Protein AF-A0A7R8ZS43-F1 (afdb_monomer)

Nearest PDB structures (foldseek):
  6i7s-assembly2_H  TM=5.936E-01  e=9.564E-12  Homo sapiens
  6i7s-assembly1_G  TM=5.974E-01  e=1.602E-11  Homo sapiens
  1pnz-assembly1_A  TM=1.747E-01  e=2.301E-02  Escherichia coli
  3efm-assembly1_A  TM=2.192E-01  e=5.074E-01  Bordetella pertussis
  8the-assembly1_A  TM=2.587E-01  e=1.749E+00  Pseudomonas aeruginosa

Mean predicted aligned error: 17.79 Å

Foldseek 3Di:
DDLPPLVVLLVQLLDLVDFLVSNVVSVVSDLLDDDLVSLVSNLVSLVPRLDLQNLAAVLQVLVCLLVAPDPSSVVSNVSCVDPVNVVSSVVSVVVSVVSVVVVDDDDDPLVVQAHWHKDKDKDADPVQQKIKMKMKTFGDGPPASHGQKIKIWIWIGDPNDIFTFKIKMKGKDLCRVVVCCDPNPPHQPPVVVVVVVVVVVVVVVVVVVVVVVVVDPDDDDDDDDDDDDDDDPPDDPPPPPPPPVVVVVVVCVVVVVDDPPPPDRQDMKMKIWMDGRNHTPDIDIDDPPHPPPPDDDKDFDKDKDKDWPDWDKDWDQDPVRWIKIKIKTKMKMKIWTKIWDDDDQKIKIKIKIKMKIKIKIWIWTDDVFKIKTKMKMKMKIWIFMKIWMWGDDPWWIKIFIAGLDKTKIKIKIAMWIWMDGPPGPIDTHGDDDDPDDWDWDWDWDDPVQQKIKIKIKTFGVCCPPPPADDPPRNHIIMIMIIIDGNDPPDRGDMDIGTDDDPDDD

Secondary structure (DSSP, 8-state):
-----HHHHHHHHH-TTS-HHHHHHHHHHHHHS--HHHHHHHHHHTTT---HHHHHHHHHHHHHHHH---STTHHHHHHHTSHHHHHHHHHHHHHHHHHHHTT----SGGGGGSS-EEEEEEEEEGGGTEEEEEEEEEEE-TT-SSEEEEEEEEEEEETTEEEEEEEEEEEEES-HHHHHHHHSTTSSSHHHHHHHHHHHHHHHHHHHHHHHHHHS---PPP--------------------HHHHHHHHHHHHTT-S----------EEEEEEEETTEEEEEEEESTT-TT-S--S-EEEEEEEEEEEEEEEEEEE-TTS-EEEEEEEEEEEEEEEEEEEEETTEEEEEE--EEEEEEEEEEEEEETTEEEEEEEEEEEEEE--EEEEEEEETTEEEEEEE--S-EEEEEEEEEEEEEEETTS--EEEEPPPPS--EEEEEEEEE-SSSEEEEEEEEEEGGGG-TTSPPTTSSS-EEEEEEEEESSTT---EEEEEE-------

Organism: NCBI:txid163714

Sequence (505 aa):
MPCEGHSELMNTFSNRQEDSEVRVAAYLQLVACPSSVTVRKILMSLRGEKNVQVLSFVESHLMNSRTSAAKWKQPLRDIIAGADFSNKLERLIHMRERIIATSSRKGGFFEAFKYSKNYEISSYQKSNNRGYSMEASLLFHQGSFLPRAGIFNLTLDIFDGSINVLEVGGRVSGLERRFESVFGPRGTLPNEIKKHTHEFDRSVLERERKINDYLRGGEVPPPQTPVRTKRHTHGEDHQISTHRSHEQLEEAVREGKMNPVELQPDEPEGEVYVRVFGNELRYYSFGEDSPSRKRSKARVETSIRSLVFLDTSMVVPTALGLPLKVHINGTSSFTMPGSLKTESGKISGQLSPSGSLVLAATMTVDGRAVRSGVRVQTSLAFSGSMAGDVEMDSNGFSVKMDFPEENAFELKSEILSVNQAAGEPLALYQFEKPDEQKSTVDKCWSTGLGVSVCRKSEHPTPFDQPTAPYFPLNGLTKVRLSWKKDDPASSGILFRAKMHPWEKD

Structure (mmCIF, N/CA/C/O backbone):
data_AF-A0A7R8ZS43-F1
#
_entry.id   AF-A0A7R8ZS43-F1
#
loop_
_atom_site.group_PDB
_atom_site.id
_atom_site.type_symbol
_atom_site.label_atom_id
_atom_site.label_alt_id
_atom_site.label_comp_id
_atom_site.label_asym_id
_atom_site.label_entity_id
_atom_site.label_seq_id
_atom_site.pdbx_PDB_ins_code
_atom_site.Cartn_x
_atom_site.Cartn_y
_atom_site.Cartn_z
_atom_site.occupancy
_atom_site.B_iso_or_equiv
_atom_site.auth_seq_id
_atom_site.auth_comp_id
_atom_site.auth_asym_id
_atom_site.auth_atom_id
_atom_site.pdbx_PDB_model_num
ATOM 1 N N . MET A 1 1 ? -10.155 -2.567 -13.321 1.00 47.00 1 MET A N 1
ATOM 2 C CA . MET A 1 1 ? -11.460 -3.148 -12.938 1.00 47.00 1 MET A CA 1
ATOM 3 C C . MET A 1 1 ? -12.488 -2.764 -13.990 1.00 47.00 1 MET A C 1
ATOM 5 O O . MET A 1 1 ? -12.342 -1.676 -14.540 1.00 47.00 1 MET A O 1
ATOM 9 N N . PRO A 1 2 ? -13.473 -3.618 -14.306 1.00 54.38 2 PRO A N 1
ATOM 10 C CA . PRO A 1 2 ? -14.554 -3.242 -15.213 1.00 54.38 2 PRO A CA 1
ATOM 11 C C . PRO A 1 2 ? -15.411 -2.132 -14.583 1.00 54.38 2 PRO A C 1
ATOM 13 O O . PRO A 1 2 ? -15.749 -2.199 -13.404 1.00 54.38 2 PRO A O 1
ATOM 16 N N . CYS A 1 3 ? -15.748 -1.102 -15.362 1.00 74.31 3 CYS A N 1
ATOM 17 C CA . CYS A 1 3 ? -16.586 0.031 -14.939 1.00 74.31 3 CYS A CA 1
ATOM 18 C C . CYS A 1 3 ? -18.094 -0.254 -15.130 1.00 74.31 3 CYS A C 1
ATOM 20 O O . CYS A 1 3 ? -18.886 0.650 -15.407 1.00 74.31 3 CYS A O 1
ATOM 22 N N . GLU A 1 4 ? -18.483 -1.525 -15.068 1.00 78.12 4 GLU A N 1
ATOM 23 C CA . GLU A 1 4 ? -19.859 -1.987 -15.265 1.00 78.12 4 GLU A CA 1
ATOM 24 C C . GLU A 1 4 ? -20.671 -1.853 -13.962 1.00 78.12 4 GLU A C 1
ATOM 26 O O . GLU A 1 4 ? -20.113 -1.666 -12.882 1.00 78.12 4 GLU A O 1
ATOM 31 N N . GLY A 1 5 ? -22.006 -1.882 -14.046 1.00 81.69 5 GLY A N 1
ATOM 32 C CA . GLY A 1 5 ? -22.875 -1.889 -12.854 1.00 81.69 5 GLY A CA 1
ATOM 33 C C . GLY A 1 5 ? -22.983 -0.561 -12.081 1.00 81.69 5 GLY A C 1
ATOM 34 O O . GLY A 1 5 ? -23.546 -0.519 -10.990 1.00 81.69 5 GLY A O 1
ATOM 35 N N . HIS A 1 6 ? -22.497 0.561 -12.625 1.00 87.19 6 HIS A N 1
ATOM 36 C CA . HIS A 1 6 ? -22.536 1.870 -11.948 1.00 87.19 6 HIS A CA 1
ATOM 37 C C . HIS A 1 6 ? -23.933 2.325 -11.484 1.00 87.19 6 HIS A C 1
ATOM 39 O O . HIS A 1 6 ? -24.043 3.043 -10.490 1.00 87.19 6 HIS A O 1
ATOM 45 N N . SER A 1 7 ? -25.005 1.954 -12.188 1.00 89.25 7 SER A N 1
ATOM 46 C CA . SER A 1 7 ? -26.379 2.265 -11.773 1.00 89.25 7 SER A CA 1
ATOM 47 C C . SER A 1 7 ? -26.776 1.536 -10.491 1.00 89.25 7 SER A C 1
ATOM 49 O O . SER A 1 7 ? -27.339 2.154 -9.592 1.00 89.25 7 SER A O 1
ATOM 51 N N . GLU A 1 8 ? -26.454 0.248 -10.394 1.00 92.00 8 GLU A N 1
ATOM 52 C CA . GLU A 1 8 ? -26.757 -0.592 -9.232 1.00 92.00 8 GLU A CA 1
ATOM 53 C C . GLU A 1 8 ? -25.943 -0.130 -8.026 1.00 92.00 8 GLU A C 1
ATOM 55 O O . GLU A 1 8 ? -26.506 0.134 -6.967 1.00 92.00 8 GLU A O 1
ATOM 60 N N . LEU A 1 9 ? -24.645 0.114 -8.223 1.00 93.56 9 LEU A N 1
ATOM 61 C CA . LEU A 1 9 ? -23.761 0.658 -7.192 1.00 93.56 9 LEU A CA 1
ATOM 62 C C . LEU A 1 9 ? -24.231 2.028 -6.684 1.00 93.56 9 LEU A C 1
ATOM 64 O O . LEU A 1 9 ? -24.172 2.298 -5.484 1.00 93.56 9 LEU A O 1
ATOM 68 N N . MET A 1 10 ? -24.731 2.895 -7.573 1.00 94.56 10 MET A N 1
ATOM 69 C CA . MET A 1 10 ? -25.310 4.179 -7.168 1.00 94.56 10 MET A CA 1
ATOM 70 C C . MET A 1 10 ? -26.570 3.985 -6.322 1.00 94.56 10 MET A C 1
ATOM 72 O O . MET A 1 10 ? -26.729 4.678 -5.320 1.00 94.56 10 MET A O 1
ATOM 76 N N . ASN A 1 11 ? -27.440 3.039 -6.685 1.00 94.81 11 ASN A N 1
ATOM 77 C CA . ASN A 1 11 ? -28.635 2.733 -5.900 1.00 94.81 11 ASN A CA 1
ATOM 78 C C . ASN A 1 11 ? -28.263 2.220 -4.503 1.00 94.81 11 ASN A C 1
ATOM 80 O O . ASN A 1 11 ? -28.809 2.718 -3.518 1.00 94.81 11 ASN A O 1
ATOM 84 N N . THR A 1 12 ? -27.287 1.313 -4.404 1.00 95.56 12 THR A N 1
ATOM 85 C CA . THR A 1 12 ? -26.769 0.811 -3.122 1.00 95.56 12 THR A CA 1
ATOM 86 C C . THR A 1 12 ? -26.180 1.939 -2.279 1.00 95.56 12 THR A C 1
ATOM 88 O O . THR A 1 12 ? -26.524 2.085 -1.110 1.00 95.56 12 THR A O 1
ATOM 91 N N . PHE A 1 13 ? -25.347 2.803 -2.866 1.00 95.81 13 PHE A N 1
ATOM 92 C CA . PHE A 1 13 ? -24.771 3.948 -2.156 1.00 95.81 13 PHE A CA 1
ATOM 93 C C . PHE A 1 13 ? -25.839 4.940 -1.659 1.00 95.81 13 PHE A C 1
ATOM 95 O O . PHE A 1 13 ? -25.731 5.477 -0.549 1.00 95.81 13 PHE A O 1
ATOM 102 N N . SER A 1 14 ? -26.871 5.192 -2.466 1.00 94.50 14 SER A N 1
ATOM 103 C CA . SER A 1 14 ? -27.961 6.114 -2.137 1.00 94.50 14 SER A CA 1
ATOM 104 C C . SER A 1 14 ? -28.997 5.541 -1.167 1.00 94.50 14 SER A C 1
ATOM 106 O O . SER A 1 14 ? -29.708 6.322 -0.528 1.00 94.50 14 SER A O 1
ATOM 108 N N . ASN A 1 15 ? -29.082 4.217 -1.016 1.00 94.50 15 ASN A N 1
ATOM 109 C CA . ASN A 1 15 ? -30.009 3.583 -0.087 1.00 94.50 15 ASN A CA 1
ATOM 110 C C . ASN A 1 15 ? -29.554 3.790 1.367 1.00 94.50 15 ASN A C 1
ATOM 112 O O . ASN A 1 15 ? -28.573 3.216 1.824 1.00 94.50 15 ASN A O 1
ATOM 116 N N . ARG A 1 16 ? -30.290 4.614 2.119 1.00 91.06 16 ARG A N 1
ATOM 117 C CA . ARG A 1 16 ? -29.965 4.953 3.517 1.00 91.06 16 ARG A CA 1
ATOM 118 C C . ARG A 1 16 ? -30.283 3.842 4.518 1.00 91.06 16 ARG A C 1
ATOM 120 O O . ARG A 1 16 ? -29.889 3.982 5.670 1.00 91.06 16 ARG A O 1
ATOM 127 N N . GLN A 1 17 ? -31.009 2.807 4.095 1.00 90.81 17 GLN A N 1
ATOM 128 C CA . GLN A 1 17 ? -31.293 1.629 4.919 1.00 90.81 17 GLN A CA 1
ATOM 129 C C . GLN A 1 17 ? -30.159 0.598 4.867 1.00 90.81 17 GLN A C 1
ATOM 131 O O . GLN A 1 17 ? -30.106 -0.275 5.726 1.00 90.81 17 GLN A O 1
ATOM 136 N N . GLU A 1 18 ? -29.257 0.699 3.885 1.00 91.81 18 GLU A N 1
ATOM 137 C CA . GLU A 1 18 ? -28.100 -0.191 3.792 1.00 91.81 18 GLU A CA 1
ATOM 138 C C . GLU A 1 18 ? -27.046 0.126 4.848 1.00 91.81 18 GLU A C 1
ATOM 140 O O . GLU A 1 18 ? -26.868 1.279 5.266 1.00 91.81 18 GLU A O 1
ATOM 145 N N . ASP A 1 19 ? -26.286 -0.905 5.215 1.00 89.06 19 ASP A N 1
ATOM 146 C CA . ASP A 1 19 ? -25.165 -0.764 6.133 1.00 89.06 19 ASP A CA 1
ATOM 147 C C . ASP A 1 19 ? -24.112 0.212 5.581 1.00 89.06 19 ASP A C 1
ATOM 149 O O . ASP A 1 19 ? -23.791 0.231 4.387 1.00 89.06 19 ASP A O 1
ATOM 153 N N . SER A 1 20 ? -23.541 1.031 6.468 1.00 90.00 20 SER A N 1
ATOM 154 C CA . SER A 1 20 ? -22.503 2.002 6.116 1.00 90.00 20 SER A CA 1
ATOM 155 C C . SER A 1 20 ? -21.324 1.387 5.365 1.00 90.00 20 SER A C 1
ATOM 157 O O . SER A 1 20 ? -20.798 2.033 4.461 1.00 90.00 20 SER A O 1
ATOM 159 N N . GLU A 1 21 ? -20.912 0.167 5.704 1.00 88.25 21 GLU A N 1
ATOM 160 C CA . GLU A 1 21 ? -19.785 -0.510 5.059 1.00 88.25 21 GLU A CA 1
ATOM 161 C C . GLU A 1 21 ? -20.104 -0.873 3.611 1.00 88.25 21 GLU A C 1
ATOM 163 O O . GLU A 1 21 ? -19.306 -0.592 2.718 1.00 88.25 21 GLU A O 1
ATOM 168 N N . VAL A 1 22 ? -21.304 -1.402 3.358 1.00 91.12 22 VAL A N 1
ATOM 169 C CA . VAL A 1 22 ? -21.780 -1.745 2.009 1.00 91.12 22 VAL A CA 1
ATOM 170 C C . VAL A 1 22 ? -21.882 -0.487 1.150 1.00 91.12 22 VAL A C 1
ATOM 172 O O . VAL A 1 22 ? -21.422 -0.458 0.006 1.00 91.12 22 VAL A O 1
ATOM 175 N N . ARG A 1 23 ? -22.417 0.597 1.718 1.00 94.31 23 ARG A N 1
ATOM 176 C CA . ARG A 1 23 ? -22.508 1.893 1.033 1.00 94.31 23 ARG A CA 1
ATOM 177 C C . ARG A 1 23 ?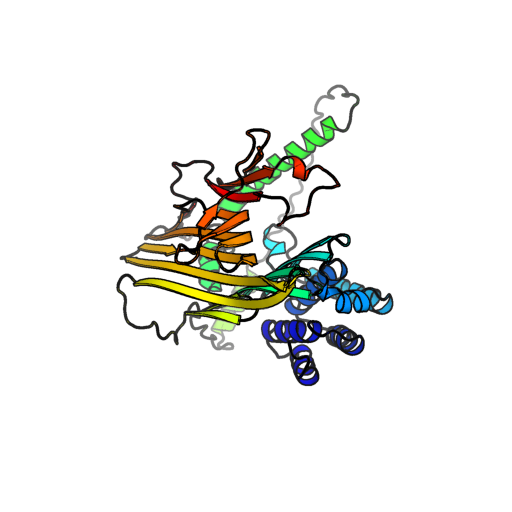 -21.127 2.458 0.712 1.00 94.31 23 ARG A C 1
ATOM 179 O O . ARG A 1 23 ? -20.915 2.956 -0.392 1.00 94.31 23 ARG A O 1
ATOM 186 N N . VAL A 1 24 ? -20.178 2.378 1.645 1.00 94.06 24 VAL A N 1
ATOM 187 C CA . VAL A 1 24 ? -18.800 2.836 1.421 1.00 94.06 24 VAL A CA 1
ATOM 188 C C . VAL A 1 24 ? -18.088 1.981 0.369 1.00 94.06 24 VAL A C 1
ATOM 190 O O . VAL A 1 24 ? -17.420 2.540 -0.500 1.00 94.06 24 VAL A O 1
ATOM 193 N N . ALA A 1 25 ? -18.273 0.661 0.380 1.00 91.94 25 ALA A N 1
ATOM 194 C CA . ALA A 1 25 ? -17.740 -0.226 -0.651 1.00 91.94 25 ALA A CA 1
ATOM 195 C C . ALA A 1 25 ? -18.302 0.124 -2.041 1.00 91.94 25 ALA A C 1
ATOM 197 O O . ALA A 1 25 ? -17.540 0.281 -2.997 1.00 91.94 25 ALA A O 1
ATOM 198 N N . ALA A 1 26 ? -19.615 0.355 -2.142 1.00 94.25 26 ALA A N 1
ATOM 199 C CA . ALA A 1 26 ? -20.247 0.805 -3.382 1.00 94.25 26 ALA A CA 1
ATOM 200 C C . ALA A 1 26 ? -19.684 2.157 -3.856 1.00 94.25 26 ALA A C 1
ATOM 202 O O . ALA A 1 26 ? -19.391 2.333 -5.039 1.00 94.25 26 ALA A O 1
ATOM 203 N N . TYR A 1 27 ? -19.466 3.099 -2.935 1.00 95.38 27 TYR A N 1
ATOM 204 C CA . TYR A 1 27 ? -18.809 4.373 -3.228 1.00 95.38 27 TYR A CA 1
ATOM 205 C C . TYR A 1 27 ? -17.390 4.193 -3.785 1.00 95.38 27 TYR A C 1
ATOM 207 O O . TYR A 1 27 ? -17.080 4.795 -4.814 1.00 95.38 27 TYR A O 1
ATOM 215 N N . LEU A 1 28 ? -16.548 3.371 -3.147 1.00 93.31 28 LEU A N 1
ATOM 216 C CA . LEU A 1 28 ? -15.177 3.108 -3.601 1.00 93.31 28 LEU A CA 1
ATOM 217 C C . LEU A 1 28 ? -15.161 2.540 -5.026 1.00 93.31 28 LEU A C 1
ATOM 219 O O . LEU A 1 28 ? -14.363 2.978 -5.855 1.00 93.31 28 LEU A O 1
ATOM 223 N N . GLN A 1 29 ? -16.102 1.649 -5.343 1.00 91.88 29 GLN A N 1
ATOM 224 C CA . GLN A 1 29 ? -16.238 1.098 -6.689 1.00 91.88 29 GLN A CA 1
ATOM 225 C C . GLN A 1 29 ? -16.683 2.155 -7.716 1.00 91.88 29 GLN A C 1
ATOM 227 O O . GLN A 1 29 ? -16.148 2.201 -8.822 1.00 91.88 29 GLN A O 1
ATOM 232 N N . LEU A 1 30 ? -17.609 3.052 -7.352 1.00 93.25 30 LEU A N 1
ATOM 233 C CA . LEU A 1 30 ? -18.062 4.145 -8.226 1.00 93.25 30 LEU A CA 1
ATOM 234 C C . LEU A 1 30 ? -16.948 5.146 -8.565 1.00 93.25 30 LEU A C 1
ATOM 236 O O . LEU A 1 30 ? -16.948 5.722 -9.655 1.00 93.25 30 LEU A O 1
ATOM 240 N N . VAL A 1 31 ? -16.030 5.400 -7.628 1.00 92.75 31 VAL A N 1
ATOM 241 C CA . VAL A 1 31 ? -14.924 6.353 -7.825 1.00 92.75 31 VAL A CA 1
ATOM 242 C C . VAL A 1 31 ? -13.673 5.721 -8.429 1.00 92.75 31 VAL A C 1
ATOM 244 O O . VAL A 1 31 ? -12.799 6.465 -8.869 1.00 92.75 31 VAL A O 1
ATOM 247 N N . ALA A 1 32 ? -13.603 4.388 -8.525 1.00 88.62 32 ALA A N 1
ATOM 248 C CA . ALA A 1 32 ? -12.548 3.687 -9.260 1.00 88.62 32 ALA A CA 1
ATOM 249 C C . ALA A 1 32 ? -12.577 4.009 -10.768 1.00 88.62 32 ALA A C 1
ATOM 251 O O . ALA A 1 32 ? -11.527 4.091 -11.403 1.00 88.62 32 ALA A O 1
ATOM 252 N N . CYS A 1 33 ? -13.768 4.255 -11.328 1.00 87.75 33 CYS A N 1
ATOM 253 C CA . CYS A 1 33 ? -13.972 4.738 -12.697 1.00 87.75 33 CYS A CA 1
ATOM 254 C C . CYS A 1 33 ? -14.743 6.073 -12.694 1.00 87.75 33 CYS A C 1
ATOM 256 O O . CYS A 1 33 ? -15.934 6.124 -13.011 1.00 87.75 33 CYS A O 1
ATOM 258 N N . PRO A 1 34 ? -14.112 7.187 -12.307 1.00 89.94 34 PRO A N 1
ATOM 259 C CA . PRO A 1 34 ? -14.834 8.417 -12.026 1.00 89.94 34 PRO A CA 1
ATOM 260 C C . PRO A 1 34 ? -15.360 9.079 -13.310 1.00 89.94 34 PRO A C 1
ATOM 262 O O . PRO A 1 34 ? -14.678 9.164 -14.327 1.00 89.94 34 PRO A O 1
ATOM 265 N N . SER A 1 35 ? -16.573 9.631 -13.238 1.00 90.44 35 SER A N 1
ATOM 266 C CA . SER A 1 35 ? -17.119 10.541 -14.251 1.00 90.44 35 SER A CA 1
ATOM 267 C C . SER A 1 35 ? -17.737 11.759 -13.572 1.00 90.44 35 SER A C 1
ATOM 269 O O . SER A 1 35 ? -18.233 11.664 -12.445 1.00 90.44 35 SER A O 1
ATOM 271 N N . SER A 1 36 ? -17.770 12.910 -14.248 1.00 90.00 36 SER A N 1
ATOM 272 C CA . SER A 1 36 ? -18.374 14.122 -13.674 1.00 90.00 36 SER A CA 1
ATOM 273 C C . SER A 1 36 ? -19.845 13.917 -13.291 1.00 90.00 36 SER A C 1
ATOM 275 O O . SER A 1 36 ? -20.317 14.507 -12.319 1.00 90.00 36 SER A O 1
ATOM 277 N N . VAL A 1 37 ? -20.571 13.060 -14.018 1.00 90.12 37 VAL A N 1
ATOM 278 C CA . VAL A 1 37 ? -21.964 12.703 -13.708 1.00 90.12 37 VAL A CA 1
ATOM 279 C C . VAL A 1 37 ? -22.032 11.845 -12.445 1.00 90.12 37 VAL A C 1
ATOM 281 O O . VAL A 1 37 ? -22.814 12.159 -11.547 1.00 90.12 37 VAL A O 1
ATOM 284 N N . THR A 1 38 ? -21.195 10.808 -12.342 1.00 91.12 38 THR A N 1
ATOM 285 C CA . THR A 1 38 ? -21.135 9.917 -11.172 1.00 91.12 38 THR A CA 1
ATOM 286 C C . THR A 1 38 ? -20.794 10.702 -9.908 1.00 91.12 38 THR A C 1
ATOM 288 O O . THR A 1 38 ? -21.536 10.637 -8.930 1.00 91.12 38 THR A O 1
ATOM 291 N N . VAL A 1 39 ? -19.740 11.524 -9.939 1.00 91.38 39 VAL A N 1
ATOM 292 C CA . VAL A 1 39 ? -19.306 12.312 -8.773 1.00 91.38 39 VAL A CA 1
ATOM 293 C C . VAL A 1 39 ? -20.376 13.331 -8.364 1.00 91.38 39 VAL A C 1
ATOM 295 O O . VAL A 1 39 ? -20.644 13.502 -7.175 1.00 91.38 39 VAL A O 1
ATOM 298 N N . ARG A 1 40 ? -21.070 13.971 -9.320 1.00 90.38 40 ARG A N 1
ATOM 299 C CA . ARG A 1 40 ? -22.203 14.863 -8.999 1.00 90.38 40 ARG A CA 1
ATOM 300 C C . ARG A 1 40 ? -23.327 14.120 -8.291 1.00 90.38 40 ARG A C 1
ATOM 302 O O . ARG A 1 40 ? -23.838 14.640 -7.302 1.00 90.38 40 ARG A O 1
ATOM 309 N N . LYS A 1 41 ? -23.701 12.933 -8.777 1.00 91.69 41 LYS A N 1
ATOM 310 C CA . LYS A 1 41 ? -24.741 12.101 -8.155 1.00 91.69 41 LYS A CA 1
ATOM 311 C C . LYS A 1 41 ? -24.347 11.673 -6.741 1.00 91.69 41 LYS A C 1
ATOM 313 O O . LYS A 1 41 ? -25.174 11.809 -5.846 1.00 91.69 41 LYS A O 1
ATOM 318 N N . ILE A 1 42 ? -23.087 11.286 -6.516 1.00 93.88 42 ILE A N 1
ATOM 319 C CA . ILE A 1 42 ? -22.558 10.970 -5.176 1.00 93.88 42 ILE A CA 1
ATOM 320 C C . ILE A 1 42 ? -22.767 12.159 -4.229 1.00 93.88 42 ILE A C 1
ATOM 322 O O . ILE A 1 42 ? -23.424 12.031 -3.197 1.00 93.88 42 ILE A O 1
ATOM 326 N N . LEU A 1 43 ? -22.282 13.346 -4.606 1.00 91.88 43 LEU A N 1
ATOM 327 C CA . LEU A 1 43 ? -22.404 14.547 -3.771 1.00 91.88 43 LEU A CA 1
ATOM 328 C C . LEU A 1 43 ? -23.863 14.981 -3.559 1.00 91.88 43 LEU A C 1
ATOM 330 O O . LEU A 1 43 ? -24.196 15.532 -2.512 1.00 91.88 43 LEU A O 1
ATOM 334 N N . MET A 1 44 ? -24.742 14.757 -4.541 1.00 90.50 44 MET A N 1
ATOM 335 C CA . MET A 1 44 ? -26.180 15.007 -4.398 1.00 90.50 44 MET A CA 1
ATOM 336 C C . MET A 1 44 ? -26.839 14.016 -3.437 1.00 90.50 44 MET A C 1
ATOM 338 O O . MET A 1 44 ? -27.630 14.445 -2.603 1.00 90.50 44 MET A O 1
ATOM 342 N N . SER A 1 45 ? -26.489 12.731 -3.510 1.00 91.94 45 SER A N 1
ATOM 343 C CA . SER A 1 45 ? -26.999 11.678 -2.623 1.00 91.94 45 SER A CA 1
ATOM 344 C C . SER A 1 45 ? -26.637 11.929 -1.158 1.00 91.94 45 SER A C 1
ATOM 346 O O . SER A 1 45 ? -27.422 11.631 -0.257 1.00 91.94 45 SER A O 1
ATOM 348 N N . LEU A 1 46 ? -25.471 12.532 -0.917 1.00 92.69 46 LEU A N 1
ATOM 349 C CA . LEU A 1 46 ? -25.016 12.910 0.421 1.00 92.69 46 LEU A CA 1
ATOM 350 C C . LEU A 1 46 ? -25.757 14.126 1.004 1.00 92.69 46 LEU A C 1
ATOM 352 O O . LEU A 1 46 ? -25.601 14.431 2.187 1.00 92.69 46 LEU A O 1
ATOM 356 N N . ARG A 1 47 ? -26.590 14.830 0.222 1.00 87.88 47 A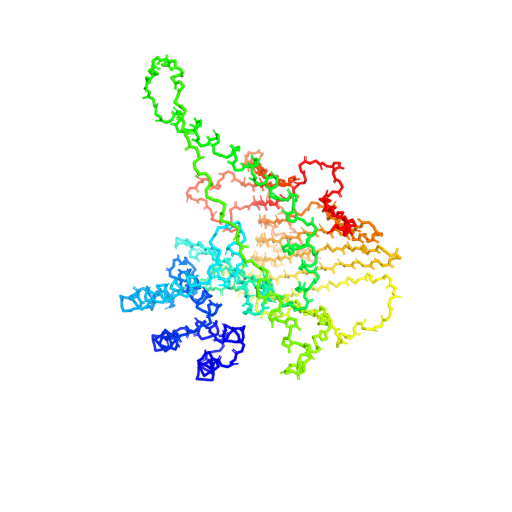RG A N 1
ATOM 357 C CA . ARG A 1 47 ? -27.397 15.941 0.746 1.00 87.88 47 ARG A CA 1
ATOM 358 C C . ARG A 1 47 ? -28.429 15.407 1.741 1.00 87.88 47 ARG A C 1
ATOM 360 O O . ARG A 1 47 ? -29.355 14.682 1.383 1.00 87.88 47 ARG A O 1
ATOM 367 N N . GLY A 1 48 ? -28.279 15.795 3.004 1.00 86.12 48 GLY A N 1
ATOM 368 C CA . GLY A 1 48 ? -29.151 15.334 4.085 1.00 86.12 48 GLY A CA 1
ATOM 369 C C . GLY A 1 48 ? -28.862 13.901 4.532 1.00 86.12 48 GLY A C 1
ATOM 370 O O . GLY A 1 48 ? -29.756 13.259 5.085 1.00 86.12 48 GLY A O 1
ATOM 371 N N . GLU A 1 49 ? -27.658 13.392 4.260 1.00 90.56 49 GLU A N 1
ATOM 372 C CA . GLU A 1 49 ? -27.141 12.185 4.901 1.00 90.56 49 GLU A CA 1
ATOM 373 C C . GLU A 1 49 ? -27.057 12.398 6.418 1.00 90.56 49 GLU A C 1
ATOM 375 O O . GLU A 1 49 ? -26.613 13.448 6.885 1.00 90.56 49 GLU A O 1
ATOM 380 N N . LYS A 1 50 ? -27.507 11.405 7.186 1.00 88.38 50 LYS A N 1
ATOM 381 C CA . LYS A 1 50 ? -27.473 11.428 8.657 1.00 88.38 50 LYS A CA 1
ATOM 382 C C . LYS A 1 50 ? -26.351 10.550 9.205 1.00 88.38 50 LYS A C 1
ATOM 384 O O . LYS A 1 50 ? -25.917 10.742 10.338 1.00 88.38 50 LYS A O 1
ATOM 389 N N . ASN A 1 51 ? -25.873 9.593 8.412 1.00 89.50 51 ASN A N 1
ATOM 390 C CA . ASN A 1 51 ? -24.810 8.692 8.801 1.00 89.50 51 ASN A CA 1
ATOM 391 C C . ASN A 1 51 ? -23.437 9.374 8.697 1.00 89.50 51 ASN A C 1
ATOM 393 O O . ASN A 1 51 ? -22.862 9.529 7.618 1.00 89.50 51 ASN A O 1
ATOM 397 N N . VAL A 1 52 ? -22.899 9.759 9.859 1.00 88.44 52 VAL A N 1
ATOM 398 C CA . VAL A 1 52 ? -21.586 10.411 9.990 1.00 88.44 52 VAL A CA 1
ATOM 399 C C . VAL A 1 52 ? -20.445 9.525 9.490 1.00 88.44 52 VAL A C 1
ATOM 401 O O . VAL A 1 52 ? -19.446 10.061 9.014 1.00 88.44 52 VAL A O 1
ATOM 404 N N . GLN A 1 53 ? -20.581 8.196 9.550 1.00 90.25 53 GLN A N 1
ATOM 405 C CA . GLN A 1 53 ? -19.543 7.273 9.088 1.00 90.25 53 GLN A CA 1
ATOM 406 C C . GLN A 1 53 ? -19.359 7.373 7.573 1.00 90.25 53 GLN A C 1
ATOM 408 O O . GLN A 1 53 ? -18.246 7.591 7.097 1.00 90.25 53 GLN A O 1
ATOM 413 N N . VAL A 1 54 ? -20.465 7.348 6.825 1.00 93.75 54 VAL A N 1
ATOM 414 C CA . VAL A 1 54 ? -20.445 7.520 5.365 1.00 93.75 54 VAL A CA 1
ATOM 415 C C . VAL A 1 54 ? -19.927 8.910 4.988 1.00 93.75 54 VAL A C 1
ATOM 417 O O . VAL A 1 54 ? -19.047 9.024 4.136 1.00 93.75 54 VAL A O 1
ATOM 420 N N . LEU A 1 55 ? -20.412 9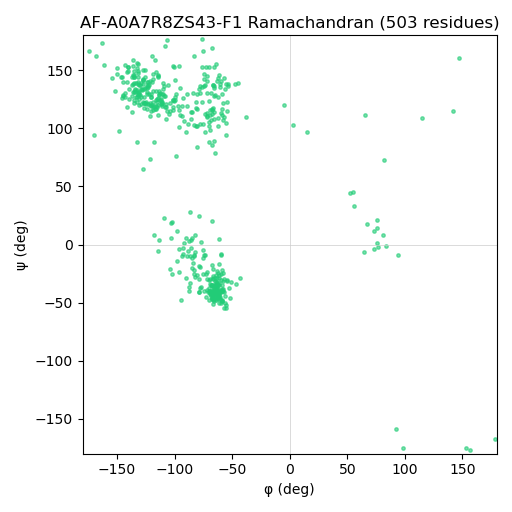.968 5.653 1.00 92.62 55 LEU A N 1
ATOM 421 C CA . LEU A 1 55 ? -19.953 11.341 5.398 1.00 92.62 55 LEU A CA 1
ATOM 422 C C . LEU A 1 55 ? -18.446 11.498 5.626 1.00 92.62 55 LEU A C 1
ATOM 424 O O . LEU A 1 55 ? -17.749 12.023 4.761 1.00 92.62 55 LEU A O 1
ATOM 428 N N . SER A 1 56 ? -17.941 11.020 6.765 1.00 91.38 56 SER A N 1
ATOM 429 C CA . SER A 1 56 ? -16.527 11.149 7.139 1.00 91.38 56 SER A CA 1
ATOM 430 C C . SER A 1 56 ? -15.609 10.391 6.185 1.00 91.38 56 SER A C 1
ATOM 432 O O . SER A 1 56 ? -14.556 10.910 5.798 1.00 91.38 56 SER A O 1
ATOM 434 N N . PHE A 1 57 ? -16.020 9.192 5.767 1.00 94.56 57 PHE A N 1
ATOM 435 C CA . PHE A 1 57 ? -15.236 8.396 4.835 1.00 94.56 57 PHE A CA 1
ATOM 436 C C . PHE A 1 57 ? -15.172 9.051 3.456 1.00 94.56 57 PHE A C 1
ATOM 438 O O . PHE A 1 57 ? -14.083 9.251 2.919 1.00 94.56 57 PHE A O 1
ATOM 445 N N . VAL A 1 58 ? -16.325 9.429 2.893 1.00 95.44 58 VAL A N 1
ATOM 446 C CA . VAL A 1 58 ? -16.372 10.036 1.557 1.00 95.44 58 VAL A CA 1
ATOM 447 C C . VAL A 1 58 ? -15.612 11.362 1.538 1.00 95.44 58 VAL A C 1
ATOM 449 O O . VAL A 1 58 ? -14.817 11.590 0.629 1.00 95.44 58 VAL A O 1
ATOM 452 N N . GLU A 1 59 ? -15.792 12.209 2.555 1.00 93.00 59 GLU A N 1
ATOM 453 C CA . GLU A 1 59 ? -15.059 13.472 2.694 1.00 93.00 59 GLU A CA 1
ATOM 454 C C . GLU A 1 59 ? -13.542 13.248 2.706 1.00 93.00 59 GLU A C 1
ATOM 456 O O . GLU A 1 59 ? -12.833 13.829 1.884 1.00 93.00 59 GLU A O 1
ATOM 461 N N . SER A 1 60 ? -13.044 12.391 3.605 1.00 92.88 60 SER A N 1
ATOM 462 C CA . SER A 1 60 ? -11.603 12.134 3.730 1.00 92.88 60 SER A CA 1
ATOM 463 C C . SER A 1 60 ? -11.012 11.527 2.457 1.00 92.88 60 SER A C 1
ATOM 465 O O . SER A 1 60 ? -9.977 11.995 1.988 1.00 92.88 60 SER A O 1
ATOM 467 N N . HIS A 1 61 ? -11.699 10.567 1.833 1.00 95.25 61 HIS A N 1
ATOM 468 C CA . HIS A 1 61 ? -11.249 9.965 0.579 1.00 95.25 61 HIS A CA 1
ATOM 469 C C . HIS A 1 61 ? -11.190 10.978 -0.573 1.00 95.25 61 HIS A C 1
ATOM 471 O O . HIS A 1 61 ? -10.208 11.004 -1.318 1.00 95.25 61 HIS A O 1
ATOM 477 N N . LEU A 1 62 ? -12.215 11.824 -0.741 1.00 93.81 62 LEU A N 1
ATOM 478 C CA . LEU A 1 62 ? -12.210 12.859 -1.783 1.00 93.81 62 LEU A CA 1
ATOM 479 C C . LEU A 1 62 ? -11.120 13.903 -1.530 1.00 93.81 62 LEU A C 1
ATOM 481 O O . LEU A 1 62 ? -10.460 14.327 -2.477 1.00 93.81 62 LEU A O 1
ATOM 485 N N . MET A 1 63 ? -10.898 14.294 -0.272 1.00 90.69 63 MET A N 1
ATOM 486 C CA . MET A 1 63 ? -9.854 15.257 0.077 1.00 90.69 63 MET A CA 1
ATOM 487 C C . MET A 1 63 ? -8.452 14.699 -0.200 1.00 90.69 63 MET A C 1
ATOM 489 O O . MET A 1 63 ? -7.656 15.371 -0.854 1.00 90.69 63 MET A O 1
ATOM 493 N N . ASN A 1 64 ? -8.183 13.455 0.201 1.00 92.62 64 ASN A N 1
ATOM 494 C CA . ASN A 1 64 ? -6.925 12.769 -0.103 1.00 92.62 64 ASN A CA 1
ATOM 495 C C . ASN A 1 64 ? -6.727 12.600 -1.611 1.00 92.62 64 ASN A C 1
ATOM 497 O O . ASN A 1 64 ? -5.668 12.912 -2.141 1.00 92.62 64 ASN A O 1
ATOM 501 N N . SER A 1 65 ? -7.777 12.204 -2.335 1.00 92.62 65 SER A N 1
ATOM 502 C CA . SER A 1 65 ? -7.714 12.052 -3.793 1.00 92.62 65 SER A CA 1
ATOM 503 C C . SER A 1 65 ? -7.440 13.377 -4.512 1.00 92.62 65 SER A C 1
ATOM 505 O O . SER A 1 65 ? -6.834 13.386 -5.583 1.00 92.62 65 SER A O 1
ATOM 507 N N . ARG A 1 66 ? -7.861 14.510 -3.932 1.00 90.19 66 ARG A N 1
ATOM 508 C CA . ARG A 1 66 ? -7.599 15.852 -4.474 1.00 90.19 66 ARG A CA 1
ATOM 509 C C . ARG A 1 66 ? -6.127 16.238 -4.351 1.00 90.19 66 ARG A C 1
ATOM 511 O O . ARG A 1 66 ? -5.597 16.870 -5.262 1.00 90.19 66 ARG A O 1
ATOM 518 N N . THR A 1 67 ? -5.490 15.893 -3.236 1.00 89.69 67 THR A N 1
ATOM 519 C CA . THR A 1 67 ? -4.086 16.227 -2.944 1.00 89.69 67 THR A CA 1
ATOM 520 C C . THR A 1 67 ? -3.103 15.131 -3.351 1.00 89.69 67 THR A C 1
ATOM 522 O O . THR A 1 67 ? -1.898 15.373 -3.367 1.00 89.69 67 THR A O 1
ATOM 525 N N . SER A 1 68 ? -3.608 13.952 -3.712 1.00 92.00 68 SER A N 1
ATOM 526 C CA . SER A 1 68 ? -2.838 12.797 -4.154 1.00 92.00 68 SER A CA 1
ATOM 527 C C . SER A 1 68 ? -1.891 13.134 -5.302 1.00 92.00 68 SER A C 1
ATOM 529 O O . SER A 1 68 ? -2.290 13.765 -6.286 1.00 92.00 68 SER A O 1
ATOM 531 N N . ALA A 1 69 ? -0.660 12.634 -5.217 1.00 92.00 69 ALA A N 1
ATOM 532 C CA . ALA A 1 69 ? 0.300 12.643 -6.314 1.00 92.00 69 ALA A CA 1
ATOM 533 C C . ALA A 1 69 ? 0.159 11.418 -7.239 1.00 92.00 69 ALA A C 1
ATOM 535 O O . ALA A 1 69 ? 0.766 11.405 -8.307 1.00 92.00 69 ALA A O 1
ATOM 536 N N . ALA A 1 70 ? -0.635 10.409 -6.866 1.00 90.06 70 ALA A N 1
ATOM 537 C CA . ALA A 1 70 ? -0.757 9.161 -7.615 1.00 90.06 70 ALA A CA 1
ATOM 538 C C . ALA A 1 70 ? -1.277 9.398 -9.042 1.00 90.06 70 ALA A C 1
ATOM 540 O O . ALA A 1 70 ? -2.209 10.192 -9.261 1.00 90.06 70 ALA A O 1
ATOM 541 N N . LYS A 1 71 ? -0.691 8.695 -10.020 1.00 89.62 71 LYS A N 1
ATOM 542 C CA . LYS A 1 71 ? -1.062 8.852 -11.436 1.00 89.62 71 LYS A CA 1
ATOM 543 C C . LYS A 1 71 ? -2.479 8.350 -11.700 1.00 89.62 71 LYS A C 1
ATOM 545 O O . LYS A 1 71 ? -3.279 9.057 -12.306 1.00 89.62 71 LYS A O 1
ATOM 550 N N . TRP A 1 72 ? -2.820 7.170 -11.188 1.00 88.00 72 TRP A N 1
ATOM 551 C CA . TRP A 1 72 ? -4.129 6.545 -11.407 1.00 88.00 72 TRP A CA 1
ATOM 552 C C . TRP A 1 72 ? -5.311 7.342 -10.832 1.00 88.00 72 TRP A C 1
ATOM 554 O O . TRP A 1 72 ? -6.426 7.216 -11.331 1.00 88.00 72 TRP A O 1
ATOM 564 N N . LYS A 1 73 ? -5.081 8.212 -9.837 1.00 92.38 73 LYS A N 1
ATOM 565 C CA . LYS A 1 73 ? -6.110 9.113 -9.284 1.00 92.38 73 LYS A CA 1
ATOM 566 C C . LYS A 1 73 ? -6.325 10.388 -10.094 1.00 92.38 73 LYS A C 1
ATOM 568 O O . LYS A 1 73 ? -7.260 11.133 -9.804 1.00 92.38 73 LYS A O 1
ATOM 573 N N . GLN A 1 74 ? -5.504 10.646 -11.112 1.00 91.56 74 GLN A N 1
ATOM 574 C CA . GLN A 1 74 ? -5.592 11.859 -11.924 1.00 91.56 74 GLN A CA 1
ATOM 575 C C . GLN A 1 74 ? -7.001 12.127 -12.488 1.00 91.56 74 GLN A C 1
ATOM 577 O O . GLN A 1 74 ? -7.477 13.244 -12.298 1.00 91.56 74 GLN A O 1
ATOM 582 N N . PRO A 1 75 ? -7.730 11.148 -13.068 1.00 91.44 75 PRO A N 1
ATOM 583 C CA . PRO A 1 75 ? -9.074 11.402 -13.589 1.00 91.44 75 PRO A CA 1
ATOM 584 C C . PRO A 1 75 ? -10.056 11.887 -12.513 1.00 91.44 75 PRO A C 1
ATOM 586 O O . PRO A 1 75 ? -10.839 12.806 -12.748 1.00 91.44 75 PRO A O 1
ATOM 589 N N . LEU A 1 76 ? -10.001 11.301 -11.310 1.00 92.81 76 LEU A N 1
ATOM 590 C CA . LEU A 1 76 ? -10.834 11.729 -10.185 1.00 92.81 76 LEU A CA 1
ATOM 591 C C . LEU A 1 76 ? -10.425 13.127 -9.718 1.00 92.81 76 LEU A C 1
ATOM 593 O O . LEU A 1 76 ? -11.291 13.983 -9.536 1.00 92.81 76 LEU A O 1
ATOM 597 N N . ARG A 1 77 ? -9.115 13.353 -9.557 1.00 92.31 77 ARG A N 1
ATOM 598 C CA . ARG A 1 77 ? -8.523 14.624 -9.122 1.00 92.31 77 ARG A CA 1
ATOM 599 C C . ARG A 1 77 ? -8.935 15.780 -10.031 1.00 92.31 77 ARG A C 1
ATOM 601 O O . ARG A 1 77 ? -9.348 16.822 -9.528 1.00 92.31 77 ARG A O 1
ATOM 608 N N . ASP A 1 78 ? -8.902 15.576 -11.342 1.00 91.00 78 ASP A N 1
ATOM 609 C CA . ASP A 1 78 ? -9.265 16.595 -12.329 1.00 91.00 78 ASP A CA 1
ATOM 610 C C . ASP A 1 78 ? -10.761 16.954 -12.246 1.00 91.00 78 ASP A C 1
ATOM 612 O O . ASP A 1 78 ? -11.129 18.128 -12.320 1.00 91.00 78 ASP A O 1
ATOM 616 N N . ILE A 1 79 ? -11.636 15.970 -11.997 1.00 90.25 79 ILE A N 1
ATOM 617 C CA . ILE A 1 79 ? -13.077 16.203 -11.797 1.00 90.25 79 ILE A CA 1
ATOM 618 C C . ILE A 1 79 ? -13.334 17.003 -10.512 1.00 90.25 79 ILE A C 1
ATOM 620 O O . ILE A 1 79 ? -14.108 17.964 -10.526 1.00 90.25 79 ILE A O 1
ATOM 624 N N . ILE A 1 80 ? -12.706 16.623 -9.397 1.00 89.38 80 ILE A N 1
ATOM 625 C CA . ILE A 1 80 ? -12.952 17.248 -8.084 1.00 89.38 80 ILE A CA 1
ATOM 626 C C . ILE A 1 80 ? -12.229 18.588 -7.901 1.00 89.38 80 ILE A C 1
ATOM 628 O O . ILE A 1 80 ? -12.636 19.380 -7.051 1.00 89.38 80 ILE A O 1
ATOM 632 N N . ALA A 1 81 ? -11.204 18.879 -8.707 1.00 86.00 81 ALA A N 1
ATOM 633 C CA . ALA A 1 81 ? -10.523 20.173 -8.718 1.00 86.00 81 ALA A CA 1
ATOM 634 C C . ALA A 1 81 ? -11.406 21.319 -9.251 1.00 86.00 81 ALA A C 1
ATOM 636 O O . ALA A 1 81 ? -11.119 22.486 -8.982 1.00 86.00 81 ALA A O 1
ATOM 637 N N . GLY A 1 82 ? -12.497 21.019 -9.968 1.00 84.31 82 GLY A N 1
ATOM 638 C CA . GLY A 1 82 ? -13.424 22.032 -10.475 1.00 84.31 82 GLY A CA 1
ATOM 639 C C . GLY A 1 82 ? -14.114 22.845 -9.366 1.00 84.31 82 GLY A C 1
ATOM 640 O O . GLY A 1 82 ? -14.515 22.308 -8.331 1.00 84.31 82 GLY A O 1
ATOM 641 N N . ALA A 1 83 ? -14.324 24.146 -9.603 1.00 72.06 83 ALA A N 1
ATOM 642 C CA . ALA A 1 83 ? -14.895 25.077 -8.619 1.00 72.06 83 ALA A CA 1
ATOM 643 C C . ALA A 1 83 ? -16.296 24.668 -8.105 1.00 72.06 83 ALA A C 1
ATOM 645 O O . ALA A 1 83 ? -16.578 24.767 -6.913 1.00 72.06 83 ALA A O 1
ATOM 646 N N . ASP A 1 84 ? -17.162 24.137 -8.979 1.00 79.12 84 ASP A N 1
ATOM 647 C CA . ASP A 1 84 ? -18.494 23.629 -8.597 1.00 79.12 84 ASP A CA 1
ATOM 648 C C . ASP A 1 84 ? -18.404 22.449 -7.609 1.00 79.12 84 ASP A C 1
ATOM 650 O O . ASP A 1 84 ? -19.189 22.348 -6.664 1.00 79.12 84 ASP A O 1
ATOM 654 N N . PHE A 1 85 ? -17.420 21.565 -7.791 1.00 81.69 85 PHE A N 1
ATOM 655 C CA . PHE A 1 85 ? -17.201 20.428 -6.899 1.00 81.69 85 PHE A CA 1
ATOM 656 C C . PHE A 1 85 ? -16.576 20.854 -5.573 1.00 81.69 85 PHE A C 1
ATOM 658 O O . PHE A 1 85 ? -17.026 20.381 -4.531 1.00 81.69 85 PHE A O 1
ATOM 665 N N . SER A 1 86 ? -15.628 21.795 -5.597 1.00 80.25 86 SER A N 1
ATOM 666 C CA . SER A 1 86 ? -15.022 22.360 -4.383 1.00 80.25 86 SER A CA 1
ATOM 667 C C . SER A 1 86 ? -16.085 22.952 -3.451 1.00 80.25 86 SER A C 1
ATOM 669 O O . SER A 1 86 ? -16.186 22.541 -2.297 1.00 80.25 86 SER A O 1
ATOM 671 N N . ASN A 1 87 ? -16.977 23.795 -3.983 1.00 84.62 87 ASN A N 1
ATOM 672 C CA . ASN A 1 87 ? -18.063 24.399 -3.202 1.00 84.62 87 ASN A CA 1
ATOM 673 C C . ASN A 1 87 ? -19.033 23.353 -2.622 1.00 84.62 87 ASN A C 1
ATOM 675 O O . ASN A 1 87 ? -19.590 23.531 -1.538 1.00 84.62 87 ASN A O 1
ATOM 679 N N . LYS A 1 88 ? -19.292 22.258 -3.349 1.00 86.25 88 LYS A N 1
ATOM 680 C CA . LYS A 1 88 ? -20.147 21.162 -2.862 1.00 86.25 88 LYS A CA 1
ATOM 681 C C . LYS A 1 88 ? -19.459 20.345 -1.771 1.00 86.25 88 LYS A C 1
ATOM 683 O O . LYS A 1 88 ? -20.133 19.968 -0.815 1.00 86.25 88 LYS A O 1
ATOM 688 N N . LEU A 1 89 ? -18.157 20.095 -1.900 1.00 84.62 89 LEU A N 1
ATOM 689 C CA . LEU A 1 89 ? -17.365 19.378 -0.902 1.00 84.62 89 LEU A CA 1
ATOM 690 C C . LEU A 1 89 ? -17.271 20.175 0.406 1.00 84.62 89 LEU A C 1
ATOM 692 O O . LEU A 1 89 ? -17.513 19.615 1.469 1.00 84.62 89 LEU A O 1
ATOM 696 N N . GLU A 1 90 ? -17.053 21.489 0.341 1.00 85.88 90 GLU A N 1
ATOM 697 C CA . GLU A 1 90 ? -17.065 22.369 1.522 1.00 85.88 90 GLU A CA 1
ATOM 698 C C . GLU A 1 90 ? -18.403 22.331 2.272 1.00 85.88 90 GLU A C 1
ATOM 700 O O . GLU A 1 90 ? -18.449 22.253 3.500 1.00 85.88 90 GLU A O 1
ATOM 705 N N . ARG A 1 91 ? -19.526 22.295 1.543 1.00 87.69 91 ARG A N 1
ATOM 706 C CA . ARG A 1 91 ? -20.849 22.129 2.165 1.00 87.69 91 ARG A CA 1
ATOM 707 C C . ARG A 1 91 ? -21.000 20.785 2.877 1.00 87.69 91 ARG A C 1
ATOM 709 O O . ARG A 1 91 ? -21.694 20.734 3.892 1.00 87.69 91 ARG A O 1
ATOM 716 N N . LEU A 1 92 ? -20.390 19.714 2.363 1.00 86.19 92 LEU A N 1
ATOM 717 C CA . LEU A 1 92 ? -20.386 18.413 3.040 1.00 86.19 92 LEU A CA 1
ATOM 718 C C . LEU A 1 92 ? -19.573 18.459 4.334 1.00 86.19 92 LEU A C 1
ATOM 720 O O . LEU A 1 92 ? -20.067 17.978 5.352 1.00 86.19 92 LEU A O 1
ATOM 724 N N . ILE A 1 93 ? -18.399 19.100 4.315 1.00 86.00 93 ILE A N 1
ATOM 725 C CA . ILE A 1 93 ? -17.560 19.300 5.508 1.00 86.00 93 ILE A CA 1
ATOM 726 C C . ILE A 1 93 ? -18.375 20.007 6.598 1.00 86.00 93 ILE A C 1
ATOM 728 O O . ILE A 1 93 ? -18.528 19.484 7.702 1.00 86.00 93 ILE A O 1
ATOM 732 N N . HIS A 1 94 ? -19.006 21.136 6.264 1.00 87.94 94 HIS A N 1
ATOM 733 C CA . HIS A 1 94 ? -19.844 21.873 7.212 1.00 87.94 94 HIS A CA 1
ATOM 734 C C . HIS A 1 94 ? -21.060 21.080 7.703 1.00 87.94 94 HIS A C 1
ATOM 736 O O . HIS A 1 94 ? -21.469 21.219 8.857 1.00 87.94 94 HIS A O 1
ATOM 742 N N . MET A 1 95 ? -21.665 20.248 6.850 1.00 86.50 95 MET A N 1
ATOM 743 C CA . MET A 1 95 ? -22.761 19.370 7.261 1.00 86.50 95 MET A CA 1
ATOM 744 C C . MET A 1 95 ? -22.280 18.348 8.293 1.00 86.50 95 MET A C 1
ATOM 746 O O . MET A 1 95 ? -22.911 18.213 9.343 1.00 86.50 95 MET A O 1
ATOM 750 N N . ARG A 1 96 ? -21.147 17.683 8.038 1.00 87.44 96 ARG A N 1
ATOM 751 C CA . ARG A 1 96 ? -20.544 16.737 8.982 1.00 87.44 96 ARG A CA 1
ATOM 752 C C . ARG A 1 96 ? -20.227 17.419 10.309 1.00 87.44 96 ARG A C 1
ATOM 754 O O . ARG A 1 96 ? -20.597 16.900 11.357 1.00 87.44 96 ARG A O 1
ATOM 761 N N . GLU A 1 97 ? -19.585 18.583 10.273 1.00 84.06 97 GLU A N 1
ATOM 762 C CA . GLU A 1 97 ? -19.224 19.343 11.476 1.00 84.06 97 GLU A CA 1
ATOM 763 C C . GLU A 1 97 ? -20.440 19.676 12.342 1.00 84.06 97 GLU A C 1
ATOM 765 O O . GLU A 1 97 ? -20.371 19.531 13.560 1.00 84.06 97 GLU A O 1
ATOM 770 N N . ARG A 1 98 ? -21.576 20.052 11.739 1.00 84.44 98 ARG A N 1
ATOM 771 C CA . ARG A 1 98 ? -22.829 20.295 12.478 1.00 84.44 98 ARG A CA 1
ATOM 772 C C . ARG A 1 98 ? -23.368 19.030 13.149 1.00 84.44 98 ARG A C 1
ATOM 774 O O . ARG A 1 98 ? -23.826 19.095 14.290 1.00 84.44 98 ARG A O 1
ATOM 781 N N . ILE A 1 99 ? -23.305 17.886 12.467 1.00 78.75 99 ILE A N 1
ATOM 782 C CA . ILE A 1 99 ? -23.759 16.606 13.033 1.00 78.75 99 ILE A CA 1
ATOM 783 C C . ILE A 1 99 ? -22.820 16.159 14.168 1.00 78.75 99 ILE A C 1
ATOM 785 O O . ILE A 1 99 ? -23.281 15.727 15.218 1.00 78.75 99 ILE A O 1
ATOM 789 N N . ILE A 1 100 ? -21.505 16.335 14.018 1.00 77.44 100 ILE A N 1
ATOM 790 C CA . ILE A 1 100 ? -20.534 16.009 15.075 1.00 77.44 100 ILE A CA 1
ATOM 791 C C . ILE A 1 100 ? -20.686 16.956 16.276 1.00 77.44 100 ILE A C 1
ATOM 793 O O . ILE A 1 100 ? -20.654 16.512 17.424 1.00 77.44 100 ILE A O 1
ATOM 797 N N . ALA A 1 101 ? -20.889 18.255 16.036 1.00 73.12 101 ALA A N 1
ATOM 798 C CA . ALA A 1 101 ? -21.030 19.261 17.089 1.00 73.12 101 ALA A CA 1
ATOM 799 C C . ALA A 1 101 ? -22.270 19.048 17.973 1.00 73.12 101 ALA A C 1
ATOM 801 O O . ALA A 1 101 ? -22.258 19.444 19.135 1.00 73.12 101 ALA A O 1
ATOM 802 N N . THR A 1 102 ? -23.314 18.402 17.450 1.00 62.56 102 THR A N 1
ATOM 803 C CA . THR A 1 102 ? -24.540 18.083 18.200 1.00 62.56 102 THR A CA 1
ATOM 804 C C . THR A 1 102 ? -24.427 16.808 19.049 1.00 62.56 102 THR A C 1
ATOM 806 O O . THR A 1 102 ? -25.281 16.575 19.898 1.00 62.56 102 THR A O 1
ATOM 809 N N . SER A 1 103 ? -23.354 16.018 18.900 1.00 59.00 103 SER A N 1
ATOM 810 C CA . SER A 1 103 ? -23.190 14.689 19.520 1.00 59.00 103 SER A CA 1
ATOM 811 C C . SER A 1 103 ? -22.255 14.642 20.756 1.00 59.00 103 SER A C 1
ATOM 813 O O . SER A 1 103 ? -21.766 13.574 21.111 1.00 59.00 103 SER A O 1
ATOM 815 N N . SER A 1 104 ? -21.974 15.781 21.404 1.00 49.31 104 SER A N 1
ATOM 816 C CA . SER A 1 104 ? -21.209 15.971 22.663 1.00 49.31 104 SER A CA 1
ATOM 817 C C . SER A 1 104 ? -20.330 14.819 23.208 1.00 49.31 104 SER A C 1
ATOM 819 O O . SER A 1 104 ? -20.759 14.006 24.023 1.00 49.31 104 SER A O 1
ATOM 821 N N . ARG A 1 105 ? -19.027 14.880 22.893 1.00 48.06 105 ARG A N 1
ATOM 822 C CA . ARG A 1 105 ? -17.893 14.935 23.852 1.00 48.06 105 ARG A CA 1
ATOM 823 C C . ARG A 1 105 ? -16.617 15.241 23.055 1.00 48.06 105 ARG A C 1
ATOM 825 O O . ARG A 1 105 ? -16.009 14.339 22.472 1.00 48.06 105 ARG A O 1
ATOM 832 N N . LYS A 1 106 ? -16.265 16.530 22.987 1.00 43.16 106 LYS A N 1
ATOM 833 C CA . LYS A 1 106 ? -14.993 17.019 22.429 1.00 43.16 106 LYS A CA 1
ATOM 834 C C . LYS A 1 106 ? -13.852 16.719 23.401 1.00 43.16 106 LYS A C 1
ATOM 836 O O . LYS A 1 106 ? -14.010 16.975 24.594 1.00 43.16 106 LYS A O 1
ATOM 841 N N . GLY A 1 107 ? -12.720 16.254 22.873 1.00 43.88 107 GLY A N 1
ATOM 842 C CA . GLY A 1 107 ? -11.438 16.240 23.583 1.00 43.88 107 GLY A CA 1
ATOM 843 C C . GLY A 1 107 ? -10.884 14.845 23.873 1.00 43.88 107 GLY A C 1
ATOM 844 O O . GLY A 1 107 ? -11.390 14.134 24.741 1.00 43.88 107 GLY A O 1
ATOM 845 N N . GLY A 1 108 ? -9.806 14.480 23.170 1.00 48.66 108 GLY A N 1
ATOM 846 C CA . GLY A 1 108 ? -8.901 13.380 23.523 1.00 48.66 108 GLY A CA 1
ATOM 847 C C . GLY A 1 108 ? -8.284 12.653 22.320 1.00 48.66 108 GLY A C 1
ATOM 848 O O . GLY A 1 108 ? -8.830 12.682 21.219 1.00 48.66 108 GLY A O 1
ATOM 849 N N . PHE A 1 109 ? -7.176 11.934 22.554 1.00 41.69 109 PHE A N 1
ATOM 850 C CA . PHE A 1 109 ? -6.468 11.064 21.590 1.00 41.69 109 PHE A CA 1
ATOM 851 C C . PHE A 1 109 ? -7.404 10.128 20.793 1.00 41.69 109 PHE A C 1
ATOM 853 O O . PHE A 1 109 ? -7.204 9.893 19.604 1.00 41.69 109 PHE A O 1
ATOM 860 N N . PHE A 1 110 ? -8.486 9.656 21.421 1.00 51.19 110 PHE A N 1
ATOM 861 C CA . PHE A 1 110 ? -9.456 8.736 20.823 1.00 51.19 110 PHE A CA 1
ATOM 862 C C . PHE A 1 110 ? -10.407 9.371 19.794 1.00 51.19 110 PHE A C 1
ATOM 864 O O . PHE A 1 110 ? -11.118 8.644 19.110 1.00 51.19 110 PHE A O 1
ATOM 871 N N . GLU A 1 111 ? -10.441 10.700 19.635 1.00 52.72 111 GLU A N 1
ATOM 872 C CA . GLU A 1 111 ? -11.321 11.366 18.656 1.00 52.72 111 GLU A CA 1
ATOM 873 C C . GLU A 1 111 ? -10.937 11.051 17.199 1.00 52.72 111 GLU A C 1
ATOM 875 O O . GLU A 1 111 ? -11.806 10.994 16.327 1.00 52.72 111 GLU A O 1
ATOM 880 N N . ALA A 1 112 ? -9.660 10.739 16.945 1.00 52.41 112 ALA A N 1
ATOM 881 C CA . ALA A 1 112 ? -9.185 10.270 15.644 1.00 52.41 112 ALA A CA 1
ATOM 882 C C . ALA A 1 112 ? -9.742 8.886 15.249 1.00 52.41 112 ALA A C 1
ATOM 884 O O . ALA A 1 112 ? -9.802 8.594 14.057 1.00 52.41 112 ALA A O 1
ATOM 885 N N . PHE A 1 113 ? -10.199 8.087 16.222 1.00 63.00 113 PHE A N 1
ATOM 886 C CA . PHE A 1 113 ? -10.676 6.707 16.058 1.00 63.00 113 PHE A CA 1
ATOM 887 C C . PHE A 1 113 ? -12.197 6.564 16.229 1.00 63.00 113 PHE A C 1
ATOM 889 O O . PHE A 1 113 ? -12.678 5.494 16.570 1.00 63.00 113 PHE A O 1
ATOM 896 N N . LYS A 1 114 ? -12.972 7.639 16.042 1.00 73.00 114 LYS A N 1
ATOM 897 C CA . LYS A 1 114 ? -14.445 7.590 16.164 1.00 73.00 114 LYS A CA 1
ATOM 898 C C . LYS A 1 114 ? -15.167 7.413 14.831 1.00 73.00 114 LYS A C 1
ATOM 900 O O . LYS A 1 114 ? -16.325 6.997 14.801 1.00 73.00 114 LYS A O 1
ATOM 905 N N . TYR A 1 115 ? -14.514 7.797 13.737 1.00 84.94 115 TYR A N 1
ATOM 906 C CA . TYR A 1 115 ? -15.155 7.912 12.435 1.00 84.94 115 TYR A CA 1
ATOM 907 C C . TYR A 1 115 ? -14.349 7.231 11.343 1.00 84.94 115 TYR A C 1
ATOM 909 O O . TYR A 1 115 ? -13.119 7.254 11.354 1.00 84.94 115 TYR A O 1
ATOM 917 N N . SER A 1 116 ? -15.074 6.699 10.367 1.00 90.69 116 SER A N 1
ATOM 918 C CA . SER A 1 116 ? -14.525 6.110 9.155 1.00 90.69 116 SER A CA 1
ATOM 919 C C . SER A 1 116 ? -13.689 7.132 8.400 1.00 90.69 116 SER A C 1
ATOM 921 O O . SER A 1 116 ? -14.141 8.257 8.156 1.00 90.69 116 SER A O 1
ATOM 923 N N . LYS A 1 117 ? -12.468 6.744 8.036 1.00 90.81 117 LYS A N 1
ATOM 924 C CA . LYS A 1 117 ? -11.500 7.616 7.373 1.00 90.81 117 LYS A CA 1
ATOM 925 C C . LYS A 1 117 ? -10.654 6.846 6.377 1.00 90.81 117 LYS A C 1
ATOM 927 O O . LYS A 1 117 ? -10.262 5.706 6.618 1.00 90.81 117 LYS A O 1
ATOM 932 N N . ASN A 1 118 ? -10.332 7.521 5.286 1.00 93.38 118 ASN A N 1
ATOM 933 C CA . ASN A 1 118 ? -9.253 7.138 4.395 1.00 93.38 118 ASN A CA 1
ATOM 934 C C . ASN A 1 118 ? -8.021 8.003 4.708 1.00 93.38 118 ASN A C 1
ATOM 936 O O . ASN A 1 118 ? -8.145 9.198 4.989 1.00 93.38 118 ASN A O 1
ATOM 940 N N . TYR A 1 119 ? -6.844 7.394 4.653 1.00 89.94 119 TYR A N 1
ATOM 941 C CA . TYR A 1 119 ? -5.539 8.034 4.762 1.00 89.94 119 TYR A CA 1
ATOM 942 C C . TYR A 1 119 ? -4.728 7.675 3.529 1.00 89.94 119 TYR A C 1
ATOM 944 O O . TYR A 1 119 ? -4.707 6.512 3.129 1.00 89.94 119 TYR A O 1
ATOM 952 N N . GLU A 1 120 ? -4.036 8.653 2.956 1.00 90.56 120 GLU A N 1
ATOM 953 C CA . GLU A 1 120 ? -3.196 8.441 1.786 1.00 90.56 120 GLU A CA 1
ATOM 954 C C . GLU A 1 120 ? -1.846 9.135 1.952 1.00 90.56 120 GLU A C 1
ATOM 956 O O . GLU A 1 120 ? -1.765 10.280 2.399 1.00 90.56 120 GLU A O 1
ATOM 961 N N . ILE A 1 121 ? -0.791 8.443 1.529 1.00 86.25 121 ILE A N 1
ATOM 962 C CA . ILE A 1 121 ? 0.530 9.015 1.290 1.00 86.25 121 ILE A CA 1
ATOM 963 C C . ILE A 1 121 ? 0.925 8.652 -0.136 1.00 86.25 121 ILE A C 1
ATOM 965 O O . ILE A 1 121 ? 1.006 7.473 -0.482 1.00 86.25 121 ILE A O 1
ATOM 969 N N . SER A 1 122 ? 1.195 9.653 -0.968 1.00 89.69 122 SER A N 1
ATOM 970 C CA . SER A 1 122 ? 1.624 9.434 -2.346 1.00 89.69 122 SER A CA 1
ATOM 971 C C . SER A 1 122 ? 2.708 10.413 -2.775 1.00 89.69 122 SER A C 1
ATOM 973 O O . SER A 1 122 ? 2.786 11.547 -2.302 1.00 89.69 122 SER A O 1
ATOM 975 N N . SER A 1 123 ? 3.576 9.954 -3.672 1.00 85.94 123 SER A N 1
ATOM 976 C CA . SER A 1 123 ? 4.627 10.764 -4.282 1.00 85.94 123 SER A CA 1
ATOM 977 C C . SER A 1 123 ? 4.829 10.337 -5.727 1.00 85.94 123 SER A C 1
ATOM 979 O O . SER A 1 123 ? 4.800 9.145 -6.037 1.00 85.94 123 SER A O 1
ATOM 981 N N . TYR A 1 124 ? 5.031 11.313 -6.609 1.00 86.81 124 TYR A N 1
ATOM 982 C CA . TYR A 1 124 ? 5.194 11.079 -8.037 1.00 86.81 124 TYR A CA 1
ATOM 983 C C . TYR A 1 124 ? 6.272 11.975 -8.630 1.00 86.81 124 TYR A C 1
ATOM 985 O O . TYR A 1 124 ? 6.214 13.204 -8.546 1.00 86.81 124 TYR A O 1
ATOM 993 N N . GLN A 1 125 ? 7.239 11.344 -9.281 1.00 81.19 125 GLN A N 1
ATOM 994 C CA . GLN A 1 125 ? 8.372 11.985 -9.913 1.00 81.19 125 GLN A CA 1
ATOM 995 C C . GLN A 1 125 ? 8.168 11.988 -11.433 1.00 81.19 125 GLN A C 1
ATOM 997 O O . GLN A 1 125 ? 8.201 10.958 -12.106 1.00 81.19 125 GLN A O 1
ATOM 1002 N N . LYS A 1 126 ? 7.965 13.185 -11.997 1.00 81.44 126 LYS A N 1
ATOM 1003 C CA . LYS A 1 126 ? 7.662 13.345 -13.429 1.00 81.44 126 LYS A CA 1
ATOM 1004 C C . LYS A 1 126 ? 8.837 12.984 -14.342 1.00 81.44 126 LYS A C 1
ATOM 1006 O O . LYS A 1 126 ? 8.609 12.441 -15.414 1.00 81.44 126 LYS A O 1
ATOM 1011 N N . SER A 1 127 ? 10.079 13.253 -13.928 1.00 76.44 127 SER A N 1
ATOM 1012 C CA . SER A 1 127 ? 11.273 13.079 -14.776 1.00 76.44 127 SER A CA 1
ATOM 1013 C C . SER A 1 127 ? 11.558 11.626 -15.162 1.00 76.44 127 SER A C 1
ATOM 1015 O O . SER A 1 127 ? 12.123 11.373 -16.219 1.00 76.44 127 SER A O 1
ATOM 1017 N N . ASN A 1 128 ? 11.166 10.672 -14.319 1.00 69.31 128 ASN A N 1
ATOM 1018 C CA . ASN A 1 128 ? 11.365 9.239 -14.537 1.00 69.31 128 ASN A CA 1
ATOM 1019 C C . ASN A 1 128 ? 10.039 8.468 -14.635 1.00 69.31 128 ASN A C 1
ATOM 1021 O O . ASN A 1 128 ? 10.070 7.239 -14.695 1.00 69.31 128 ASN A O 1
ATOM 1025 N N . ASN A 1 129 ? 8.908 9.186 -14.677 1.00 78.00 129 ASN A N 1
ATOM 1026 C CA . ASN A 1 129 ? 7.558 8.645 -14.819 1.00 78.00 129 ASN A CA 1
ATOM 1027 C C . ASN A 1 129 ? 7.242 7.549 -13.787 1.00 78.00 129 ASN A C 1
ATOM 1029 O O . ASN A 1 129 ? 6.743 6.474 -14.130 1.00 78.00 129 ASN A O 1
ATOM 1033 N N . ARG A 1 130 ? 7.619 7.803 -12.529 1.00 80.31 130 ARG A N 1
ATOM 1034 C CA . ARG A 1 130 ? 7.495 6.844 -11.429 1.00 80.31 130 ARG A CA 1
ATOM 1035 C C . ARG A 1 130 ? 6.870 7.466 -10.202 1.00 80.31 130 ARG A C 1
ATOM 1037 O O . ARG A 1 130 ? 7.109 8.630 -9.891 1.00 80.31 130 ARG A O 1
ATOM 1044 N N . GLY A 1 131 ? 6.157 6.651 -9.448 1.00 83.50 131 GLY A N 1
ATOM 1045 C CA . GLY A 1 131 ? 5.530 7.071 -8.209 1.00 83.50 131 GLY A CA 1
ATOM 1046 C C . GLY A 1 131 ? 5.128 5.897 -7.339 1.00 83.50 131 GLY A C 1
ATOM 1047 O O . GLY A 1 131 ? 5.233 4.733 -7.731 1.00 83.50 131 GLY A O 1
ATOM 1048 N N . TYR A 1 132 ? 4.685 6.218 -6.136 1.00 84.50 132 TYR A N 1
ATOM 1049 C CA . TYR A 1 132 ? 4.083 5.262 -5.224 1.00 84.50 132 TYR A CA 1
ATOM 1050 C C . TYR A 1 132 ? 2.900 5.908 -4.508 1.00 84.50 132 TYR A C 1
ATOM 1052 O O . TYR A 1 132 ? 2.864 7.124 -4.296 1.00 84.50 132 TYR A O 1
ATOM 1060 N N . SER A 1 133 ? 1.943 5.077 -4.114 1.00 90.50 133 SER A N 1
ATOM 1061 C CA . SER A 1 133 ? 0.824 5.456 -3.256 1.00 90.50 133 SER A CA 1
ATOM 1062 C C . SER A 1 133 ? 0.544 4.357 -2.240 1.00 90.50 133 SER A C 1
ATOM 1064 O O . SER A 1 133 ? 0.541 3.169 -2.569 1.00 90.50 133 SER A O 1
ATOM 1066 N N . MET A 1 134 ? 0.365 4.772 -0.992 1.00 88.62 134 MET A N 1
ATOM 1067 C CA . MET A 1 134 ? -0.018 3.945 0.143 1.00 88.62 134 MET A CA 1
ATOM 1068 C C . MET A 1 134 ? -1.329 4.482 0.696 1.00 88.62 134 MET A C 1
ATOM 1070 O O . MET A 1 134 ? -1.420 5.668 1.017 1.00 88.62 134 MET A O 1
ATOM 1074 N N . GLU A 1 135 ? -2.324 3.617 0.830 1.00 91.69 135 GLU A N 1
ATOM 1075 C CA . GLU A 1 135 ? -3.652 3.986 1.307 1.00 91.69 135 GLU A CA 1
ATOM 1076 C C . GLU A 1 135 ? -4.109 3.076 2.431 1.00 91.69 135 GLU A C 1
ATOM 1078 O O . GLU A 1 135 ? -4.008 1.859 2.326 1.00 91.69 135 GLU A O 1
ATOM 1083 N N . ALA A 1 136 ? -4.649 3.670 3.489 1.00 89.38 136 ALA A N 1
ATOM 1084 C CA . ALA A 1 136 ? -5.264 2.960 4.598 1.00 89.38 136 ALA A CA 1
ATOM 1085 C C . ALA A 1 136 ? -6.706 3.447 4.773 1.00 89.38 136 ALA A C 1
ATOM 1087 O O . ALA A 1 136 ? -6.954 4.629 5.004 1.00 89.38 136 ALA A O 1
ATOM 1088 N N . SER A 1 137 ? -7.661 2.534 4.665 1.00 93.12 137 SER A N 1
ATOM 1089 C CA . SER A 1 137 ? -9.087 2.786 4.849 1.00 93.12 137 SER A CA 1
ATOM 1090 C C . SER A 1 137 ? -9.556 2.098 6.120 1.00 93.12 137 SER A C 1
ATOM 1092 O O . SER A 1 137 ? -9.444 0.882 6.242 1.00 93.12 137 SER A O 1
ATOM 1094 N N . LEU A 1 138 ? -10.081 2.878 7.058 1.00 91.00 138 LEU A N 1
ATOM 1095 C CA . LEU A 1 138 ? -10.669 2.394 8.303 1.00 91.00 138 LEU A CA 1
ATOM 1096 C C . LEU A 1 138 ? -12.171 2.657 8.266 1.00 91.00 138 LEU A C 1
ATOM 1098 O O . LEU A 1 138 ? -12.595 3.803 8.089 1.00 91.00 138 LEU A O 1
ATOM 1102 N N . LEU A 1 139 ? -12.966 1.603 8.432 1.00 89.69 139 LEU A N 1
ATOM 1103 C CA . LEU A 1 139 ? -14.423 1.646 8.397 1.00 89.69 139 LEU A CA 1
ATOM 1104 C C . LEU A 1 139 ? -14.982 1.363 9.785 1.00 89.69 139 LEU A C 1
ATOM 1106 O O . LEU A 1 139 ? -14.684 0.344 10.401 1.00 89.69 139 LEU A O 1
ATOM 1110 N N . PHE A 1 140 ? -15.814 2.277 10.257 1.00 86.38 140 PHE A N 1
ATOM 1111 C CA . PHE A 1 140 ? -16.529 2.213 11.521 1.00 86.38 140 PHE A CA 1
ATOM 1112 C C . PHE A 1 140 ? -18.024 2.120 11.250 1.00 86.38 140 PHE A C 1
ATOM 1114 O O . PHE A 1 140 ? -18.550 2.744 10.327 1.00 86.38 140 PHE A O 1
ATOM 1121 N N . HIS A 1 141 ? -18.715 1.392 12.114 1.00 83.00 141 HIS A N 1
ATOM 1122 C CA . HIS A 1 141 ? -20.165 1.278 12.086 1.00 83.00 141 HIS A CA 1
ATOM 1123 C C . HIS A 1 141 ? -20.797 2.174 13.157 1.00 83.00 141 HIS A C 1
ATOM 1125 O O . HIS A 1 141 ? -20.168 2.487 14.162 1.00 83.00 141 HIS A O 1
ATOM 1131 N N . GLN A 1 142 ? -22.043 2.615 12.964 1.00 73.25 142 GLN A N 1
ATOM 1132 C CA . GLN A 1 142 ? -22.694 3.553 13.895 1.00 73.25 142 GLN A CA 1
ATOM 1133 C C . GLN A 1 142 ? -22.921 2.962 15.292 1.00 73.25 142 GLN A C 1
ATOM 1135 O O . GLN A 1 142 ? -22.886 3.695 16.275 1.00 73.25 142 GLN A O 1
ATOM 1140 N N . GLY A 1 143 ? -23.143 1.648 15.365 1.00 70.12 143 GLY A N 1
ATOM 1141 C CA . GLY A 1 143 ? -23.300 0.910 16.617 1.00 70.12 143 GLY A CA 1
ATOM 1142 C C . GLY A 1 143 ? -21.997 0.358 17.205 1.00 70.12 143 GLY A C 1
ATOM 1143 O O . GLY A 1 143 ? -22.068 -0.383 18.178 1.00 70.12 143 GLY A O 1
ATOM 1144 N N . SER A 1 144 ? -20.824 0.663 16.632 1.00 66.81 144 SER A N 1
ATOM 1145 C CA . SER A 1 144 ? -19.536 0.146 17.112 1.00 66.81 144 SER A CA 1
ATOM 1146 C C . SER A 1 144 ? -18.536 1.270 17.357 1.00 66.81 144 SER A C 1
ATOM 1148 O O . SER A 1 144 ? -18.419 2.211 16.575 1.00 66.81 144 SER A O 1
ATOM 1150 N N . PHE A 1 145 ? -17.797 1.165 18.458 1.00 70.44 145 PHE A N 1
ATOM 1151 C CA . PHE A 1 145 ? -16.712 2.090 18.784 1.00 70.44 145 PHE A CA 1
ATOM 1152 C C . PHE A 1 145 ? -15.348 1.598 18.266 1.00 70.44 145 PHE A C 1
ATOM 1154 O O . PHE A 1 145 ? -14.369 2.340 18.342 1.00 70.44 145 PHE A O 1
ATOM 1161 N N . LEU A 1 146 ? -15.273 0.364 17.754 1.00 75.38 146 LEU A N 1
ATOM 1162 C CA . LEU A 1 146 ? -14.101 -0.182 17.071 1.00 75.38 146 LEU A CA 1
ATOM 1163 C C . LEU A 1 146 ? -14.299 -0.118 15.551 1.00 75.38 146 LEU A C 1
ATOM 1165 O O . LEU A 1 146 ? -15.437 -0.146 15.071 1.00 75.38 146 LEU A O 1
ATOM 1169 N N . PRO A 1 147 ? -13.209 -0.040 14.768 1.00 79.00 147 PRO A N 1
ATOM 1170 C CA . PRO A 1 147 ? -13.317 -0.197 13.329 1.00 79.00 147 PRO A CA 1
ATOM 1171 C C . PRO A 1 147 ? -13.772 -1.626 13.024 1.00 79.00 147 PRO A C 1
ATOM 1173 O O . PRO A 1 147 ? -13.169 -2.589 13.497 1.00 79.00 147 PRO A O 1
ATOM 1176 N N . ARG A 1 148 ? -14.823 -1.752 12.215 1.00 83.88 148 ARG A N 1
ATOM 1177 C CA . ARG A 1 148 ? -15.310 -3.040 11.722 1.00 83.88 148 ARG A CA 1
ATOM 1178 C C . ARG A 1 148 ? -14.488 -3.566 10.571 1.00 83.88 148 ARG A C 1
ATOM 1180 O O . ARG A 1 148 ? -14.372 -4.772 10.441 1.00 83.88 148 ARG A O 1
ATOM 1187 N N . ALA A 1 149 ? -13.899 -2.697 9.757 1.00 87.88 149 ALA A N 1
ATOM 1188 C CA . ALA A 1 149 ? -13.010 -3.135 8.694 1.00 87.88 149 ALA A CA 1
ATOM 1189 C C . ALA A 1 149 ? -11.811 -2.205 8.524 1.00 87.88 149 ALA A C 1
ATOM 1191 O O . ALA A 1 149 ? -11.886 -0.995 8.759 1.00 87.88 149 ALA A O 1
ATOM 1192 N N . GLY A 1 150 ? -10.697 -2.791 8.105 1.00 90.56 150 GLY A N 1
ATOM 1193 C CA . GLY A 1 150 ? -9.459 -2.099 7.780 1.00 90.56 150 GLY A CA 1
ATOM 1194 C C . GLY A 1 150 ? -8.903 -2.630 6.469 1.00 90.56 150 GLY A C 1
ATOM 1195 O O . GLY A 1 150 ? -8.816 -3.841 6.288 1.00 90.56 150 GLY A O 1
ATOM 1196 N N . ILE A 1 151 ? -8.536 -1.734 5.556 1.00 91.75 151 ILE A N 1
ATOM 1197 C CA . ILE A 1 151 ? -7.959 -2.083 4.254 1.00 91.75 151 ILE A CA 1
ATOM 1198 C C . ILE A 1 151 ? -6.707 -1.244 4.036 1.00 91.75 151 ILE A C 1
ATOM 1200 O O . ILE A 1 151 ? -6.747 -0.022 4.166 1.00 91.75 151 ILE A O 1
ATOM 1204 N N . PHE A 1 152 ? -5.607 -1.888 3.674 1.00 90.50 152 PHE A N 1
ATOM 1205 C CA . PHE A 1 152 ? -4.355 -1.263 3.279 1.00 90.50 152 PHE A CA 1
ATOM 1206 C C . PHE A 1 152 ? -4.041 -1.597 1.819 1.00 90.50 152 PHE A C 1
ATOM 1208 O O . PHE A 1 152 ? -4.086 -2.762 1.440 1.00 90.50 152 PHE A O 1
ATOM 1215 N N . ASN A 1 153 ? -3.685 -0.589 1.024 1.00 87.88 153 ASN A N 1
ATOM 1216 C CA . ASN A 1 153 ? -3.342 -0.692 -0.392 1.00 87.88 153 ASN A CA 1
ATOM 1217 C C . ASN A 1 153 ? -1.968 -0.073 -0.666 1.00 87.88 153 ASN A C 1
ATOM 1219 O O . ASN A 1 153 ? -1.697 1.054 -0.253 1.00 87.88 153 ASN A O 1
ATOM 1223 N N . LEU A 1 154 ? -1.133 -0.771 -1.435 1.00 84.69 154 LEU A N 1
ATOM 1224 C CA . LEU A 1 154 ? 0.135 -0.275 -1.967 1.00 84.69 154 LEU A CA 1
ATOM 1225 C C . LEU A 1 154 ? 0.111 -0.352 -3.495 1.00 84.69 154 LEU A C 1
ATOM 1227 O O . LEU A 1 154 ? -0.029 -1.431 -4.072 1.00 84.69 154 LEU A O 1
ATOM 1231 N N . THR A 1 155 ? 0.296 0.789 -4.153 1.00 87.62 155 THR A N 1
ATOM 1232 C CA . THR A 1 155 ? 0.312 0.901 -5.617 1.00 87.62 155 THR A CA 1
ATOM 1233 C C . THR A 1 155 ? 1.584 1.594 -6.089 1.00 87.62 155 THR A C 1
ATOM 1235 O O . THR A 1 155 ? 1.978 2.625 -5.541 1.00 87.62 155 THR A O 1
ATOM 1238 N N . LEU A 1 156 ? 2.224 1.029 -7.112 1.00 83.50 156 LEU A N 1
ATOM 1239 C CA . LEU A 1 156 ? 3.410 1.588 -7.759 1.00 83.50 156 LEU A CA 1
ATOM 1240 C C . LEU A 1 156 ? 3.054 2.082 -9.164 1.00 83.50 156 LEU A C 1
ATOM 1242 O O . LEU A 1 156 ? 2.417 1.361 -9.930 1.00 83.50 156 LEU A O 1
ATOM 1246 N N . ASP A 1 157 ? 3.505 3.284 -9.512 1.00 82.94 157 ASP A N 1
ATOM 1247 C CA . ASP A 1 157 ? 3.419 3.829 -10.867 1.00 82.94 157 ASP A CA 1
ATOM 1248 C C . ASP A 1 157 ? 4.751 3.550 -11.582 1.00 82.94 157 ASP A C 1
ATOM 1250 O O . ASP A 1 157 ? 5.791 4.087 -11.190 1.00 82.94 157 ASP A O 1
ATOM 1254 N N . ILE A 1 158 ? 4.748 2.665 -12.584 1.00 75.44 158 ILE A N 1
ATOM 1255 C CA . ILE A 1 158 ? 5.941 2.236 -13.338 1.00 75.44 158 ILE A CA 1
ATOM 1256 C C . ILE A 1 158 ? 5.528 1.950 -14.794 1.00 75.44 158 ILE A C 1
ATOM 1258 O O . ILE A 1 158 ? 4.448 1.420 -15.037 1.00 75.44 158 ILE A O 1
ATOM 1262 N N . PHE A 1 159 ? 6.394 2.260 -15.768 1.00 68.06 159 PHE A N 1
ATOM 1263 C CA . PHE A 1 159 ? 6.183 1.972 -17.202 1.00 68.06 159 PHE A CA 1
ATOM 1264 C C . PHE A 1 159 ? 4.873 2.545 -17.764 1.00 68.06 159 PHE A C 1
ATOM 1266 O O . PHE A 1 159 ? 4.125 1.858 -18.451 1.00 68.06 159 PHE A O 1
ATOM 1273 N N . ASP A 1 160 ? 4.579 3.803 -17.436 1.00 73.94 160 ASP A N 1
ATOM 1274 C CA . ASP A 1 160 ? 3.346 4.507 -17.808 1.00 73.94 160 ASP A CA 1
ATOM 1275 C C . ASP A 1 160 ? 2.031 3.965 -17.226 1.00 73.94 160 ASP A C 1
ATOM 1277 O O . ASP A 1 160 ? 1.013 4.653 -17.334 1.00 73.94 160 ASP A O 1
ATOM 1281 N N . GLY A 1 161 ? 2.057 2.827 -16.536 1.00 80.75 161 GLY A N 1
ATOM 1282 C CA . GLY A 1 161 ? 0.918 2.244 -15.835 1.00 80.75 161 GLY A CA 1
ATOM 1283 C C . GLY A 1 161 ? 1.007 2.365 -14.313 1.00 80.75 161 GLY A C 1
ATOM 1284 O O . GLY A 1 161 ? 2.010 2.808 -13.751 1.00 80.75 161 GLY A O 1
ATOM 1285 N N . SER A 1 162 ? -0.061 1.921 -13.654 1.00 86.06 162 SER A N 1
ATOM 1286 C CA . SER A 1 162 ? -0.170 1.822 -12.198 1.00 86.06 162 SER A CA 1
ATOM 1287 C C . SER A 1 162 ? -0.515 0.386 -11.829 1.00 86.06 162 SER A C 1
ATOM 1289 O O . SER A 1 162 ? -1.424 -0.205 -12.414 1.00 86.06 162 SER A O 1
ATOM 1291 N N . ILE A 1 163 ? 0.209 -0.183 -10.871 1.00 81.94 163 ILE A N 1
ATOM 1292 C CA . ILE A 1 163 ? 0.062 -1.579 -10.459 1.00 81.94 163 ILE A CA 1
ATOM 1293 C C . ILE A 1 163 ? -0.164 -1.615 -8.949 1.00 81.94 163 ILE A C 1
ATOM 1295 O O . ILE A 1 163 ? 0.712 -1.204 -8.185 1.00 81.94 163 ILE A O 1
ATOM 1299 N N . ASN A 1 164 ? -1.323 -2.118 -8.512 1.00 84.38 164 ASN A N 1
ATOM 1300 C CA . ASN A 1 164 ? -1.550 -2.441 -7.102 1.00 84.38 164 ASN A CA 1
ATOM 1301 C C . ASN A 1 164 ? -0.731 -3.692 -6.773 1.00 84.38 164 ASN A C 1
ATOM 1303 O O . ASN A 1 164 ? -1.008 -4.768 -7.294 1.00 84.38 164 ASN A O 1
ATOM 1307 N N . VAL A 1 165 ? 0.319 -3.539 -5.974 1.00 77.81 165 VAL A N 1
ATOM 1308 C CA . VAL A 1 165 ? 1.258 -4.628 -5.675 1.00 77.81 165 VAL A CA 1
ATOM 1309 C C . VAL A 1 165 ? 0.838 -5.427 -4.448 1.00 77.81 165 VAL A C 1
ATOM 1311 O O . VAL A 1 165 ? 1.148 -6.613 -4.368 1.00 77.81 165 VAL A O 1
ATOM 1314 N N . LEU A 1 166 ? 0.133 -4.798 -3.508 1.00 78.94 166 LEU A N 1
ATOM 1315 C CA . LEU A 1 166 ? -0.299 -5.419 -2.265 1.00 78.94 166 LEU A CA 1
ATOM 1316 C C . LEU A 1 166 ? -1.581 -4.755 -1.768 1.00 78.94 166 LEU A C 1
ATOM 1318 O O . LEU A 1 166 ? -1.637 -3.536 -1.613 1.00 78.94 166 LEU A O 1
ATOM 1322 N N . GLU A 1 167 ? -2.551 -5.586 -1.418 1.00 86.25 167 GLU A N 1
ATOM 1323 C CA . GLU A 1 167 ? -3.744 -5.202 -0.681 1.00 86.25 167 GLU A CA 1
ATOM 1324 C C . GLU A 1 167 ? -3.918 -6.170 0.495 1.00 86.25 167 GLU A C 1
ATOM 1326 O O . GLU A 1 167 ? -3.870 -7.390 0.333 1.00 86.25 167 GLU A O 1
ATOM 1331 N N . VAL A 1 168 ? -4.080 -5.628 1.698 1.00 81.62 168 VAL A N 1
ATOM 1332 C CA . VAL A 1 168 ? -4.352 -6.397 2.917 1.00 81.62 168 VAL A CA 1
ATOM 1333 C C . VAL A 1 168 ? -5.619 -5.834 3.521 1.00 81.62 168 VAL A C 1
ATOM 1335 O O . VAL A 1 168 ? -5.666 -4.649 3.845 1.00 81.62 168 VAL A O 1
ATOM 1338 N N . GLY A 1 169 ? -6.639 -6.665 3.670 1.00 86.00 169 GLY A N 1
ATOM 1339 C CA . GLY A 1 169 ? -7.913 -6.240 4.225 1.00 86.00 169 GLY A CA 1
ATOM 1340 C C . GLY A 1 169 ? -8.409 -7.196 5.287 1.00 86.00 169 GLY A C 1
ATOM 1341 O O . GLY A 1 169 ? -8.042 -8.368 5.318 1.00 86.00 169 GLY A O 1
ATOM 1342 N N . GLY A 1 170 ? -9.255 -6.694 6.171 1.00 84.12 170 GLY A N 1
ATOM 1343 C CA . GLY A 1 170 ? -9.973 -7.539 7.101 1.00 84.12 170 GLY A CA 1
ATOM 1344 C C . GLY A 1 170 ? -11.185 -6.849 7.693 1.00 84.12 170 GLY A C 1
ATOM 1345 O O . GLY A 1 170 ? -11.232 -5.620 7.777 1.00 84.12 170 GLY A O 1
ATOM 1346 N N . ARG A 1 171 ? -12.153 -7.663 8.098 1.00 85.50 171 ARG A N 1
ATOM 1347 C CA . ARG A 1 171 ? -13.376 -7.266 8.786 1.00 85.50 171 ARG A CA 1
ATOM 1348 C C . ARG A 1 171 ? -13.481 -8.037 10.095 1.00 85.50 171 ARG A C 1
ATOM 1350 O O . ARG A 1 171 ? -13.153 -9.216 10.133 1.00 85.50 171 ARG A O 1
ATOM 1357 N N . VAL A 1 172 ? -13.920 -7.388 11.165 1.00 80.81 172 VAL A N 1
ATOM 1358 C CA . VAL A 1 172 ? -14.141 -8.007 12.472 1.00 80.81 172 VAL A CA 1
ATOM 1359 C C . VAL A 1 172 ? -15.404 -7.431 13.114 1.00 80.81 172 VAL A C 1
ATOM 1361 O O . VAL A 1 172 ? -15.656 -6.227 13.052 1.00 80.81 172 VAL A O 1
ATOM 1364 N N . SER A 1 173 ? -16.185 -8.291 13.756 1.00 79.44 173 SER A N 1
ATOM 1365 C CA . SER A 1 173 ? -17.389 -7.971 14.528 1.00 79.44 173 SER A CA 1
ATOM 1366 C C . SER A 1 173 ? -17.407 -8.749 15.847 1.00 79.44 173 SER A C 1
ATOM 1368 O O . SER A 1 173 ? -16.716 -9.754 15.988 1.00 79.44 173 SER A O 1
ATOM 1370 N N . GLY A 1 174 ? -18.166 -8.279 16.841 1.00 71.06 174 GLY A N 1
ATOM 1371 C CA . GLY A 1 174 ? -18.348 -8.985 18.120 1.00 71.06 174 GLY A CA 1
ATOM 1372 C C . GLY A 1 174 ? -17.201 -8.798 19.127 1.00 71.06 174 GLY A C 1
ATOM 1373 O O . GLY A 1 174 ? -17.172 -9.430 20.184 1.00 71.06 174 GLY A O 1
ATOM 1374 N N . LEU A 1 175 ? -16.237 -7.912 18.850 1.00 68.62 175 LEU A N 1
ATOM 1375 C CA . LEU A 1 175 ? -15.148 -7.572 19.781 1.00 68.62 175 LEU A CA 1
ATOM 1376 C C . LEU A 1 175 ? -15.528 -6.486 20.798 1.00 68.62 175 LEU A C 1
ATOM 1378 O O . LEU A 1 175 ? -14.799 -6.266 21.769 1.00 68.62 175 LEU A O 1
ATOM 1382 N N . GLU A 1 176 ? -16.660 -5.817 20.604 1.00 65.06 176 GLU A N 1
ATOM 1383 C CA . GLU A 1 176 ? -17.073 -4.617 21.326 1.00 65.06 176 GLU A CA 1
ATOM 1384 C C . GLU A 1 176 ? -17.237 -4.867 22.830 1.00 65.06 176 GLU A C 1
ATOM 1386 O O . GLU A 1 176 ? -16.615 -4.168 23.625 1.00 65.06 176 GLU A O 1
ATOM 1391 N N . ARG A 1 177 ? -17.973 -5.905 23.258 1.00 61.81 177 ARG A N 1
ATOM 1392 C CA . ARG A 1 177 ? -18.125 -6.195 24.701 1.00 61.81 177 ARG A CA 1
ATOM 1393 C C . ARG A 1 177 ? -16.812 -6.606 25.363 1.00 61.81 177 ARG A C 1
ATOM 1395 O O . ARG A 1 177 ? -16.554 -6.226 26.506 1.00 61.81 177 ARG A O 1
ATOM 1402 N N . ARG A 1 178 ? -15.967 -7.374 24.660 1.00 60.53 178 ARG A N 1
ATOM 1403 C CA . ARG A 1 178 ? -14.654 -7.780 25.191 1.00 60.53 178 ARG A CA 1
ATOM 1404 C C . ARG A 1 178 ? -13.759 -6.565 25.384 1.00 60.53 178 ARG A C 1
ATOM 1406 O O . ARG A 1 178 ? -13.165 -6.418 26.448 1.00 60.53 178 ARG A O 1
ATOM 1413 N N . PHE A 1 179 ? -13.717 -5.668 24.406 1.00 62.09 179 PHE A N 1
ATOM 1414 C CA . PHE A 1 179 ? -12.942 -4.440 24.513 1.00 62.09 179 PHE A CA 1
ATOM 1415 C C . PHE A 1 179 ? -13.528 -3.466 25.550 1.00 62.09 179 PHE A C 1
ATOM 1417 O O . PHE A 1 179 ? -12.774 -2.872 26.317 1.00 62.09 179 PHE A O 1
ATOM 1424 N N . GLU A 1 180 ? -14.851 -3.323 25.640 1.00 57.25 180 GLU A N 1
ATOM 1425 C CA . GLU A 1 180 ? -15.512 -2.439 26.610 1.00 57.25 180 GLU A CA 1
ATOM 1426 C C . GLU A 1 180 ? -15.268 -2.883 28.060 1.00 57.25 180 GLU A C 1
ATOM 1428 O O . GLU A 1 180 ? -15.015 -2.041 28.922 1.00 57.25 180 GLU A O 1
ATOM 1433 N N . SER A 1 181 ? -15.249 -4.194 28.325 1.00 56.97 181 SER A N 1
ATOM 1434 C CA . SER A 1 181 ? -14.919 -4.736 29.654 1.00 56.97 181 SER A CA 1
ATOM 1435 C C . SER A 1 181 ? -13.537 -4.289 30.154 1.00 56.97 181 SER A C 1
ATOM 1437 O O . SER A 1 181 ? -13.327 -4.087 31.350 1.00 56.97 181 SER A O 1
ATOM 1439 N N . VAL A 1 182 ? -12.615 -4.050 29.222 1.00 48.50 182 VAL A N 1
ATOM 1440 C CA . VAL A 1 182 ? -11.229 -3.675 29.494 1.00 48.50 182 VAL A CA 1
ATOM 1441 C C . VAL A 1 182 ? -11.016 -2.154 29.483 1.00 48.50 182 VAL A C 1
ATOM 1443 O O . VAL A 1 182 ? -10.402 -1.597 30.399 1.00 48.50 182 VAL A O 1
ATOM 1446 N N . PHE A 1 183 ? -11.525 -1.473 28.454 1.00 50.91 183 PHE A N 1
ATOM 1447 C CA . PHE A 1 183 ? -11.218 -0.073 28.128 1.00 50.91 183 PHE A CA 1
ATOM 1448 C C . PHE A 1 183 ? -12.414 0.885 28.272 1.00 50.91 183 PHE A C 1
ATOM 1450 O O . PHE A 1 183 ? -12.247 2.095 28.108 1.00 50.91 183 PHE A O 1
ATOM 1457 N N . GLY A 1 184 ? -13.617 0.377 28.553 1.00 49.75 184 GLY A N 1
ATOM 1458 C CA . GLY A 1 184 ? -14.827 1.185 28.712 1.00 49.75 184 GLY A CA 1
ATOM 1459 C C . GLY A 1 184 ? -14.782 2.084 29.955 1.00 49.75 184 GLY A C 1
ATOM 1460 O O . GLY A 1 184 ? -13.930 1.898 30.815 1.00 49.75 184 GLY A O 1
ATOM 1461 N N . PRO A 1 185 ? -15.708 3.048 30.119 1.00 48.16 185 PRO A N 1
ATOM 1462 C CA . PRO A 1 185 ? -15.702 4.001 31.240 1.00 48.16 185 PRO A CA 1
ATOM 1463 C C . PRO A 1 185 ? -15.782 3.365 32.639 1.00 48.16 185 PRO A C 1
ATOM 1465 O O . PRO A 1 185 ? -15.344 3.984 33.606 1.00 48.16 185 PRO A O 1
ATOM 1468 N N . ARG A 1 186 ? -16.350 2.154 32.735 1.00 50.81 186 ARG A N 1
ATOM 1469 C CA . ARG A 1 186 ? -16.386 1.295 33.937 1.00 50.81 186 ARG A CA 1
ATOM 1470 C C . ARG A 1 186 ? -15.370 0.136 33.877 1.00 50.81 186 ARG A C 1
ATOM 1472 O O . ARG A 1 186 ? -15.396 -0.734 34.738 1.00 50.81 186 ARG A O 1
ATOM 1479 N N . GLY A 1 187 ? -14.524 0.103 32.848 1.00 49.38 187 GLY A N 1
ATOM 1480 C CA . GLY A 1 187 ? -13.464 -0.883 32.655 1.00 49.38 187 GLY A CA 1
ATOM 1481 C C . GLY A 1 187 ? -12.260 -0.618 33.557 1.00 49.38 187 GLY A C 1
ATOM 1482 O O . GLY A 1 187 ? -12.201 0.366 34.295 1.00 49.38 187 GLY A O 1
ATOM 1483 N N . THR A 1 188 ? -11.272 -1.501 33.506 1.00 50.22 188 THR A N 1
ATOM 1484 C CA . THR A 1 188 ? -10.157 -1.524 34.466 1.00 50.22 188 THR A CA 1
ATOM 1485 C C . THR A 1 188 ? -9.020 -0.541 34.149 1.00 50.22 188 THR A C 1
ATOM 1487 O O . THR A 1 188 ? -8.256 -0.190 35.043 1.00 50.22 188 THR A O 1
ATOM 1490 N N . LEU A 1 189 ? -8.876 -0.085 32.897 1.00 44.97 189 LEU A N 1
ATOM 1491 C CA . LEU A 1 189 ? -7.783 0.807 32.454 1.00 44.97 189 LEU A CA 1
ATOM 1492 C C . LEU A 1 189 ? -7.981 2.336 32.616 1.00 44.97 189 LEU A C 1
ATOM 1494 O O . LEU A 1 189 ? -6.986 3.027 32.855 1.00 44.97 189 LEU A O 1
ATOM 1498 N N . PRO A 1 190 ? -9.188 2.926 32.497 1.00 46.56 190 PRO A N 1
ATOM 1499 C CA . PRO A 1 190 ? -9.349 4.386 32.466 1.00 46.56 190 PRO A CA 1
ATOM 1500 C C . PRO A 1 190 ? -8.892 5.126 33.730 1.00 46.56 190 PRO A C 1
ATOM 1502 O O . PRO A 1 190 ? -8.564 6.310 33.645 1.00 46.56 190 PRO A O 1
ATOM 1505 N N . ASN A 1 191 ? -8.865 4.466 34.892 1.00 47.34 191 ASN A N 1
ATOM 1506 C CA . ASN A 1 191 ? -8.426 5.088 36.146 1.00 47.34 191 ASN A CA 1
ATOM 1507 C C . ASN A 1 191 ? -6.896 5.250 36.233 1.00 47.34 191 ASN A C 1
ATOM 1509 O O . ASN A 1 191 ? -6.428 6.180 36.888 1.00 47.34 191 ASN A O 1
ATOM 1513 N N . GLU A 1 192 ? -6.129 4.417 35.524 1.00 44.50 192 GLU A N 1
ATOM 1514 C CA . GLU A 1 192 ? -4.662 4.502 35.456 1.00 44.50 192 GLU A CA 1
ATOM 1515 C C . GLU A 1 192 ? -4.199 5.447 34.339 1.00 44.50 192 GLU A C 1
ATOM 1517 O O . GLU A 1 192 ? -3.316 6.282 34.542 1.00 44.50 192 GLU A O 1
ATOM 1522 N N . ILE A 1 193 ? -4.864 5.409 33.176 1.00 42.81 193 ILE A N 1
ATOM 1523 C CA . ILE A 1 193 ? -4.533 6.296 32.049 1.00 42.81 193 ILE A CA 1
ATOM 1524 C C . ILE A 1 193 ? -4.759 7.762 32.432 1.00 42.81 193 ILE A C 1
ATOM 1526 O O . ILE A 1 193 ? -3.891 8.583 32.160 1.00 42.81 193 ILE A O 1
ATOM 1530 N N . LYS A 1 194 ? -5.853 8.096 33.139 1.00 45.28 194 LYS A N 1
ATOM 1531 C CA . LYS A 1 194 ? -6.141 9.477 33.578 1.00 45.28 194 LYS A CA 1
ATOM 1532 C C . LYS A 1 194 ? -5.045 10.078 34.464 1.00 45.28 194 LYS A C 1
ATOM 1534 O O . LYS A 1 194 ? -4.789 11.276 34.349 1.00 45.28 194 LYS A O 1
ATOM 1539 N N . LYS A 1 195 ? -4.388 9.271 35.307 1.00 46.31 195 LYS A N 1
ATOM 1540 C CA . LYS A 1 195 ? -3.270 9.725 36.150 1.00 46.31 195 LYS A CA 1
ATOM 1541 C C . LYS A 1 195 ? -2.029 10.046 35.312 1.00 46.31 195 LYS A C 1
ATOM 1543 O O . LYS A 1 195 ? -1.436 11.102 35.509 1.00 46.31 195 LYS A O 1
ATOM 1548 N N . HIS A 1 196 ? -1.699 9.209 34.327 1.00 44.00 196 HIS A N 1
ATOM 1549 C CA . HIS A 1 196 ? -0.514 9.410 33.485 1.00 44.00 196 HIS A CA 1
ATOM 1550 C C . HIS A 1 196 ? -0.705 10.406 32.328 1.00 44.00 196 HIS A C 1
ATOM 1552 O O . HIS A 1 196 ? 0.253 11.088 31.965 1.00 44.00 196 HIS A O 1
ATOM 1558 N N . THR A 1 197 ? -1.916 10.596 31.785 1.00 42.16 197 THR A N 1
ATOM 1559 C CA . THR A 1 197 ? -2.169 11.677 30.806 1.00 42.16 197 THR A CA 1
ATOM 1560 C C . THR A 1 197 ? -1.986 13.065 31.418 1.00 42.16 197 THR A C 1
ATOM 1562 O O . THR A 1 197 ? -1.456 13.947 30.753 1.00 42.16 197 THR A O 1
ATOM 1565 N N . HIS A 1 198 ? -2.337 13.255 32.697 1.00 43.94 198 HIS A N 1
ATOM 1566 C CA . HIS A 1 198 ? -2.105 14.526 33.395 1.00 43.94 198 HIS A CA 1
ATOM 1567 C C . HIS A 1 198 ? -0.613 14.834 33.603 1.00 43.94 198 HIS A C 1
ATOM 1569 O O . HIS A 1 198 ? -0.219 16.000 33.639 1.00 43.94 198 HIS A O 1
ATOM 1575 N N . GLU A 1 199 ? 0.217 13.800 33.731 1.00 38.25 199 GLU A N 1
ATOM 1576 C CA . GLU A 1 199 ? 1.667 13.911 33.894 1.00 38.25 199 GLU A CA 1
ATOM 1577 C C . GLU A 1 199 ? 2.367 14.180 32.550 1.00 38.25 199 GLU A C 1
ATOM 1579 O O . GLU A 1 199 ? 3.225 15.063 32.454 1.00 38.25 199 GLU A O 1
ATOM 1584 N N . PHE A 1 200 ? 1.924 13.504 31.485 1.00 38.12 200 PHE A N 1
ATOM 1585 C CA . PHE A 1 200 ? 2.413 13.718 30.124 1.00 38.12 200 PHE A CA 1
ATOM 1586 C C . PHE A 1 200 ? 2.051 15.111 29.584 1.00 38.12 200 PHE A C 1
ATOM 1588 O O . PHE A 1 200 ? 2.955 15.824 29.146 1.00 38.12 200 PHE A O 1
ATOM 1595 N N . ASP A 1 201 ? 0.792 15.557 29.700 1.00 44.09 201 ASP A N 1
ATOM 1596 C CA . ASP A 1 201 ? 0.372 16.905 29.267 1.00 44.09 201 ASP A CA 1
ATOM 1597 C C . ASP A 1 201 ? 1.157 18.002 29.995 1.00 44.09 201 ASP A C 1
ATOM 1599 O O . ASP A 1 201 ? 1.571 18.993 29.392 1.00 44.09 201 ASP A O 1
ATOM 1603 N N . ARG A 1 202 ? 1.445 17.806 31.287 1.00 47.12 202 ARG A N 1
ATOM 1604 C CA . ARG A 1 202 ? 2.255 18.743 32.072 1.00 47.12 202 ARG A CA 1
ATOM 1605 C C . ARG A 1 202 ? 3.704 18.801 31.577 1.00 47.12 202 ARG A C 1
ATOM 1607 O O . ARG A 1 202 ? 4.256 19.894 31.465 1.00 47.12 202 ARG A O 1
ATOM 1614 N N . SER A 1 203 ? 4.292 17.657 31.222 1.00 45.62 203 SER A N 1
ATOM 1615 C CA . SER A 1 203 ? 5.652 17.580 30.670 1.00 45.62 203 SER A CA 1
ATOM 1616 C C . SER A 1 203 ? 5.773 18.181 29.259 1.00 45.62 203 SER A C 1
ATOM 1618 O O . SER A 1 203 ? 6.791 18.798 28.934 1.00 45.62 203 SER A O 1
ATOM 1620 N N . VAL A 1 204 ? 4.726 18.057 28.435 1.00 47.59 204 VAL A N 1
ATOM 1621 C CA . VAL A 1 204 ? 4.659 18.632 27.082 1.00 47.59 204 VAL A CA 1
ATOM 1622 C C . VAL A 1 204 ? 4.473 20.149 27.158 1.00 47.59 204 VAL A C 1
ATOM 1624 O O . VAL A 1 204 ? 5.231 20.880 26.520 1.00 47.59 204 VAL A O 1
ATOM 1627 N N . LEU A 1 205 ? 3.575 20.635 28.023 1.00 53.25 205 LEU A N 1
ATOM 1628 C CA . LEU A 1 205 ? 3.372 22.069 28.272 1.00 53.25 205 LEU A CA 1
ATOM 1629 C C . LEU A 1 205 ? 4.617 22.746 28.874 1.00 53.25 205 LEU A C 1
ATOM 1631 O O . LEU A 1 205 ? 4.926 23.893 28.543 1.00 53.25 205 LEU A O 1
ATOM 1635 N N . GLU A 1 206 ? 5.371 22.057 29.737 1.00 54.00 206 GLU A N 1
ATOM 1636 C CA . GLU A 1 206 ? 6.661 22.554 30.245 1.00 54.00 206 GLU A CA 1
ATOM 1637 C C . GLU A 1 206 ? 7.736 22.630 29.151 1.00 54.00 206 GLU A C 1
ATOM 1639 O O . GLU A 1 206 ? 8.546 23.562 29.146 1.00 54.00 206 GLU A O 1
ATOM 1644 N N . ARG A 1 207 ? 7.737 21.689 28.200 1.00 50.81 207 ARG A N 1
ATOM 1645 C CA . ARG A 1 207 ? 8.642 21.708 27.040 1.00 50.81 207 ARG A CA 1
ATOM 1646 C C . ARG A 1 207 ? 8.308 22.842 26.078 1.00 50.81 207 ARG A C 1
ATOM 1648 O O . ARG A 1 207 ? 9.221 23.540 25.647 1.00 50.81 207 ARG A O 1
ATOM 1655 N N . GLU A 1 208 ? 7.028 23.072 25.795 1.00 52.44 208 GLU A N 1
ATOM 1656 C CA . GLU A 1 208 ? 6.580 24.189 24.956 1.00 52.44 208 GLU A CA 1
ATOM 1657 C C . GLU A 1 208 ? 6.921 25.551 25.573 1.00 52.44 208 GLU A C 1
ATOM 1659 O O . GLU A 1 208 ? 7.360 26.450 24.857 1.00 52.44 208 GLU A O 1
ATOM 1664 N N . ARG A 1 209 ? 6.810 25.700 26.903 1.00 53.66 209 ARG A N 1
ATOM 1665 C CA . ARG A 1 209 ? 7.249 26.919 27.610 1.00 53.66 209 ARG A CA 1
ATOM 1666 C C . ARG A 1 209 ? 8.749 27.166 2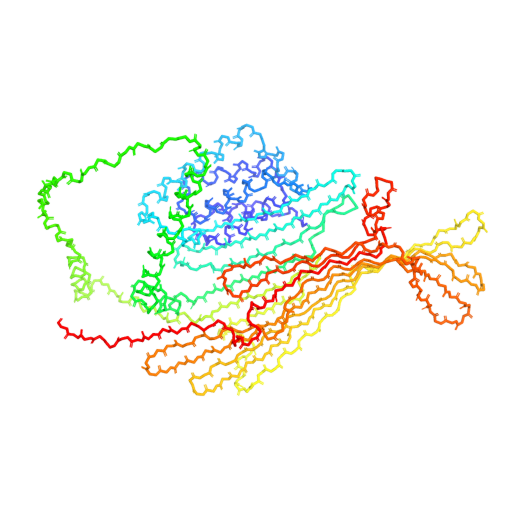7.468 1.00 53.66 209 ARG A C 1
ATOM 1668 O O . ARG A 1 209 ? 9.136 28.273 27.116 1.00 53.66 209 ARG A O 1
ATOM 1675 N N . LYS A 1 210 ? 9.584 26.140 27.667 1.00 55.44 210 LYS A N 1
ATOM 1676 C CA . LYS A 1 210 ? 11.048 26.257 27.514 1.00 55.44 210 LYS A CA 1
ATOM 1677 C C . LYS A 1 210 ? 11.471 26.572 26.076 1.00 55.44 210 LYS A C 1
ATOM 1679 O O . LYS A 1 210 ? 12.437 27.299 25.874 1.00 55.44 210 LYS A O 1
ATOM 1684 N N . ILE A 1 211 ? 10.753 26.041 25.086 1.00 52.62 211 ILE A N 1
ATOM 1685 C CA . ILE A 1 211 ? 10.996 26.327 23.665 1.00 52.62 211 ILE A CA 1
ATOM 1686 C C . ILE A 1 211 ? 10.567 27.762 23.322 1.00 52.62 211 ILE A C 1
ATOM 1688 O O . ILE A 1 211 ? 11.304 28.464 22.633 1.00 52.62 211 ILE A O 1
ATOM 1692 N N . ASN A 1 212 ? 9.431 28.235 23.845 1.00 47.75 212 ASN A N 1
ATOM 1693 C CA . ASN A 1 212 ? 8.982 29.617 23.649 1.00 47.75 212 ASN A CA 1
ATOM 1694 C C . ASN A 1 212 ? 9.883 30.653 24.342 1.00 47.75 212 ASN A C 1
ATOM 1696 O O . ASN A 1 212 ? 10.094 31.724 23.774 1.00 47.75 212 ASN A O 1
ATOM 1700 N N . ASP A 1 213 ? 10.453 30.332 25.507 1.00 55.88 213 ASP A N 1
ATOM 1701 C CA . ASP A 1 213 ? 11.452 31.175 26.184 1.00 55.88 213 ASP A CA 1
ATOM 1702 C C . ASP A 1 213 ? 12.761 31.275 25.386 1.00 55.88 213 ASP A C 1
ATOM 1704 O O . ASP A 1 213 ? 13.376 32.336 25.337 1.00 55.88 213 ASP A O 1
ATOM 1708 N N . TYR A 1 214 ? 13.171 30.205 24.697 1.00 49.94 214 TYR A N 1
ATOM 1709 C CA . TYR A 1 214 ? 14.355 30.226 23.829 1.00 49.94 214 TYR A CA 1
ATOM 1710 C C . TYR A 1 214 ? 14.147 31.032 22.536 1.00 49.94 214 TYR A C 1
ATOM 1712 O O . TYR A 1 214 ? 15.105 31.577 21.989 1.00 49.94 214 TYR A O 1
ATOM 1720 N N . LEU A 1 215 ? 12.910 31.101 22.032 1.00 50.91 215 LEU A N 1
ATOM 1721 C CA . LEU A 1 215 ? 12.564 31.814 20.796 1.00 50.91 215 LEU A CA 1
ATOM 1722 C C . LEU A 1 215 ? 12.296 33.313 21.016 1.00 50.91 215 LEU A C 1
ATOM 1724 O O . LEU A 1 215 ? 12.399 34.094 20.071 1.00 50.91 215 LEU A O 1
ATOM 1728 N N . ARG A 1 216 ? 11.986 33.737 22.247 1.00 50.19 216 ARG A N 1
ATOM 1729 C CA . ARG A 1 216 ? 11.847 35.149 22.634 1.00 50.19 216 ARG A CA 1
ATOM 1730 C C . ARG A 1 216 ? 13.125 35.640 23.312 1.00 50.19 216 ARG A C 1
ATOM 1732 O O . ARG A 1 216 ? 13.177 35.799 24.525 1.00 50.19 216 ARG A O 1
ATOM 1739 N N . GLY A 1 217 ? 14.168 35.898 22.529 1.00 49.03 217 GLY A N 1
ATOM 1740 C CA . GLY A 1 217 ? 15.331 36.618 23.045 1.00 49.03 217 GL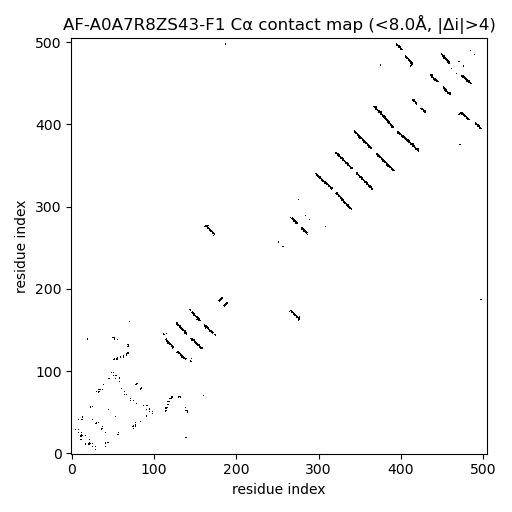Y A CA 1
ATOM 1741 C C . GLY A 1 217 ? 14.932 38.008 23.560 1.00 49.03 217 GLY A C 1
ATOM 1742 O O . GLY A 1 217 ? 14.544 38.852 22.758 1.00 49.03 217 GLY A O 1
ATOM 1743 N N . GLY A 1 218 ? 15.038 38.246 24.874 1.00 37.41 218 GLY A N 1
ATOM 1744 C CA . GLY A 1 218 ? 14.986 39.592 25.463 1.00 37.41 218 GLY A CA 1
ATOM 1745 C C . GLY A 1 218 ? 14.250 39.730 26.806 1.00 37.41 218 GLY A C 1
ATOM 1746 O O . GLY A 1 218 ? 13.035 39.600 26.861 1.00 37.41 218 GLY A O 1
ATOM 1747 N N . GLU A 1 219 ? 15.036 40.090 27.829 1.00 34.75 219 GLU A N 1
ATOM 1748 C CA . GLU A 1 219 ? 14.724 40.785 29.098 1.00 34.75 219 GLU A CA 1
ATOM 1749 C C . GLU A 1 219 ? 13.813 40.125 30.156 1.00 34.75 219 GLU A C 1
ATOM 1751 O O . GLU A 1 219 ? 12.596 40.019 30.040 1.00 34.75 219 GLU A O 1
ATOM 1756 N N . VAL A 1 220 ? 14.449 39.778 31.283 1.00 42.09 220 VAL A N 1
ATOM 1757 C CA . VAL A 1 220 ? 13.821 39.387 32.552 1.00 42.09 220 VAL A CA 1
ATOM 1758 C C . VAL A 1 220 ? 13.403 40.655 33.315 1.00 42.09 220 VAL A C 1
ATOM 1760 O O . VAL A 1 220 ? 14.285 41.421 33.709 1.00 42.09 220 VAL A O 1
ATOM 1763 N N . PRO A 1 221 ? 12.109 40.897 33.595 1.00 39.62 221 PRO A N 1
ATOM 1764 C CA . PRO A 1 221 ? 11.721 41.894 34.583 1.00 39.62 221 PRO A CA 1
ATOM 1765 C C . PRO A 1 221 ? 11.984 41.352 36.001 1.00 39.62 221 PRO A C 1
ATOM 1767 O O . PRO A 1 221 ? 11.851 40.146 36.233 1.00 39.62 221 PRO A O 1
ATOM 1770 N N . PRO A 1 222 ? 12.357 42.205 36.972 1.00 39.56 222 PRO A N 1
ATOM 1771 C CA . PRO A 1 222 ? 12.697 41.746 38.313 1.00 39.56 222 PRO A CA 1
ATOM 1772 C C . PRO A 1 222 ? 11.475 41.153 39.040 1.00 39.56 222 PRO A C 1
ATOM 1774 O O . PRO A 1 222 ? 10.337 41.550 38.764 1.00 39.56 222 PRO A O 1
ATOM 1777 N N . PRO A 1 223 ? 11.684 40.225 39.995 1.00 36.94 223 PRO A N 1
ATOM 1778 C CA . PRO A 1 223 ? 10.593 39.534 40.669 1.00 36.94 223 PRO A CA 1
ATOM 1779 C C . PRO A 1 223 ? 9.807 40.517 41.539 1.00 36.94 223 PRO A C 1
ATOM 1781 O O . PRO A 1 223 ? 10.328 41.043 42.523 1.00 36.94 223 PRO A O 1
ATOM 1784 N N . GLN A 1 224 ? 8.536 40.744 41.207 1.00 37.44 224 GLN A N 1
ATOM 1785 C CA . GLN A 1 224 ? 7.598 41.342 42.151 1.00 37.44 224 GLN A CA 1
ATOM 1786 C C . GLN A 1 224 ? 7.152 40.266 43.144 1.00 37.44 224 GLN A C 1
ATOM 1788 O O . GLN A 1 224 ? 6.785 39.150 42.773 1.00 37.44 224 GLN A O 1
ATOM 1793 N N . THR A 1 225 ? 7.232 40.607 44.425 1.00 35.19 225 THR A N 1
ATOM 1794 C CA . THR A 1 225 ? 6.814 39.781 45.556 1.00 35.19 225 THR A CA 1
ATOM 1795 C C . THR A 1 225 ? 5.335 39.386 45.446 1.00 35.19 225 THR A C 1
ATOM 1797 O O . THR A 1 225 ? 4.509 40.188 45.003 1.00 35.19 225 THR A O 1
ATOM 1800 N N . PRO A 1 226 ? 4.950 38.162 45.859 1.00 32.03 226 PRO A N 1
ATOM 1801 C CA . PRO A 1 226 ? 3.569 37.714 45.758 1.00 32.03 226 PRO A CA 1
ATOM 1802 C C . PRO A 1 226 ? 2.686 38.478 46.752 1.00 32.03 226 PRO A C 1
ATOM 1804 O O . PRO A 1 226 ? 2.643 38.182 47.947 1.00 32.03 226 PRO A O 1
ATOM 1807 N N . VAL A 1 227 ? 1.943 39.461 46.240 1.00 29.92 227 VAL A N 1
ATOM 1808 C CA . VAL A 1 227 ? 0.808 40.064 46.941 1.00 29.92 227 VAL A CA 1
ATOM 1809 C C . VAL A 1 227 ? -0.280 39.003 47.074 1.00 29.92 227 VAL A C 1
ATOM 1811 O O . VAL A 1 227 ? -0.830 38.498 46.097 1.00 29.92 227 VAL A O 1
ATOM 1814 N N . ARG A 1 228 ? -0.592 38.666 48.324 1.00 34.28 228 ARG A N 1
ATOM 1815 C CA . ARG A 1 228 ? -1.611 37.701 48.734 1.00 34.28 228 ARG A CA 1
ATOM 1816 C C . ARG A 1 228 ? -3.008 38.229 48.393 1.00 34.28 228 ARG A C 1
ATOM 1818 O O . ARG A 1 228 ? -3.674 38.822 49.237 1.00 34.28 228 ARG A O 1
ATOM 1825 N N . THR A 1 229 ? -3.480 38.006 47.170 1.00 27.12 229 THR A N 1
ATOM 1826 C CA . THR A 1 229 ? -4.890 38.236 46.826 1.00 27.12 229 THR A CA 1
ATOM 1827 C C . THR A 1 229 ? -5.704 37.012 47.235 1.00 27.12 229 THR A C 1
ATOM 1829 O O . THR A 1 229 ? -5.683 35.974 46.578 1.00 27.12 229 THR A O 1
ATOM 1832 N N . LYS A 1 230 ? -6.430 37.125 48.352 1.00 31.97 230 LYS A N 1
ATOM 1833 C CA . LYS A 1 230 ? -7.526 36.210 48.687 1.00 31.97 230 LYS A CA 1
ATOM 1834 C C . LYS A 1 230 ? -8.598 36.357 47.604 1.00 31.97 230 LYS A C 1
ATOM 1836 O O . LYS A 1 230 ? -9.276 37.379 47.564 1.00 31.97 230 LYS A O 1
ATOM 1841 N N . ARG A 1 231 ? -8.765 35.360 46.734 1.00 27.81 231 ARG A N 1
ATOM 1842 C CA . ARG A 1 231 ? -10.016 35.206 45.983 1.00 27.81 231 ARG A CA 1
ATOM 1843 C C . ARG A 1 231 ? -10.894 34.213 46.720 1.00 27.81 231 ARG A C 1
ATOM 1845 O O . ARG A 1 231 ? -10.537 33.051 46.873 1.00 27.81 231 ARG A O 1
ATOM 1852 N N . HIS A 1 232 ? -12.020 34.734 47.190 1.00 28.64 232 HIS A N 1
ATOM 1853 C CA . HIS A 1 232 ? -13.184 33.973 47.600 1.00 28.64 232 HIS A CA 1
ATOM 1854 C C . HIS A 1 232 ? -13.617 33.058 46.451 1.00 28.64 232 HIS A C 1
ATOM 1856 O O . HIS A 1 232 ? -14.042 33.536 45.402 1.00 28.64 232 HIS A O 1
ATOM 1862 N N . THR A 1 233 ? -13.520 31.750 46.650 1.00 26.58 233 THR A N 1
ATOM 1863 C CA . THR A 1 233 ? -14.328 30.781 45.915 1.00 26.58 233 THR A CA 1
ATOM 1864 C C . THR A 1 233 ? -15.696 30.735 46.584 1.00 26.58 233 THR A C 1
ATOM 1866 O O . THR A 1 233 ? -15.851 30.154 47.656 1.00 26.58 233 THR A O 1
ATOM 1869 N N . HIS A 1 234 ? -16.681 31.391 45.971 1.00 27.98 234 HIS A N 1
ATOM 1870 C CA . HIS A 1 234 ? -18.077 31.016 46.151 1.00 27.98 234 HIS A CA 1
ATOM 1871 C C . HIS A 1 234 ? -18.250 29.718 45.355 1.00 27.98 234 HIS A C 1
ATOM 1873 O O . HIS A 1 234 ? -18.293 29.740 44.128 1.00 27.98 234 HIS A O 1
ATOM 1879 N N . GLY A 1 235 ? -18.161 28.584 46.049 1.00 25.66 235 GLY A N 1
ATOM 1880 C CA . GLY A 1 235 ? -18.500 27.286 45.487 1.00 25.66 235 GLY A CA 1
ATOM 1881 C C . GLY A 1 235 ? -20.009 27.133 45.555 1.00 25.66 235 GLY A C 1
ATOM 1882 O O . GLY A 1 235 ? -20.548 26.885 46.627 1.00 25.66 235 GLY A O 1
ATOM 1883 N N . GLU A 1 236 ? -20.682 27.338 44.429 1.00 27.00 236 GLU A N 1
ATOM 1884 C CA . GLU A 1 236 ? -22.005 26.769 44.213 1.00 27.00 236 GLU A CA 1
ATOM 1885 C C . GLU A 1 236 ? -21.815 25.269 43.965 1.00 27.00 236 GLU A C 1
ATOM 1887 O O . GLU A 1 236 ? -21.231 24.854 42.960 1.00 27.00 236 GLU A O 1
ATOM 1892 N N . ASP A 1 237 ? -22.280 24.454 44.910 1.00 26.27 237 ASP A N 1
ATOM 1893 C CA . ASP A 1 237 ? -22.411 23.010 44.754 1.00 26.27 237 ASP A CA 1
ATOM 1894 C C . ASP A 1 237 ? -23.472 22.709 43.686 1.00 26.27 237 ASP A C 1
ATOM 1896 O O . ASP A 1 237 ? -24.656 22.522 43.970 1.00 26.27 237 ASP A O 1
ATOM 1900 N N . HIS A 1 238 ? -23.061 22.629 42.422 1.00 31.39 238 HIS A N 1
ATOM 1901 C CA . HIS A 1 238 ? -23.858 21.959 41.401 1.00 31.39 238 HIS A CA 1
ATOM 1902 C C . HIS A 1 238 ? -23.644 20.446 41.499 1.00 31.39 238 HIS A C 1
ATOM 1904 O O . HIS A 1 238 ? -22.849 19.850 40.771 1.00 31.39 238 HIS A O 1
ATOM 1910 N N . GLN A 1 239 ? -24.398 19.815 42.403 1.00 27.28 239 GLN A N 1
ATOM 1911 C CA . GLN A 1 239 ? -24.672 18.381 42.346 1.00 27.28 239 GLN A CA 1
ATOM 1912 C C . GLN A 1 239 ? -25.336 18.063 40.996 1.00 27.28 239 GLN A C 1
ATOM 1914 O O . GLN A 1 239 ? -26.490 18.408 40.743 1.00 27.28 239 GLN A O 1
ATOM 1919 N N . ILE A 1 240 ? -24.584 17.422 40.100 1.00 34.16 240 ILE A N 1
ATOM 1920 C CA . ILE A 1 240 ? -25.083 16.938 38.812 1.00 34.16 240 ILE A CA 1
ATOM 1921 C C . ILE A 1 240 ? -26.025 15.762 39.088 1.00 34.16 240 ILE A C 1
ATOM 1923 O O . ILE A 1 240 ? -25.599 14.650 39.404 1.00 34.16 240 ILE A O 1
ATOM 1927 N N . SER A 1 241 ? -27.321 16.021 38.944 1.00 28.83 241 SER A N 1
ATOM 1928 C CA . SER A 1 241 ? -28.427 15.070 39.026 1.00 28.83 241 SER A CA 1
ATOM 1929 C C . SER A 1 241 ? -28.369 14.029 37.897 1.00 28.83 241 SER A C 1
ATOM 1931 O O . SER A 1 241 ? -29.097 14.087 36.913 1.00 28.83 241 SER A O 1
ATOM 1933 N N . THR A 1 242 ? -27.499 13.031 38.047 1.00 33.12 242 THR A N 1
ATOM 1934 C CA . THR A 1 242 ? -27.466 11.819 37.201 1.00 33.12 242 THR A CA 1
ATOM 1935 C C . THR A 1 242 ? -28.287 10.663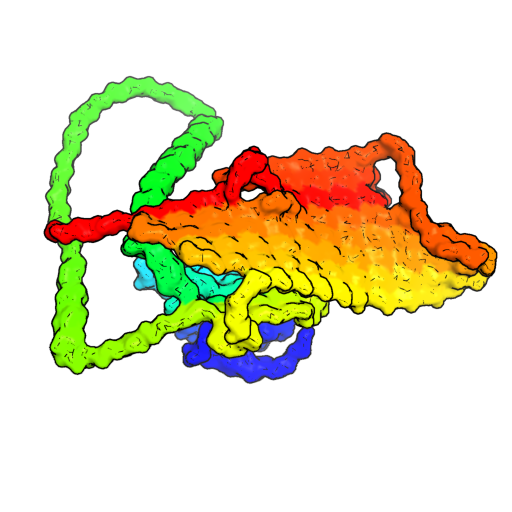 37.776 1.00 33.12 242 THR A C 1
ATOM 1937 O O . THR A 1 242 ? -28.452 9.644 37.116 1.00 33.12 242 THR A O 1
ATOM 1940 N N . HIS A 1 243 ? -28.880 10.835 38.962 1.00 31.86 243 HIS A N 1
ATOM 1941 C CA . HIS A 1 243 ? -29.718 9.811 39.594 1.00 31.86 243 HIS A CA 1
ATOM 1942 C C . HIS A 1 243 ? -31.091 9.625 38.928 1.00 31.86 243 HIS A C 1
ATOM 1944 O O . HIS A 1 243 ? -31.659 8.540 38.983 1.00 31.86 243 HIS A O 1
ATOM 1950 N N . ARG A 1 244 ? -31.624 10.652 38.250 1.00 28.44 244 ARG A N 1
ATOM 1951 C CA . ARG A 1 244 ? -33.032 10.653 37.818 1.00 28.44 244 ARG A CA 1
ATOM 1952 C C . ARG A 1 244 ? -33.308 9.845 36.546 1.00 28.44 244 ARG A C 1
ATOM 1954 O O . ARG A 1 244 ? -34.421 9.373 36.366 1.00 28.44 244 ARG A O 1
ATOM 1961 N N . SER A 1 245 ? -32.319 9.679 35.666 1.00 36.41 245 SER A N 1
ATOM 1962 C CA . SER A 1 245 ? -32.499 8.948 34.403 1.00 36.41 245 SER A CA 1
ATOM 1963 C C . SER A 1 245 ? -32.364 7.432 34.557 1.00 36.41 245 SER A C 1
ATOM 1965 O O . SER A 1 245 ? -32.941 6.698 33.761 1.00 36.41 245 SER A O 1
ATOM 1967 N N . HIS A 1 246 ? -31.638 6.959 35.576 1.00 39.72 246 HIS A N 1
ATOM 1968 C CA . HIS A 1 246 ? -31.482 5.529 35.855 1.00 39.72 246 HIS A CA 1
ATOM 1969 C C . HIS A 1 246 ? -32.707 4.942 36.575 1.00 39.72 246 HIS A C 1
ATOM 1971 O O . HIS A 1 246 ? -33.183 3.891 36.158 1.00 39.72 246 HIS A O 1
ATOM 1977 N N . GLU A 1 247 ? -33.294 5.653 37.549 1.00 38.66 247 GLU A N 1
ATOM 1978 C CA . GLU A 1 247 ? -34.564 5.238 38.181 1.00 38.66 247 GLU A CA 1
ATOM 1979 C C . GLU A 1 24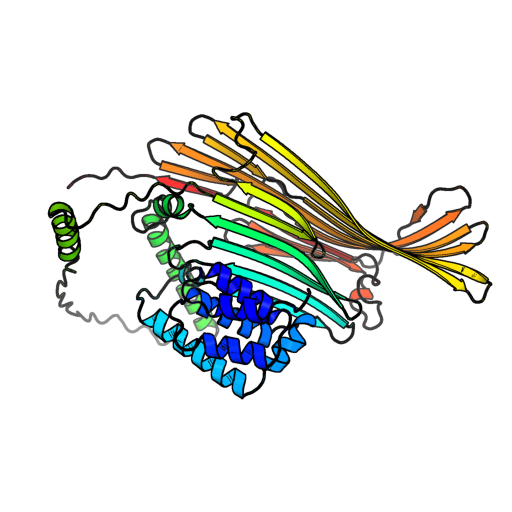7 ? -35.708 5.142 37.162 1.00 38.66 247 GLU A C 1
ATOM 1981 O O . GLU A 1 247 ? -36.475 4.187 37.175 1.00 38.66 247 GLU A O 1
ATOM 1986 N N . GLN A 1 248 ? -35.790 6.082 36.213 1.00 39.84 248 GLN A N 1
ATOM 1987 C CA . GLN A 1 248 ? -36.823 6.075 35.168 1.00 39.84 248 GLN A CA 1
ATOM 1988 C C . GLN A 1 248 ? -36.687 4.904 34.181 1.00 39.84 248 GLN A C 1
ATOM 1990 O O . GLN A 1 248 ? -37.688 4.444 33.633 1.00 39.84 248 GLN A O 1
ATOM 1995 N N . LEU A 1 249 ? -35.463 4.414 33.955 1.00 43.16 249 LEU A N 1
ATOM 1996 C CA . LEU A 1 249 ? -35.195 3.236 33.126 1.00 43.16 249 LEU A CA 1
ATOM 1997 C C . LEU A 1 249 ? -35.503 1.936 33.881 1.00 43.16 249 LEU A C 1
ATOM 1999 O O . LEU A 1 249 ? -36.055 1.010 33.290 1.00 43.16 249 LEU A O 1
ATOM 2003 N N . GLU A 1 250 ? -35.208 1.876 35.181 1.00 44.62 250 GLU A N 1
ATOM 2004 C CA . GLU A 1 250 ? -35.526 0.720 36.030 1.00 44.62 250 GLU A CA 1
ATOM 2005 C C . GLU A 1 250 ? -37.037 0.588 36.286 1.00 44.62 250 GLU A C 1
ATOM 2007 O O . GLU A 1 250 ? -37.577 -0.519 36.225 1.00 44.62 250 GLU A O 1
ATOM 2012 N N . GLU A 1 251 ? -37.751 1.704 36.462 1.00 43.59 251 GLU A N 1
ATOM 2013 C CA . GLU A 1 251 ? -39.214 1.733 36.594 1.00 43.59 251 GLU A CA 1
ATOM 2014 C C . GLU A 1 251 ? -39.906 1.291 35.286 1.00 43.59 251 GLU A C 1
ATOM 2016 O O . GLU A 1 251 ? -40.848 0.501 35.321 1.00 43.59 251 GLU A O 1
ATOM 2021 N N . ALA A 1 252 ? -39.393 1.695 34.115 1.00 41.91 252 ALA A N 1
ATOM 2022 C CA . ALA A 1 252 ? -39.943 1.306 32.808 1.00 41.91 252 ALA A CA 1
ATOM 2023 C C . ALA A 1 252 ? -39.749 -0.187 32.467 1.00 41.91 252 ALA A C 1
ATOM 2025 O O . ALA A 1 252 ? -40.581 -0.777 31.771 1.00 41.91 252 ALA A O 1
ATOM 2026 N N . VAL A 1 253 ? -38.677 -0.807 32.975 1.00 49.72 253 VAL A N 1
ATOM 2027 C CA . VAL A 1 253 ? -38.431 -2.258 32.872 1.00 49.72 253 VAL A CA 1
ATOM 2028 C C . VAL A 1 253 ? -39.304 -3.029 33.870 1.00 49.72 253 VAL A C 1
ATOM 2030 O O . VAL A 1 253 ? -39.837 -4.085 33.527 1.00 49.72 253 VAL A O 1
ATOM 2033 N N . ARG A 1 254 ? -39.528 -2.484 35.074 1.00 48.81 254 ARG A N 1
ATOM 2034 C CA . ARG A 1 254 ? -40.408 -3.080 36.095 1.00 48.81 254 ARG A CA 1
ATOM 2035 C C . ARG A 1 254 ? -41.894 -3.016 35.718 1.00 48.81 254 ARG A C 1
ATOM 2037 O O . ARG A 1 254 ? -42.647 -3.918 36.073 1.00 48.81 254 ARG A O 1
ATOM 2044 N N . GLU A 1 255 ? -42.307 -1.999 34.962 1.00 49.75 255 GLU A N 1
ATOM 2045 C CA . GLU A 1 255 ? -43.674 -1.842 34.438 1.00 49.75 255 GLU A CA 1
ATOM 2046 C C . GLU A 1 255 ? -43.999 -2.731 33.218 1.00 49.75 255 GLU A C 1
ATOM 2048 O O . GLU A 1 255 ? -45.101 -2.644 32.674 1.00 49.75 255 GLU A O 1
ATOM 2053 N N . GLY A 1 256 ? -43.077 -3.588 32.760 1.00 37.38 256 GLY A N 1
ATOM 2054 C CA . GLY A 1 256 ? -43.354 -4.570 31.701 1.00 37.38 256 GLY A CA 1
ATOM 2055 C C . GLY A 1 256 ? -43.630 -3.969 30.314 1.00 37.38 256 GLY A C 1
ATOM 2056 O O . GLY A 1 256 ? -44.172 -4.651 29.447 1.00 37.38 256 GLY A O 1
ATOM 2057 N N . LYS A 1 257 ? -43.264 -2.701 30.078 1.00 40.84 257 LYS A N 1
ATOM 2058 C CA . LYS A 1 257 ? -43.469 -1.996 28.794 1.00 40.84 257 LYS A CA 1
ATOM 2059 C C . LYS A 1 257 ? -42.353 -2.232 27.772 1.00 40.84 257 LYS A C 1
ATOM 2061 O O . LYS A 1 257 ? -42.449 -1.751 26.644 1.00 40.84 257 LYS A O 1
ATOM 2066 N N . MET A 1 258 ? -41.306 -2.966 28.144 1.00 31.88 258 MET A N 1
ATOM 2067 C CA . MET A 1 258 ? -40.175 -3.276 27.276 1.00 31.88 258 MET A CA 1
ATOM 2068 C C . MET A 1 258 ? -39.805 -4.747 27.457 1.00 31.88 258 MET A C 1
ATOM 2070 O O . MET A 1 258 ? -39.369 -5.152 28.531 1.00 31.88 258 MET A O 1
ATOM 2074 N N . ASN A 1 259 ? -39.989 -5.555 26.410 1.00 31.33 259 ASN A N 1
ATOM 2075 C CA . ASN A 1 259 ? -39.382 -6.880 26.380 1.00 31.33 259 ASN A CA 1
ATOM 2076 C C . ASN A 1 259 ? -37.863 -6.672 26.421 1.00 31.33 259 ASN A C 1
ATOM 2078 O O . ASN A 1 259 ? -37.360 -5.902 25.594 1.00 31.33 259 ASN A O 1
ATOM 2082 N N . PRO A 1 260 ? -37.124 -7.302 27.352 1.00 33.84 260 PRO A N 1
ATOM 2083 C CA . PRO A 1 260 ? -35.677 -7.286 27.285 1.00 33.84 260 PRO A CA 1
ATOM 2084 C C . PRO A 1 260 ? -35.301 -7.917 25.949 1.00 33.84 260 PRO A C 1
ATOM 2086 O O . PRO A 1 260 ? -35.541 -9.099 25.715 1.00 33.84 260 PRO A O 1
ATOM 2089 N N . VAL A 1 261 ? -34.773 -7.101 25.037 1.00 34.97 261 VAL A N 1
ATOM 2090 C CA . VAL A 1 261 ? -34.072 -7.617 23.869 1.00 34.97 261 VAL A CA 1
ATOM 2091 C C . VAL A 1 261 ? -32.886 -8.368 24.452 1.00 34.97 261 VAL A C 1
ATOM 2093 O O . VAL A 1 261 ? -31.936 -7.754 24.936 1.00 34.97 261 VAL A O 1
ATOM 2096 N N . GLU A 1 262 ? -32.993 -9.693 24.504 1.00 28.14 262 GLU A N 1
ATOM 2097 C CA . GLU A 1 262 ? -31.871 -10.584 24.762 1.00 28.14 262 GLU A CA 1
ATOM 2098 C C . GLU A 1 262 ? -30.803 -10.261 23.717 1.00 28.14 262 GLU A C 1
ATOM 2100 O O . GLU A 1 262 ? -30.842 -10.748 22.589 1.00 28.14 262 GLU A O 1
ATOM 2105 N N . LEU A 1 263 ? -29.848 -9.395 24.067 1.00 38.38 263 LEU A N 1
ATOM 2106 C CA . LEU A 1 263 ? -28.606 -9.310 23.320 1.00 38.38 263 LEU A CA 1
ATOM 2107 C C . LEU A 1 263 ? -27.839 -10.597 23.618 1.00 38.38 263 LEU A C 1
ATOM 2109 O O . LEU A 1 263 ? -27.047 -10.651 24.572 1.00 38.38 263 LEU A O 1
ATOM 2113 N N . GLN A 1 264 ? -28.103 -11.622 22.808 1.00 37.19 264 GLN A N 1
ATOM 2114 C CA . GLN A 1 264 ? -27.241 -12.789 22.694 1.00 37.19 264 GLN A CA 1
ATOM 2115 C C . GLN A 1 264 ? -25.790 -12.299 22.522 1.00 37.19 264 GLN A C 1
ATOM 2117 O O . GLN A 1 264 ? -25.555 -11.262 21.894 1.00 37.19 264 GLN A O 1
ATOM 2122 N N . PRO A 1 265 ? -24.812 -12.933 23.184 1.00 45.31 265 PRO A N 1
ATOM 2123 C CA . PRO A 1 265 ? -23.424 -12.521 23.069 1.00 45.31 265 PRO A CA 1
ATOM 2124 C C . PRO A 1 265 ? -22.951 -12.777 21.636 1.00 45.31 265 PRO A C 1
ATOM 2126 O O . PRO A 1 265 ? -22.752 -13.930 21.274 1.00 45.31 265 PRO A O 1
ATOM 2129 N N . ASP A 1 266 ? -22.768 -11.716 20.845 1.00 55.72 266 ASP A N 1
ATOM 2130 C CA . ASP A 1 266 ? -22.127 -11.820 19.531 1.00 55.72 266 ASP A CA 1
ATOM 2131 C C . ASP A 1 266 ? -20.733 -12.435 19.736 1.00 55.72 266 ASP A C 1
ATOM 2133 O O . ASP A 1 266 ? -19.848 -11.824 20.351 1.00 55.72 266 ASP A O 1
ATOM 2137 N N . GLU A 1 267 ? -20.541 -13.681 19.300 1.00 61.91 267 GLU A N 1
ATOM 2138 C CA . GLU A 1 267 ? -19.212 -14.280 19.261 1.00 61.91 267 GLU A CA 1
ATOM 2139 C C . GLU A 1 267 ? -18.320 -13.461 18.311 1.00 61.91 267 GLU A C 1
ATOM 2141 O O . GLU A 1 267 ? -18.809 -12.886 17.337 1.00 61.91 267 GLU A O 1
ATOM 2146 N N . PRO A 1 268 ? -17.010 -13.336 18.593 1.00 66.31 268 PRO A N 1
ATOM 2147 C CA . PRO A 1 268 ? -16.126 -12.579 17.726 1.00 66.31 268 PRO A CA 1
ATOM 2148 C C . PRO A 1 268 ? -15.977 -13.301 16.387 1.00 66.31 268 PRO A C 1
ATOM 2150 O O . PRO A 1 268 ? -15.409 -14.394 16.320 1.00 66.31 268 PRO A O 1
ATOM 2153 N N . GLU A 1 269 ? -16.434 -12.646 15.330 1.00 75.88 269 GLU A N 1
ATOM 2154 C CA . GLU A 1 269 ? -16.332 -13.126 13.958 1.00 75.88 269 GLU A CA 1
ATOM 2155 C C . GLU A 1 269 ? -15.463 -12.187 13.141 1.00 75.88 269 GLU A C 1
ATOM 2157 O O . GLU A 1 269 ? -15.424 -10.976 13.375 1.00 75.88 269 GLU A O 1
ATOM 2162 N N . GLY A 1 270 ? -14.752 -12.731 12.166 1.00 80.44 270 GLY A N 1
ATOM 2163 C CA . GLY A 1 270 ? -13.964 -11.897 11.287 1.00 80.44 270 GLY A CA 1
ATOM 2164 C C . GLY A 1 270 ? -13.308 -12.632 10.143 1.00 80.44 270 GLY A C 1
ATOM 2165 O O . GLY A 1 270 ? -13.212 -13.858 10.096 1.00 80.44 270 GLY A O 1
ATOM 2166 N N . GLU A 1 271 ? -12.843 -11.822 9.211 1.00 80.25 271 GLU A N 1
ATOM 2167 C CA . GLU A 1 271 ? -12.303 -12.218 7.928 1.00 80.25 271 GLU A CA 1
ATOM 2168 C C . GLU A 1 271 ? -11.039 -11.407 7.666 1.00 80.25 271 GLU A C 1
ATOM 2170 O O . GLU A 1 271 ? -10.994 -10.208 7.932 1.00 80.25 271 GLU A O 1
ATOM 2175 N N . VAL A 1 272 ? -9.994 -12.043 7.149 1.00 76.62 272 VAL A N 1
ATOM 2176 C CA . VAL A 1 272 ? -8.744 -11.386 6.759 1.00 76.62 272 VAL A CA 1
ATOM 2177 C C . VAL A 1 272 ? -8.319 -11.926 5.409 1.00 76.62 272 VAL A C 1
ATOM 2179 O O . VAL A 1 272 ? -8.258 -13.140 5.217 1.00 76.62 272 VAL A O 1
ATOM 2182 N N . TYR A 1 273 ? -7.977 -11.038 4.484 1.00 78.31 273 TYR A N 1
ATOM 2183 C CA . TYR A 1 273 ? -7.528 -11.407 3.155 1.00 78.31 273 TYR A CA 1
ATOM 2184 C C . TYR A 1 273 ? -6.258 -10.665 2.735 1.00 78.31 273 TYR A C 1
ATOM 2186 O O . TYR A 1 273 ? -5.943 -9.570 3.209 1.00 78.31 273 TYR A O 1
ATOM 2194 N N . VAL A 1 274 ? -5.522 -11.287 1.816 1.00 73.62 274 VAL A N 1
ATOM 2195 C CA . VAL A 1 274 ? -4.320 -10.722 1.197 1.00 73.62 274 VAL A CA 1
ATOM 2196 C C . VAL A 1 274 ? -4.412 -10.886 -0.313 1.00 73.62 274 VAL A C 1
ATOM 2198 O O . VAL A 1 274 ? -4.618 -11.993 -0.817 1.00 73.62 274 VAL A O 1
ATOM 2201 N N . ARG A 1 275 ? -4.211 -9.785 -1.032 1.00 77.62 275 ARG A N 1
ATOM 2202 C CA . ARG A 1 275 ? -4.173 -9.696 -2.490 1.00 77.62 275 ARG A CA 1
ATOM 2203 C C . ARG A 1 275 ? -2.821 -9.175 -2.956 1.00 77.62 275 ARG A C 1
ATOM 2205 O O . ARG A 1 275 ? -2.259 -8.259 -2.363 1.00 77.62 275 ARG A O 1
ATOM 2212 N N . VAL A 1 276 ? -2.300 -9.750 -4.032 1.00 72.19 276 VAL A N 1
ATOM 2213 C CA . VAL A 1 276 ? -1.031 -9.349 -4.652 1.00 72.19 276 VAL A CA 1
ATOM 2214 C C . VAL A 1 276 ? -1.256 -9.248 -6.155 1.00 72.19 276 VAL A C 1
ATOM 2216 O O . VAL A 1 276 ? -1.798 -10.170 -6.768 1.00 72.19 276 VAL A O 1
ATOM 2219 N N . PHE A 1 277 ? -0.903 -8.107 -6.751 1.00 75.31 277 PHE A N 1
ATOM 2220 C CA . PHE A 1 277 ? -1.222 -7.797 -8.155 1.00 75.31 277 PHE A CA 1
ATOM 2221 C C . PHE A 1 277 ? -2.722 -7.886 -8.482 1.00 75.31 277 PHE A C 1
ATOM 2223 O O . PHE A 1 277 ? -3.105 -8.292 -9.575 1.00 75.31 277 PHE A O 1
ATOM 2230 N N . GLY A 1 278 ? -3.576 -7.545 -7.511 1.00 72.81 278 GLY A N 1
ATOM 2231 C CA . GLY A 1 278 ? -5.034 -7.655 -7.626 1.00 72.81 278 GLY A CA 1
ATOM 2232 C C . GLY A 1 278 ? -5.594 -9.079 -7.513 1.00 72.81 278 GLY A C 1
ATOM 2233 O O . GLY A 1 278 ? -6.807 -9.245 -7.589 1.00 72.81 278 GLY A O 1
ATOM 2234 N N . ASN A 1 279 ? -4.752 -10.097 -7.301 1.00 73.38 279 ASN A N 1
ATOM 2235 C CA . ASN A 1 279 ? -5.189 -11.485 -7.144 1.00 73.38 279 ASN A CA 1
ATOM 2236 C C . ASN A 1 279 ? -5.266 -11.861 -5.671 1.00 73.38 279 ASN A C 1
ATOM 2238 O O . ASN A 1 279 ? -4.296 -11.669 -4.936 1.00 73.38 279 ASN A O 1
ATOM 2242 N N . GLU A 1 280 ? -6.393 -12.425 -5.244 1.00 74.00 280 GLU A N 1
ATOM 2243 C CA . GLU A 1 280 ? -6.571 -12.895 -3.872 1.00 74.00 280 GLU A CA 1
ATOM 2244 C C . GLU A 1 280 ? -5.740 -14.152 -3.630 1.00 74.00 280 GLU A C 1
ATOM 2246 O O . GLU A 1 280 ? -5.967 -15.200 -4.228 1.00 74.00 280 GLU A O 1
ATOM 2251 N N . LEU A 1 281 ? -4.726 -14.021 -2.776 1.00 66.44 281 LEU A N 1
ATOM 2252 C CA . LEU A 1 281 ? -3.822 -15.112 -2.430 1.00 66.44 281 LEU A CA 1
ATOM 2253 C C . LEU A 1 281 ? -4.352 -15.932 -1.263 1.00 66.44 281 LEU A C 1
ATOM 2255 O O . LEU A 1 281 ? -4.113 -17.141 -1.193 1.00 66.44 281 LEU A O 1
ATOM 2259 N N . ARG A 1 282 ? -4.993 -15.268 -0.298 1.00 62.22 282 ARG A N 1
ATOM 2260 C CA . ARG A 1 282 ? -5.474 -15.920 0.913 1.00 62.22 282 ARG A CA 1
ATOM 2261 C C . ARG A 1 282 ? -6.644 -15.170 1.512 1.00 62.22 282 ARG A C 1
ATOM 2263 O O . ARG A 1 282 ? -6.635 -13.946 1.546 1.00 62.22 282 ARG A O 1
ATOM 2270 N N . TYR A 1 283 ? -7.562 -15.954 2.049 1.00 71.69 283 TYR A N 1
ATOM 2271 C CA . TYR A 1 283 ? -8.710 -15.537 2.827 1.00 71.69 283 TYR A CA 1
ATOM 2272 C C . TYR A 1 283 ? -8.761 -16.422 4.076 1.00 71.69 283 TYR A C 1
ATOM 2274 O O . TYR A 1 283 ? -8.557 -17.637 3.992 1.00 71.69 283 TYR A O 1
ATOM 2282 N N . TYR A 1 284 ? -8.954 -15.821 5.240 1.00 65.06 284 TYR A N 1
ATOM 2283 C CA . TYR A 1 284 ? -9.075 -16.499 6.522 1.00 65.06 284 TYR A CA 1
ATOM 2284 C C . TYR A 1 284 ? -10.335 -16.000 7.211 1.00 65.06 284 TYR A C 1
ATOM 2286 O O . TYR A 1 284 ? -10.465 -14.796 7.393 1.00 65.06 284 TYR A O 1
ATOM 2294 N N . SER A 1 285 ? -11.215 -16.908 7.626 1.00 72.75 285 SER A N 1
ATOM 2295 C CA . SER A 1 285 ? -12.406 -16.586 8.411 1.00 72.75 285 SER A CA 1
ATOM 2296 C C . SER A 1 285 ? -12.414 -17.321 9.754 1.00 72.75 285 SER A C 1
ATOM 2298 O O . SER A 1 285 ? -12.032 -18.496 9.859 1.00 72.75 285 SER A O 1
ATOM 2300 N N . PHE A 1 286 ? -12.862 -16.630 10.798 1.00 67.38 286 PHE A N 1
ATOM 2301 C CA . PHE A 1 286 ? -13.089 -17.170 12.137 1.00 67.38 286 PHE A CA 1
ATOM 2302 C C . PHE A 1 286 ? -14.492 -16.767 12.620 1.00 67.38 286 PHE A C 1
ATOM 2304 O O . PHE A 1 286 ? -14.910 -15.642 12.374 1.00 67.38 286 PHE A O 1
ATOM 2311 N N . GLY A 1 287 ? -15.224 -17.696 13.246 1.00 66.19 287 GLY A N 1
ATOM 2312 C CA . GLY A 1 287 ? -16.646 -17.546 13.605 1.00 66.19 287 GLY A CA 1
ATOM 2313 C C . GLY A 1 287 ? -17.373 -18.897 13.676 1.00 66.19 287 GLY A C 1
ATOM 2314 O O . GLY A 1 287 ? -16.722 -19.943 13.515 1.00 66.19 287 GLY A O 1
ATOM 2315 N N . GLU A 1 288 ? -18.693 -18.890 13.900 1.00 51.84 288 GLU A N 1
ATOM 2316 C CA . GLU A 1 288 ? -19.489 -20.115 14.129 1.00 51.84 288 GLU A CA 1
ATOM 2317 C C . GLU A 1 288 ? -19.446 -21.108 12.954 1.00 51.84 288 GLU A C 1
ATOM 2319 O O . GLU A 1 288 ? -19.451 -22.323 13.194 1.00 51.84 288 GLU A O 1
ATOM 2324 N N . ASP A 1 289 ? -19.295 -20.594 11.727 1.00 49.94 289 ASP A N 1
ATOM 2325 C CA . ASP A 1 289 ? -19.259 -21.339 10.458 1.00 49.94 289 ASP A CA 1
ATOM 2326 C C . ASP A 1 289 ? -17.837 -21.622 9.929 1.00 49.94 289 ASP A C 1
ATOM 2328 O O . ASP A 1 289 ? -17.648 -22.064 8.790 1.00 49.94 289 ASP A O 1
ATOM 2332 N N . SER A 1 290 ? -16.788 -21.406 10.734 1.00 48.62 290 SER A N 1
ATOM 2333 C CA . SER A 1 290 ? -15.426 -21.718 10.284 1.00 48.62 290 SER A CA 1
ATOM 2334 C C . SER A 1 290 ? -15.255 -23.239 10.088 1.00 48.62 290 SER A C 1
ATOM 2336 O O . SER A 1 290 ? -15.450 -24.006 11.041 1.00 48.62 290 SER A O 1
ATOM 2338 N N . PRO A 1 291 ? -14.768 -23.724 8.921 1.00 48.09 291 PRO A N 1
ATOM 2339 C CA . PRO A 1 291 ? -14.472 -25.151 8.695 1.00 48.09 291 PRO A CA 1
ATOM 2340 C C . PRO A 1 291 ? -13.422 -25.718 9.676 1.00 48.09 291 PRO A C 1
ATOM 2342 O O . PRO A 1 291 ? -13.185 -26.925 9.751 1.00 48.09 291 PRO A O 1
ATOM 2345 N N . SER A 1 292 ? -12.809 -24.835 10.466 1.00 46.59 292 SER A N 1
ATOM 2346 C CA . SER A 1 292 ? -11.855 -25.075 11.543 1.00 46.59 292 SER A CA 1
ATOM 2347 C C . SER A 1 292 ? -12.440 -25.618 12.848 1.00 46.59 292 SER A C 1
ATOM 2349 O O . SER A 1 292 ? -11.652 -25.913 13.747 1.00 46.59 292 SER A O 1
ATOM 2351 N N . ARG A 1 293 ? -13.766 -25.764 12.993 1.00 43.09 293 ARG A N 1
ATOM 2352 C CA . ARG A 1 293 ? -14.452 -26.146 14.252 1.00 43.09 293 ARG A CA 1
ATOM 2353 C C . ARG A 1 293 ? -14.177 -27.586 14.743 1.00 43.09 293 ARG A C 1
ATOM 2355 O O . ARG A 1 293 ? -14.917 -28.130 15.562 1.00 43.09 293 ARG A O 1
ATOM 2362 N N . LYS A 1 294 ? -13.094 -28.228 14.290 1.00 42.16 294 LYS A N 1
ATOM 2363 C CA . LYS A 1 294 ? -12.585 -29.482 14.861 1.00 42.16 294 LYS A CA 1
ATOM 2364 C C . LYS A 1 294 ? -11.652 -29.178 16.040 1.00 42.16 294 LYS A C 1
ATOM 2366 O O . LYS A 1 294 ? -10.540 -28.693 15.866 1.00 42.16 294 LYS A O 1
ATOM 2371 N N . ARG A 1 295 ? -12.176 -29.483 17.232 1.00 40.09 295 ARG A N 1
ATOM 2372 C CA . ARG A 1 295 ? -11.557 -29.586 18.570 1.00 40.09 295 ARG A CA 1
ATOM 2373 C C . ARG A 1 295 ? -10.026 -29.422 18.663 1.00 40.09 295 ARG A C 1
ATOM 2375 O O . ARG A 1 295 ? -9.262 -30.246 18.173 1.00 40.09 295 ARG A O 1
ATOM 2382 N N . SER A 1 296 ? -9.650 -28.405 19.440 1.00 47.34 296 SER A N 1
ATOM 2383 C CA . SER A 1 296 ? -8.457 -28.244 20.290 1.00 47.34 296 SER A CA 1
ATOM 2384 C C . SER A 1 296 ? -7.411 -29.373 20.285 1.00 47.34 296 SER A C 1
ATOM 2386 O O . SER A 1 296 ? -7.555 -30.351 21.018 1.00 47.34 296 SER A O 1
ATOM 2388 N N . LYS A 1 297 ? -6.306 -29.145 19.568 1.00 38.28 297 LYS A N 1
ATOM 2389 C CA . LYS A 1 297 ? -4.906 -29.412 19.963 1.00 38.28 297 LYS A CA 1
ATOM 2390 C C . LYS A 1 297 ? -4.031 -28.378 19.244 1.00 38.28 297 LYS A C 1
ATOM 2392 O O . LYS A 1 297 ? -4.444 -27.884 18.198 1.00 38.28 297 LYS A O 1
ATOM 2397 N N . ALA A 1 298 ? -2.880 -28.032 19.831 1.00 41.25 298 ALA A N 1
ATOM 2398 C CA . ALA A 1 298 ? -1.953 -27.006 19.344 1.00 41.25 298 ALA A CA 1
ATOM 2399 C C . ALA A 1 298 ? -1.850 -27.009 17.810 1.00 41.25 298 ALA A C 1
ATOM 2401 O O . ALA A 1 298 ? -1.339 -27.957 17.212 1.00 41.25 298 ALA A O 1
ATOM 2402 N N . ARG A 1 299 ? -2.392 -25.966 17.177 1.00 47.34 299 ARG A N 1
ATOM 2403 C CA . ARG A 1 299 ? -2.468 -25.863 15.721 1.00 47.34 299 ARG A CA 1
ATOM 2404 C C . ARG A 1 299 ? -1.277 -25.039 15.263 1.00 47.34 299 ARG A C 1
ATOM 2406 O O . ARG A 1 299 ? -1.274 -23.825 15.428 1.00 47.34 299 ARG A O 1
ATOM 2413 N N . VAL A 1 300 ? -0.246 -25.717 14.764 1.00 49.88 300 VAL A N 1
ATOM 2414 C CA . VAL A 1 300 ? 0.812 -25.081 13.976 1.00 49.88 300 VAL A CA 1
ATOM 2415 C C . VAL A 1 300 ? 0.344 -25.121 12.532 1.00 49.88 300 VAL A C 1
ATOM 2417 O O . VAL A 1 300 ? 0.330 -26.183 11.914 1.00 49.88 300 VAL A O 1
ATOM 2420 N N . GLU A 1 301 ? -0.111 -23.987 12.013 1.00 54.72 301 GLU A N 1
ATOM 2421 C CA . GLU A 1 301 ? -0.538 -23.883 10.621 1.00 54.72 301 GLU A CA 1
ATOM 2422 C C . GLU A 1 301 ? 0.508 -23.079 9.856 1.00 54.72 301 GLU A C 1
ATOM 2424 O O . GLU A 1 301 ? 0.665 -21.874 10.050 1.00 54.72 301 GLU A O 1
ATOM 2429 N N . THR A 1 302 ? 1.276 -23.766 9.011 1.00 53.56 302 THR A N 1
ATOM 2430 C CA . THR A 1 302 ? 2.241 -23.143 8.106 1.00 53.56 302 THR A CA 1
ATOM 2431 C C . THR A 1 302 ? 1.681 -23.219 6.700 1.00 53.56 302 THR A C 1
ATOM 2433 O O . THR A 1 302 ? 1.506 -24.297 6.143 1.00 53.56 302 THR A O 1
ATOM 2436 N N . SER A 1 303 ? 1.391 -22.064 6.114 1.00 54.78 303 SER A N 1
ATOM 2437 C CA . SER A 1 303 ? 0.983 -21.973 4.715 1.00 54.78 303 SER A CA 1
ATOM 2438 C C . SER A 1 303 ? 2.023 -21.163 3.974 1.00 54.78 303 SER A C 1
ATOM 2440 O O . SER A 1 303 ? 2.212 -19.982 4.267 1.00 54.78 303 SER A O 1
ATOM 2442 N N . ILE A 1 304 ? 2.666 -21.829 3.022 1.00 63.38 304 ILE A N 1
ATOM 2443 C CA . ILE A 1 304 ? 3.639 -21.271 2.090 1.00 63.38 304 ILE A CA 1
ATOM 2444 C C . ILE A 1 304 ? 2.961 -21.244 0.724 1.00 63.38 304 ILE A C 1
ATOM 2446 O O . ILE A 1 304 ? 2.433 -22.263 0.272 1.00 63.38 304 ILE A O 1
ATOM 2450 N N . ARG A 1 305 ? 2.958 -20.093 0.056 1.00 63.19 305 ARG A N 1
ATOM 2451 C CA . ARG A 1 305 ? 2.489 -19.971 -1.328 1.00 63.19 305 ARG A CA 1
ATOM 2452 C C . ARG A 1 305 ? 3.482 -19.150 -2.128 1.00 63.19 305 ARG A C 1
ATOM 2454 O O . ARG A 1 305 ? 3.889 -18.079 -1.689 1.00 63.19 305 ARG A O 1
ATOM 2461 N N . SER A 1 306 ? 3.824 -19.658 -3.305 1.00 73.19 306 SER A N 1
ATOM 2462 C CA . SER A 1 306 ? 4.697 -18.994 -4.267 1.00 73.19 306 SER A CA 1
ATOM 2463 C C . SER A 1 306 ? 3.960 -18.861 -5.596 1.00 73.19 306 SER A C 1
ATOM 2465 O O . SER A 1 306 ? 3.284 -19.798 -6.017 1.00 73.19 306 SER A O 1
ATOM 2467 N N . LEU A 1 307 ? 4.079 -17.705 -6.241 1.00 72.25 307 LEU A N 1
ATOM 2468 C CA . LEU A 1 307 ? 3.450 -17.377 -7.519 1.00 72.25 307 LEU A CA 1
ATOM 2469 C C . LEU A 1 307 ? 4.497 -16.761 -8.449 1.00 72.25 307 LEU A C 1
ATOM 2471 O O . LEU A 1 307 ? 5.281 -15.912 -8.025 1.00 72.25 307 LEU A O 1
ATOM 2475 N N . VAL A 1 308 ? 4.472 -17.154 -9.720 1.00 77.25 308 VAL A N 1
ATOM 2476 C CA . VAL A 1 308 ? 5.130 -16.419 -10.806 1.00 77.25 308 VAL A CA 1
ATOM 2477 C C . VAL A 1 308 ? 4.078 -15.487 -11.403 1.00 77.25 308 VAL A C 1
ATOM 2479 O O . VAL A 1 308 ? 3.103 -15.959 -11.978 1.00 77.25 308 VAL A O 1
ATOM 2482 N N . PHE A 1 309 ? 4.223 -14.178 -11.200 1.00 63.12 309 PHE A N 1
ATOM 2483 C CA . PHE A 1 309 ? 3.244 -13.177 -11.649 1.00 63.12 309 PHE A CA 1
ATOM 2484 C C . PHE A 1 309 ? 3.638 -12.508 -12.971 1.00 63.12 309 PHE A C 1
ATOM 2486 O O . PHE A 1 309 ? 2.822 -11.833 -13.591 1.00 63.12 309 PHE A O 1
ATOM 2493 N N . LEU A 1 310 ? 4.894 -12.669 -13.388 1.00 64.00 310 LEU A N 1
ATOM 2494 C CA . LEU A 1 310 ? 5.416 -12.137 -14.638 1.00 64.00 310 LEU A CA 1
ATOM 2495 C C . LEU A 1 310 ? 6.443 -13.119 -15.190 1.00 64.00 310 LEU A C 1
ATOM 2497 O O . LEU A 1 310 ? 7.385 -13.477 -14.487 1.00 64.00 310 LEU A O 1
ATOM 2501 N N . ASP A 1 311 ? 6.263 -13.539 -16.434 1.00 82.62 311 ASP A N 1
ATOM 2502 C CA . ASP A 1 311 ? 7.240 -14.344 -17.158 1.00 82.62 311 ASP A CA 1
ATOM 2503 C C . ASP A 1 311 ? 7.149 -14.007 -18.647 1.00 82.62 311 ASP A C 1
ATOM 2505 O O . ASP A 1 311 ? 6.249 -14.458 -19.357 1.00 82.62 311 ASP A O 1
ATOM 2509 N N . THR A 1 312 ? 8.035 -13.124 -19.099 1.00 74.62 312 THR A N 1
ATOM 2510 C CA . THR A 1 312 ? 8.011 -12.582 -20.459 1.00 74.62 312 THR A CA 1
ATOM 2511 C C . THR A 1 312 ? 9.397 -12.665 -21.064 1.00 74.62 312 THR A C 1
ATOM 2513 O O . THR A 1 312 ? 10.375 -12.196 -20.482 1.00 74.62 312 THR A O 1
ATOM 2516 N N . SER A 1 313 ? 9.483 -13.194 -22.282 1.00 86.94 313 SER A N 1
ATOM 2517 C CA . SER A 1 313 ? 10.723 -13.228 -23.047 1.00 86.94 313 SER A CA 1
ATOM 2518 C C . SER A 1 313 ? 10.542 -12.590 -24.419 1.00 86.94 313 SER A C 1
ATOM 2520 O O . SER A 1 313 ? 9.492 -12.703 -25.047 1.00 86.94 313 SER A O 1
ATOM 2522 N N . MET A 1 314 ? 11.579 -11.901 -24.883 1.00 81.75 314 MET A N 1
ATOM 2523 C CA . MET A 1 314 ? 11.669 -11.366 -26.235 1.00 81.75 314 MET A CA 1
ATOM 2524 C C . MET A 1 314 ? 13.047 -11.655 -26.814 1.00 81.75 314 MET A C 1
ATOM 2526 O O . MET A 1 314 ? 14.054 -11.638 -26.102 1.00 81.75 314 MET A O 1
ATOM 2530 N N . VAL A 1 315 ? 13.089 -11.922 -28.115 1.00 90.69 315 VAL A N 1
ATOM 2531 C CA . VAL A 1 315 ? 14.328 -12.188 -28.845 1.00 90.69 315 VAL A CA 1
ATOM 2532 C C . VAL A 1 315 ? 14.391 -11.249 -30.035 1.00 90.69 315 VAL A C 1
ATOM 2534 O O . VAL A 1 315 ? 13.493 -11.254 -30.873 1.00 90.69 315 VAL A O 1
ATOM 2537 N N . VAL A 1 316 ? 15.445 -10.442 -30.102 1.00 90.06 316 VAL A N 1
ATOM 2538 C CA . VAL A 1 316 ? 15.656 -9.456 -31.164 1.00 90.06 316 VAL A CA 1
ATOM 2539 C C . VAL A 1 316 ? 17.008 -9.730 -31.825 1.00 90.06 316 VAL A C 1
ATOM 2541 O O . VAL A 1 316 ? 18.005 -9.872 -31.116 1.00 90.06 316 VAL A O 1
ATOM 2544 N N . PRO A 1 317 ? 17.094 -9.831 -33.162 1.00 92.44 317 PRO A N 1
ATOM 2545 C CA . PRO A 1 317 ? 18.381 -9.965 -33.832 1.00 92.44 317 PRO A CA 1
ATOM 2546 C C . PRO A 1 317 ? 19.181 -8.662 -33.701 1.00 92.44 317 PRO A C 1
ATOM 2548 O O . PRO A 1 317 ? 18.677 -7.575 -33.977 1.00 92.44 317 PRO A O 1
ATOM 2551 N N . THR A 1 318 ? 20.440 -8.763 -33.278 1.00 91.12 318 THR A N 1
ATOM 2552 C CA . THR A 1 318 ? 21.379 -7.630 -33.305 1.00 91.12 318 THR A CA 1
ATOM 2553 C C . THR A 1 318 ? 21.858 -7.357 -34.732 1.00 91.12 318 THR A C 1
ATOM 2555 O O . THR A 1 318 ? 21.721 -8.203 -35.615 1.00 91.12 318 THR A O 1
ATOM 2558 N N . ALA A 1 319 ? 22.496 -6.204 -34.962 1.00 92.00 319 ALA A N 1
ATOM 2559 C CA . ALA A 1 319 ? 23.094 -5.870 -36.260 1.00 92.00 319 ALA A CA 1
ATOM 2560 C C . ALA A 1 319 ? 24.155 -6.890 -36.730 1.00 92.00 319 ALA A C 1
ATOM 2562 O O . ALA A 1 319 ? 24.375 -7.041 -37.926 1.00 92.00 319 ALA A O 1
ATOM 2563 N N . LEU A 1 320 ? 24.779 -7.621 -35.796 1.00 90.69 320 LEU A N 1
ATOM 2564 C CA . LEU A 1 320 ? 25.734 -8.698 -36.083 1.00 90.69 320 LEU A CA 1
ATOM 2565 C C . LEU A 1 320 ? 25.056 -10.061 -36.325 1.00 90.69 320 LEU A C 1
ATOM 2567 O O . LEU A 1 320 ? 25.738 -11.073 -36.458 1.00 90.69 320 LEU A O 1
ATOM 2571 N N . GLY A 1 321 ? 23.721 -10.122 -36.327 1.00 90.00 321 GLY A N 1
ATOM 2572 C CA . GLY A 1 321 ? 22.945 -11.354 -36.497 1.00 90.00 321 GLY A CA 1
ATOM 2573 C C . GLY A 1 321 ? 22.879 -12.250 -35.254 1.00 90.00 321 GLY A C 1
ATOM 2574 O O . GLY A 1 321 ? 22.200 -13.275 -35.277 1.00 90.00 321 GLY A O 1
ATOM 2575 N N . LEU A 1 322 ? 23.540 -11.875 -34.154 1.00 91.44 322 LEU A N 1
ATOM 2576 C CA . LEU A 1 322 ? 23.438 -12.593 -32.881 1.00 91.44 322 LEU A CA 1
ATOM 2577 C C . LEU A 1 322 ? 22.099 -12.265 -32.200 1.00 91.44 322 LEU A C 1
ATOM 2579 O O . LEU A 1 322 ? 21.727 -11.088 -32.161 1.00 91.44 322 LEU A O 1
ATOM 2583 N N . PRO A 1 323 ? 21.366 -13.246 -31.649 1.00 92.50 323 PRO A N 1
ATOM 2584 C CA . PRO A 1 323 ? 20.101 -12.982 -30.982 1.00 92.50 323 PRO A CA 1
ATOM 2585 C C . PRO A 1 323 ? 20.336 -12.370 -29.595 1.00 92.50 323 PRO A C 1
ATOM 2587 O O . PRO A 1 323 ? 20.979 -12.965 -28.725 1.00 92.50 323 PRO A O 1
ATOM 2590 N N . LEU A 1 324 ? 19.770 -11.185 -29.387 1.00 91.69 324 LEU A N 1
ATOM 2591 C CA . LEU A 1 324 ? 19.625 -10.543 -28.088 1.00 91.69 324 LEU A CA 1
ATOM 2592 C C . LEU A 1 324 ? 18.345 -11.066 -27.432 1.00 91.69 324 LEU A C 1
ATOM 2594 O O . LEU A 1 324 ? 17.243 -10.806 -27.913 1.00 91.69 324 LEU A O 1
ATOM 2598 N N . LYS A 1 325 ? 18.481 -11.803 -26.333 1.00 90.56 325 LYS A N 1
ATOM 2599 C CA . LYS A 1 325 ? 17.367 -12.320 -25.533 1.00 90.56 325 LYS A CA 1
ATOM 2600 C C . LYS A 1 325 ? 17.170 -11.437 -24.312 1.00 90.56 325 LYS A C 1
ATOM 2602 O O . LYS A 1 325 ? 18.094 -11.287 -23.511 1.00 90.56 325 LYS A O 1
ATOM 2607 N N . VAL A 1 326 ? 15.969 -10.900 -24.143 1.00 86.62 326 VAL A N 1
ATOM 2608 C CA . VAL A 1 326 ? 15.557 -10.210 -22.919 1.00 86.62 326 VAL A CA 1
ATOM 2609 C C . VAL A 1 326 ? 14.470 -11.026 -22.241 1.00 86.62 326 VAL A C 1
ATOM 2611 O O . VAL A 1 326 ? 13.460 -11.350 -22.853 1.00 86.62 326 VAL A O 1
ATOM 2614 N N . HIS A 1 327 ? 14.696 -11.367 -20.980 1.00 88.44 327 HIS A N 1
ATOM 2615 C CA . HIS A 1 327 ? 13.828 -12.199 -20.161 1.00 88.44 327 HIS A CA 1
ATOM 2616 C C . HIS A 1 327 ? 13.495 -11.469 -18.866 1.00 88.44 327 HIS A C 1
ATOM 2618 O O . HIS A 1 327 ? 14.398 -11.113 -18.109 1.00 88.44 327 HIS A O 1
ATOM 2624 N N . ILE A 1 328 ? 12.216 -11.253 -18.598 1.00 82.62 328 ILE A N 1
ATOM 2625 C CA . ILE A 1 328 ? 11.725 -10.579 -17.401 1.00 82.62 328 ILE A CA 1
ATOM 2626 C C . ILE A 1 328 ? 10.906 -11.586 -16.607 1.00 82.62 328 ILE A C 1
ATOM 2628 O O . ILE A 1 328 ? 9.894 -12.071 -17.104 1.00 82.62 328 ILE A O 1
ATOM 2632 N N . ASN A 1 329 ? 11.332 -11.877 -15.378 1.00 85.94 329 ASN A N 1
ATOM 2633 C CA . ASN A 1 329 ? 10.597 -12.743 -14.467 1.00 85.94 329 ASN A CA 1
ATOM 2634 C C . ASN A 1 329 ? 10.274 -12.046 -13.145 1.00 85.94 329 ASN A C 1
ATOM 2636 O O . ASN A 1 329 ? 11.088 -11.312 -12.587 1.00 85.94 329 ASN A O 1
ATOM 2640 N N . GLY A 1 330 ? 9.072 -12.292 -12.643 1.00 80.38 330 GLY A N 1
ATOM 2641 C CA . GLY A 1 330 ? 8.549 -11.764 -11.396 1.00 80.38 330 GLY A CA 1
ATOM 2642 C C . GLY A 1 330 ? 7.955 -12.888 -10.564 1.00 80.38 330 GLY A C 1
ATOM 2643 O O . GLY A 1 330 ? 7.027 -13.568 -11.003 1.00 80.38 330 GLY A O 1
ATOM 2644 N N . THR A 1 331 ? 8.484 -13.087 -9.363 1.00 81.62 331 THR A N 1
ATOM 2645 C CA . THR A 1 331 ? 8.031 -14.122 -8.431 1.00 81.62 331 THR A CA 1
ATOM 2646 C C . THR A 1 331 ? 7.725 -13.528 -7.071 1.00 81.62 331 THR A C 1
ATOM 2648 O O . THR A 1 331 ? 8.462 -12.668 -6.592 1.00 81.62 331 THR A O 1
ATOM 2651 N N . SER A 1 332 ? 6.680 -14.013 -6.418 1.00 78.94 332 SER A N 1
ATOM 2652 C CA . SER A 1 332 ? 6.348 -13.652 -5.042 1.00 78.94 332 SER A CA 1
ATOM 2653 C C . SER A 1 332 ? 6.161 -14.899 -4.192 1.00 78.94 332 SER A C 1
ATOM 2655 O O . SER A 1 332 ? 5.571 -15.871 -4.659 1.00 78.94 332 SER A O 1
ATOM 2657 N N . SER A 1 333 ? 6.605 -14.860 -2.942 1.00 79.62 333 SER A N 1
ATOM 2658 C CA . SER A 1 333 ? 6.374 -15.900 -1.945 1.00 79.62 333 SER A CA 1
ATOM 2659 C C . SER A 1 333 ? 5.827 -15.288 -0.664 1.00 79.62 333 SER A C 1
ATOM 2661 O O . SER A 1 333 ? 6.329 -14.264 -0.210 1.00 79.62 333 SER A O 1
ATOM 2663 N N . PHE A 1 334 ? 4.855 -15.937 -0.039 1.00 73.44 334 PHE A N 1
ATOM 2664 C CA . PHE A 1 334 ? 4.323 -15.534 1.258 1.00 73.44 334 PHE A CA 1
ATOM 2665 C C . PHE A 1 334 ? 4.197 -16.753 2.165 1.00 73.44 334 PHE A C 1
ATOM 2667 O O . PHE A 1 334 ? 3.674 -17.796 1.759 1.00 73.44 334 PHE A O 1
ATOM 2674 N N . THR A 1 335 ? 4.654 -16.598 3.399 1.00 76.75 335 THR A N 1
ATOM 2675 C CA . THR A 1 335 ? 4.646 -17.626 4.430 1.00 76.75 335 THR A CA 1
ATOM 2676 C C . THR A 1 335 ? 4.108 -17.024 5.713 1.00 76.75 335 THR A C 1
ATOM 2678 O O . THR A 1 335 ? 4.608 -16.016 6.196 1.00 76.75 335 THR A O 1
ATOM 2681 N N . MET A 1 336 ? 3.096 -17.651 6.301 1.00 73.81 336 MET A N 1
ATOM 2682 C CA . MET A 1 336 ? 2.544 -17.207 7.581 1.00 73.81 336 MET A CA 1
ATOM 2683 C C . MET A 1 336 ? 2.400 -18.408 8.508 1.00 73.81 336 MET A C 1
ATOM 2685 O O . MET A 1 336 ? 1.356 -19.065 8.485 1.00 73.81 336 MET A O 1
ATOM 2689 N N . PRO A 1 337 ? 3.457 -18.738 9.265 1.00 79.12 337 PRO A N 1
ATOM 2690 C CA . PRO A 1 337 ? 3.402 -19.672 10.370 1.00 79.12 337 PRO A CA 1
ATOM 2691 C C . PRO A 1 337 ? 2.646 -19.023 11.532 1.00 79.12 337 PRO A C 1
ATOM 2693 O O . PRO A 1 337 ? 2.939 -17.890 11.925 1.00 79.12 337 PRO A O 1
ATOM 2696 N N . GLY A 1 338 ? 1.683 -19.755 12.078 1.00 75.44 338 GLY A N 1
ATOM 2697 C CA . GLY A 1 338 ? 1.000 -19.399 13.313 1.00 75.44 338 GLY A CA 1
ATOM 2698 C C . GLY A 1 338 ? 0.947 -20.592 14.255 1.00 75.44 338 GLY A C 1
ATOM 2699 O O . GLY A 1 338 ? 0.801 -21.729 13.801 1.00 75.44 338 GLY A O 1
ATOM 2700 N N . SER A 1 339 ? 1.059 -20.340 15.556 1.00 76.31 339 SER A N 1
ATOM 2701 C CA . SER A 1 339 ? 0.794 -21.336 16.592 1.00 76.31 339 SER A CA 1
ATOM 2702 C C . SER A 1 339 ? -0.119 -20.755 17.663 1.00 76.31 339 SER A C 1
ATOM 2704 O O . SER A 1 339 ? 0.020 -19.592 18.035 1.00 76.31 339 SER A O 1
ATOM 2706 N N . LEU A 1 340 ? -1.061 -21.564 18.141 1.00 73.75 340 LEU A N 1
ATOM 2707 C CA . LEU A 1 340 ? -1.948 -21.217 19.246 1.00 73.75 340 LEU A CA 1
ATOM 2708 C C . LEU A 1 340 ? -1.957 -22.369 20.250 1.00 73.75 340 LEU A C 1
ATOM 2710 O O . LEU A 1 340 ? -2.229 -23.520 19.885 1.00 73.75 340 LEU A O 1
ATOM 2714 N N . LYS A 1 341 ? -1.655 -22.058 21.507 1.00 74.69 341 LYS A N 1
ATOM 2715 C CA . LYS A 1 341 ? -1.713 -22.974 22.645 1.00 74.69 341 LYS A CA 1
ATOM 2716 C C . LYS A 1 341 ? -2.693 -22.415 23.670 1.00 74.69 341 LYS A C 1
ATOM 2718 O O . LYS A 1 341 ? -2.612 -21.254 24.067 1.00 74.69 341 LYS A O 1
ATOM 2723 N N . THR A 1 342 ? -3.617 -23.261 24.096 1.00 71.81 342 THR A N 1
ATOM 2724 C CA . THR A 1 342 ? -4.636 -22.921 25.088 1.00 71.81 342 THR A CA 1
ATOM 2725 C C . THR A 1 342 ? -4.475 -23.869 26.262 1.00 71.81 342 THR A C 1
ATOM 2727 O O . THR A 1 342 ? -4.661 -25.076 26.112 1.00 71.81 342 THR A O 1
ATOM 2730 N N . GLU A 1 343 ? -4.110 -23.316 27.409 1.00 74.25 343 GLU A N 1
ATOM 2731 C CA . GLU A 1 343 ? -3.997 -23.997 28.696 1.00 74.25 343 GLU A CA 1
ATOM 2732 C C . GLU A 1 343 ? -4.966 -23.330 29.686 1.00 74.25 343 GLU A C 1
ATOM 2734 O O . GLU A 1 343 ? -5.475 -22.236 29.436 1.00 74.25 343 GLU A O 1
ATOM 2739 N N . SER A 1 344 ? -5.298 -23.999 30.789 1.00 66.81 344 SER A N 1
ATOM 2740 C CA . SER A 1 344 ? -6.304 -23.543 31.759 1.00 66.81 344 SER A CA 1
ATOM 2741 C C . SER A 1 344 ? -5.988 -22.127 32.276 1.00 66.81 344 SER A C 1
ATOM 2743 O O . SER A 1 344 ? -5.079 -21.958 33.079 1.00 66.81 344 SER A O 1
ATOM 2745 N N . GLY A 1 345 ? -6.723 -21.110 31.807 1.00 64.38 345 GLY A N 1
ATOM 2746 C CA . GLY A 1 345 ? -6.514 -19.701 32.184 1.00 64.38 345 GLY A CA 1
ATOM 2747 C C . GLY A 1 345 ? -5.419 -18.952 31.406 1.00 64.38 345 GLY A C 1
ATOM 2748 O O . GLY A 1 345 ? -5.252 -17.753 31.621 1.00 64.38 345 GLY A O 1
ATOM 2749 N N . LYS A 1 346 ? -4.712 -19.610 30.472 1.00 73.38 346 LYS A N 1
ATOM 2750 C CA . LYS A 1 346 ? -3.638 -19.010 29.662 1.00 73.38 346 LYS A CA 1
ATOM 2751 C C . LYS A 1 346 ? -3.785 -19.330 28.174 1.00 73.38 346 LYS A C 1
ATOM 2753 O O . LYS A 1 346 ? -3.777 -20.487 27.755 1.00 73.38 346 LYS A O 1
ATOM 2758 N N . ILE A 1 347 ? -3.858 -18.290 27.351 1.00 74.75 347 ILE A N 1
ATOM 2759 C CA . ILE A 1 347 ? -3.850 -18.387 25.889 1.00 74.75 347 ILE A CA 1
ATOM 2760 C C . ILE A 1 347 ? -2.526 -17.810 25.403 1.00 74.75 347 ILE A C 1
ATOM 2762 O O . ILE A 1 347 ? -2.254 -16.638 25.631 1.00 74.75 347 ILE A O 1
ATOM 2766 N N . SER A 1 348 ? -1.711 -18.617 24.730 1.00 78.69 348 SER A N 1
ATOM 2767 C CA . SER A 1 348 ? -0.449 -18.175 24.129 1.00 78.69 348 SER A CA 1
ATOM 2768 C C . SER A 1 348 ? -0.490 -18.380 22.620 1.00 78.69 348 SER A C 1
ATOM 2770 O O . SER A 1 348 ? -0.906 -19.433 22.129 1.00 78.69 348 SER A O 1
ATOM 2772 N N . GLY A 1 349 ? -0.103 -17.358 21.870 1.00 80.31 349 GLY A N 1
ATOM 2773 C CA . GLY A 1 349 ? -0.120 -17.356 20.414 1.00 80.31 349 GLY A CA 1
ATOM 2774 C C . GLY A 1 349 ? 1.156 -16.759 19.839 1.00 80.31 349 GLY A C 1
ATOM 2775 O O . GLY A 1 349 ? 1.719 -15.825 20.400 1.00 80.31 349 GLY A O 1
ATOM 2776 N N . GLN A 1 350 ? 1.606 -17.280 18.703 1.00 80.44 350 GLN A N 1
ATOM 2777 C CA . GLN A 1 350 ? 2.711 -16.713 17.932 1.00 80.44 350 GLN A CA 1
ATOM 2778 C C . GLN A 1 350 ? 2.331 -16.650 16.457 1.00 80.44 350 GLN A C 1
ATOM 2780 O O . GLN A 1 350 ? 1.747 -17.594 15.926 1.00 80.44 350 GLN A O 1
ATOM 2785 N N . LEU A 1 351 ? 2.686 -15.553 15.800 1.00 79.38 351 LEU A N 1
ATOM 2786 C CA . LEU A 1 351 ? 2.439 -15.287 14.391 1.00 79.38 351 LEU A CA 1
ATOM 2787 C C . LEU A 1 351 ? 3.711 -14.706 13.761 1.00 79.38 351 LEU A C 1
ATOM 2789 O O . LEU A 1 351 ? 4.190 -13.664 14.208 1.00 79.38 351 LEU A O 1
ATOM 2793 N N . SER A 1 352 ? 4.245 -15.353 12.722 1.00 83.88 352 SER A N 1
ATOM 2794 C CA . SER A 1 352 ? 5.533 -14.968 12.116 1.00 83.88 352 SER A CA 1
ATOM 2795 C C . SER A 1 352 ? 5.453 -14.754 10.596 1.00 83.88 352 SER A C 1
ATOM 2797 O O . SER A 1 352 ? 6.023 -15.530 9.826 1.00 83.88 352 SER A O 1
ATOM 2799 N N . PRO A 1 353 ? 4.700 -13.750 10.112 1.00 79.94 353 PRO A N 1
ATOM 2800 C CA . PRO A 1 353 ? 4.498 -13.558 8.684 1.00 79.94 353 PRO A CA 1
ATOM 2801 C C . PRO A 1 353 ? 5.812 -13.174 7.992 1.00 79.94 353 PRO A C 1
ATOM 2803 O O . PRO A 1 353 ? 6.573 -12.332 8.459 1.00 79.94 353 PRO A O 1
ATOM 2806 N N . SER A 1 354 ? 6.064 -13.758 6.830 1.00 84.00 354 SER A N 1
ATOM 2807 C CA . SER A 1 354 ? 7.208 -13.440 5.985 1.00 84.00 354 SER A CA 1
ATOM 2808 C C . SER A 1 354 ? 6.824 -13.510 4.519 1.00 84.00 354 SER A C 1
ATOM 2810 O O . SER A 1 354 ? 5.900 -14.221 4.118 1.00 84.00 354 SER A O 1
ATOM 2812 N N . GLY A 1 355 ? 7.537 -12.770 3.689 1.00 84.88 355 GLY A N 1
ATOM 2813 C CA . GLY A 1 355 ? 7.342 -12.864 2.259 1.00 84.88 355 GLY A CA 1
ATOM 2814 C C . GLY A 1 355 ? 8.419 -12.159 1.474 1.00 84.88 355 GLY A C 1
ATOM 2815 O O . GLY A 1 355 ? 9.184 -11.346 1.993 1.00 84.88 355 GLY A O 1
ATOM 2816 N N . SER A 1 356 ? 8.491 -12.524 0.205 1.00 86.12 356 SER A N 1
ATOM 2817 C CA . SER A 1 356 ? 9.454 -11.996 -0.738 1.00 86.12 356 SER A CA 1
ATOM 2818 C C . SER A 1 356 ? 8.773 -11.709 -2.065 1.00 86.12 356 SER A C 1
ATOM 2820 O O . SER A 1 356 ? 7.863 -12.419 -2.486 1.00 86.12 356 SER A O 1
ATOM 2822 N N . LEU A 1 357 ? 9.211 -10.652 -2.721 1.00 81.81 357 LEU A N 1
ATOM 2823 C CA . LEU A 1 357 ? 8.884 -10.311 -4.089 1.00 81.81 357 LEU A CA 1
ATOM 2824 C C . LEU A 1 357 ? 10.213 -10.111 -4.796 1.00 81.81 357 LEU A C 1
ATOM 2826 O O . LEU A 1 357 ? 11.054 -9.355 -4.323 1.00 81.81 357 LEU A O 1
ATOM 2830 N N . VAL A 1 358 ? 10.411 -10.793 -5.913 1.00 88.12 358 VAL A N 1
ATOM 2831 C CA . VAL A 1 358 ? 11.623 -10.712 -6.724 1.00 88.12 358 VAL A CA 1
ATOM 2832 C C . VAL A 1 358 ? 11.206 -10.402 -8.146 1.00 88.12 358 VAL A C 1
ATOM 2834 O O . VAL A 1 358 ? 10.440 -11.146 -8.748 1.00 88.12 358 VAL A O 1
ATOM 2837 N N . LEU A 1 359 ? 11.726 -9.308 -8.681 1.00 83.62 359 LEU A N 1
ATOM 2838 C CA . LEU A 1 359 ? 11.639 -8.943 -10.083 1.00 83.62 359 LEU A CA 1
ATOM 2839 C C . LEU A 1 359 ? 13.047 -9.007 -10.662 1.00 83.62 359 LEU A C 1
ATOM 2841 O O . LEU A 1 359 ? 13.963 -8.391 -10.117 1.00 83.62 359 LEU A O 1
ATOM 2845 N N . ALA A 1 360 ? 13.235 -9.714 -11.767 1.00 90.25 360 ALA A N 1
ATOM 2846 C CA . ALA A 1 360 ? 14.502 -9.684 -12.466 1.00 90.25 360 ALA A CA 1
ATOM 2847 C C . ALA A 1 360 ? 14.341 -9.580 -13.977 1.00 90.25 360 ALA A C 1
ATOM 2849 O O . ALA A 1 360 ? 13.525 -10.254 -14.596 1.00 90.25 360 ALA A O 1
ATOM 2850 N N . ALA A 1 361 ? 15.176 -8.733 -14.566 1.00 88.00 361 ALA A N 1
ATOM 2851 C CA . ALA A 1 361 ? 15.290 -8.532 -15.997 1.00 88.00 361 ALA A CA 1
ATOM 2852 C C . ALA A 1 361 ? 16.686 -8.975 -16.431 1.00 88.00 361 ALA A C 1
ATOM 2854 O O . ALA A 1 361 ? 17.691 -8.495 -15.913 1.00 88.00 361 ALA A O 1
ATOM 2855 N N . THR A 1 362 ? 16.752 -9.922 -17.356 1.00 91.56 362 THR A N 1
ATOM 2856 C CA . THR A 1 362 ? 17.988 -10.524 -17.855 1.00 91.56 362 THR A CA 1
ATOM 2857 C C . THR A 1 362 ? 18.103 -10.250 -19.341 1.00 91.56 362 THR A C 1
ATOM 2859 O O . THR A 1 362 ? 17.253 -10.681 -20.111 1.00 91.56 362 THR A O 1
ATOM 2862 N N . MET A 1 363 ? 19.143 -9.533 -19.745 1.00 92.12 363 MET A N 1
ATOM 2863 C CA . MET A 1 363 ? 19.466 -9.236 -21.135 1.00 92.12 363 MET A CA 1
ATOM 2864 C C . MET A 1 363 ? 20.743 -9.984 -21.498 1.00 92.12 363 MET A C 1
ATOM 2866 O O . MET A 1 363 ? 21.769 -9.783 -20.859 1.00 92.12 363 MET A O 1
ATOM 2870 N N . THR A 1 364 ? 20.693 -10.848 -22.506 1.00 93.12 364 THR A N 1
ATOM 2871 C CA . THR A 1 364 ? 21.831 -11.680 -22.920 1.00 93.12 364 THR A CA 1
ATOM 2872 C C . THR A 1 364 ? 21.984 -11.692 -24.430 1.00 93.12 364 THR A C 1
ATOM 2874 O O . THR A 1 364 ? 20.994 -11.692 -25.157 1.00 93.12 364 THR A O 1
ATOM 2877 N N . VAL A 1 365 ? 23.223 -11.728 -24.904 1.00 93.38 365 VAL A N 1
ATOM 2878 C CA . VAL A 1 365 ? 23.569 -11.990 -26.301 1.00 93.38 365 VAL A CA 1
ATOM 2879 C C . VAL A 1 365 ? 24.025 -13.441 -26.397 1.00 93.38 365 VAL A C 1
ATOM 2881 O O . VAL A 1 365 ? 24.926 -13.865 -25.670 1.00 93.38 365 VAL A O 1
ATOM 2884 N N . ASP A 1 366 ? 23.377 -14.216 -27.265 1.00 86.12 366 ASP A N 1
ATOM 2885 C CA . ASP A 1 366 ? 23.695 -15.632 -27.471 1.00 86.12 366 ASP A CA 1
ATOM 2886 C C . ASP A 1 366 ? 24.745 -15.777 -28.583 1.00 86.12 366 ASP A C 1
ATOM 2888 O O . ASP A 1 366 ? 24.428 -15.754 -29.776 1.00 86.12 366 ASP A O 1
ATOM 2892 N N . GLY A 1 367 ? 26.016 -15.899 -28.205 1.00 81.38 367 GLY A N 1
ATOM 2893 C CA . GLY A 1 367 ? 27.046 -16.419 -29.095 1.00 81.38 367 GLY A CA 1
ATOM 2894 C C . GLY A 1 367 ? 27.011 -17.941 -29.018 1.00 81.38 367 GLY A C 1
ATOM 2895 O O . GLY A 1 367 ? 27.034 -18.491 -27.928 1.00 81.38 367 GLY A O 1
ATOM 2896 N N . ARG A 1 368 ? 26.982 -18.653 -30.151 1.00 73.69 368 ARG A N 1
ATOM 2897 C CA . ARG A 1 368 ? 26.833 -20.129 -30.209 1.00 73.69 368 ARG A CA 1
ATOM 2898 C C . ARG A 1 368 ? 27.674 -20.938 -29.195 1.00 73.69 368 ARG A C 1
ATOM 2900 O O . ARG A 1 368 ? 27.263 -22.033 -28.836 1.00 73.69 368 ARG A O 1
ATOM 2907 N N . ALA A 1 369 ? 28.834 -20.426 -28.772 1.00 80.38 369 ALA A N 1
ATOM 2908 C CA . ALA A 1 369 ? 29.705 -21.040 -27.765 1.00 80.38 369 ALA A CA 1
ATOM 2909 C C . ALA A 1 369 ? 29.620 -20.397 -26.363 1.00 80.38 369 ALA A C 1
ATOM 2911 O O . ALA A 1 369 ? 29.928 -21.053 -25.369 1.00 80.38 369 ALA A O 1
ATOM 2912 N N . VAL A 1 370 ? 29.234 -19.120 -26.275 1.00 84.44 370 VAL A N 1
ATOM 2913 C CA . VAL A 1 370 ? 29.218 -18.330 -25.038 1.00 84.44 370 VAL A CA 1
ATOM 2914 C C . VAL A 1 370 ? 28.035 -17.371 -25.054 1.00 84.44 370 VAL A C 1
ATOM 2916 O O . VAL A 1 370 ? 27.876 -16.561 -25.969 1.00 84.44 370 VAL A O 1
ATOM 2919 N N . ARG A 1 371 ? 27.251 -17.405 -23.983 1.00 87.31 371 ARG A N 1
ATOM 2920 C CA . ARG A 1 371 ? 26.224 -16.415 -23.686 1.00 87.31 371 ARG A CA 1
ATOM 2921 C C . ARG A 1 371 ? 26.773 -15.426 -22.668 1.00 87.31 371 ARG A C 1
ATOM 2923 O O . ARG A 1 371 ? 27.232 -15.828 -21.601 1.00 87.31 371 ARG A O 1
ATOM 2930 N N . SER A 1 372 ? 26.691 -14.141 -22.991 1.00 89.69 372 SER A N 1
ATOM 2931 C CA . SER A 1 372 ? 27.084 -13.059 -22.086 1.00 89.69 372 SER A CA 1
ATOM 2932 C C . SER A 1 372 ? 25.959 -12.040 -21.956 1.00 89.69 372 SER A C 1
ATOM 2934 O O . SER A 1 372 ? 25.154 -11.874 -22.876 1.00 89.69 372 SER A O 1
ATOM 2936 N N . GLY A 1 373 ? 25.851 -11.380 -20.811 1.00 91.19 373 GLY A N 1
ATOM 2937 C CA . GLY A 1 373 ? 24.776 -10.436 -20.568 1.00 91.19 373 GLY A CA 1
ATOM 2938 C C . GLY A 1 373 ? 24.783 -9.804 -19.190 1.00 91.19 373 GLY A C 1
ATOM 2939 O O . GLY A 1 373 ? 25.736 -9.904 -18.423 1.00 91.19 373 GLY A O 1
ATOM 2940 N N . VAL A 1 374 ? 23.671 -9.150 -18.881 1.00 90.81 374 VAL A N 1
ATOM 2941 C CA . VAL A 1 374 ? 23.441 -8.437 -17.630 1.00 90.81 374 VAL A CA 1
ATOM 2942 C C . VAL A 1 374 ? 22.087 -8.848 -17.069 1.00 90.81 374 VAL A C 1
ATOM 2944 O O . VAL A 1 374 ? 21.093 -8.934 -17.792 1.00 90.81 374 VAL A O 1
ATOM 2947 N N . ARG A 1 375 ? 22.037 -9.078 -15.761 1.00 90.81 375 ARG A N 1
ATOM 2948 C CA . ARG A 1 375 ? 20.820 -9.333 -14.997 1.00 90.81 375 ARG A CA 1
ATOM 2949 C C . ARG A 1 375 ? 20.654 -8.252 -13.942 1.00 90.81 375 ARG A C 1
ATOM 2951 O O . ARG A 1 375 ? 21.509 -8.081 -13.085 1.00 90.81 375 ARG A O 1
ATOM 2958 N N . VAL A 1 376 ? 19.530 -7.555 -13.979 1.00 89.38 376 VAL A N 1
ATOM 2959 C CA . VAL A 1 376 ? 19.108 -6.632 -12.924 1.00 89.38 376 VAL A CA 1
ATOM 2960 C C . VAL A 1 376 ? 18.088 -7.363 -12.073 1.00 89.38 376 VAL A C 1
ATOM 2962 O O . VAL A 1 376 ? 17.102 -7.865 -12.609 1.00 89.38 376 VAL A O 1
ATOM 2965 N N . GLN A 1 377 ? 18.323 -7.442 -10.769 1.00 91.06 377 GLN A N 1
ATOM 2966 C CA . GLN A 1 377 ? 17.438 -8.109 -9.823 1.00 91.06 377 GLN A CA 1
ATOM 2967 C C . GLN A 1 377 ? 17.058 -7.145 -8.704 1.00 91.06 377 GLN A C 1
ATOM 2969 O O . GLN A 1 377 ? 17.918 -6.625 -7.998 1.00 91.06 377 GLN A O 1
ATOM 2974 N N . THR A 1 378 ? 15.759 -6.934 -8.526 1.00 84.00 378 THR A N 1
ATOM 2975 C CA . THR A 1 378 ? 15.184 -6.153 -7.435 1.00 84.00 378 THR A CA 1
ATOM 2976 C C . THR A 1 378 ? 14.332 -7.075 -6.578 1.00 84.00 378 THR A C 1
ATOM 2978 O O . THR A 1 378 ? 13.420 -7.731 -7.075 1.00 84.00 378 THR A O 1
ATOM 2981 N N . SER A 1 379 ? 14.623 -7.134 -5.286 1.00 87.38 379 SER A N 1
ATOM 2982 C CA . SER A 1 379 ? 13.889 -7.931 -4.315 1.00 87.38 379 SER A CA 1
ATOM 2983 C C . SER A 1 379 ? 13.374 -7.072 -3.169 1.00 87.38 379 SER A C 1
ATOM 2985 O O . SER A 1 379 ? 14.121 -6.277 -2.600 1.00 87.38 379 SER A O 1
ATOM 2987 N N . LEU A 1 380 ? 12.117 -7.275 -2.803 1.00 83.31 380 LEU A N 1
ATOM 2988 C CA . LEU A 1 380 ? 11.499 -6.762 -1.592 1.00 83.31 380 LEU A CA 1
ATOM 2989 C C . LEU A 1 380 ? 11.217 -7.948 -0.671 1.00 83.31 380 LEU A C 1
ATOM 2991 O O . LEU A 1 380 ? 10.511 -8.870 -1.064 1.00 83.31 380 LEU A O 1
ATOM 2995 N N . ALA A 1 381 ? 11.751 -7.931 0.539 1.00 87.88 381 ALA A N 1
ATOM 2996 C CA . ALA A 1 381 ? 11.483 -8.928 1.562 1.00 87.88 381 ALA A CA 1
ATOM 2997 C C . ALA A 1 381 ? 10.838 -8.262 2.775 1.00 87.88 381 ALA A C 1
ATOM 2999 O O . ALA A 1 381 ? 11.212 -7.149 3.148 1.00 87.88 381 ALA A O 1
ATOM 3000 N N . PHE A 1 382 ? 9.890 -8.950 3.399 1.00 82.81 382 PHE A N 1
ATOM 3001 C CA . PHE A 1 382 ? 9.357 -8.565 4.695 1.00 82.81 382 PHE A CA 1
ATOM 3002 C C . PHE A 1 382 ? 9.422 -9.757 5.650 1.00 82.81 382 PHE A C 1
ATOM 3004 O O . PHE A 1 382 ? 9.175 -10.902 5.261 1.00 82.81 382 PHE A O 1
ATOM 3011 N N . SER A 1 383 ? 9.742 -9.477 6.904 1.00 87.12 383 SER A N 1
ATOM 3012 C CA . SER A 1 383 ? 9.702 -10.434 8.002 1.00 87.12 383 SER A CA 1
ATOM 3013 C C . SER A 1 383 ? 9.071 -9.765 9.212 1.00 87.12 383 SER A C 1
ATOM 3015 O O . SER A 1 383 ? 9.427 -8.643 9.574 1.00 87.12 383 SER A O 1
ATOM 3017 N N . GLY A 1 384 ? 8.114 -10.448 9.821 1.00 83.56 384 GLY A N 1
ATOM 3018 C CA . GLY A 1 384 ? 7.448 -10.033 11.039 1.00 83.56 384 GLY A CA 1
ATOM 3019 C C . GLY A 1 384 ? 7.333 -11.210 11.994 1.00 83.56 384 GLY A C 1
ATOM 3020 O O . GLY A 1 384 ? 7.141 -12.341 11.558 1.00 83.56 384 GLY A O 1
ATOM 3021 N N . SER A 1 385 ? 7.424 -10.953 13.290 1.00 83.88 385 SER A N 1
ATOM 3022 C CA . SER A 1 385 ? 7.178 -11.932 14.337 1.00 83.88 385 SER A CA 1
ATOM 3023 C C . SER A 1 385 ? 6.534 -11.249 15.531 1.00 83.88 385 SER A C 1
ATOM 3025 O O . SER A 1 385 ? 7.021 -10.234 16.028 1.00 83.88 385 SER A O 1
ATOM 3027 N N . MET A 1 386 ? 5.415 -11.803 15.976 1.00 82.12 386 MET A N 1
ATOM 3028 C CA . MET A 1 386 ? 4.659 -11.325 17.122 1.00 82.12 386 MET A CA 1
ATOM 3029 C C . MET A 1 386 ? 4.220 -12.528 17.949 1.00 82.12 386 MET A C 1
ATOM 3031 O O . MET A 1 386 ? 3.629 -13.471 17.426 1.00 82.12 386 MET A O 1
ATOM 3035 N N . ALA A 1 387 ? 4.508 -12.490 19.240 1.00 84.75 387 ALA A N 1
ATOM 3036 C CA . ALA A 1 387 ? 4.031 -13.433 20.232 1.00 84.75 387 ALA A CA 1
ATOM 3037 C C . ALA A 1 387 ? 3.118 -12.698 21.216 1.00 84.75 387 ALA A C 1
ATOM 3039 O O . ALA A 1 387 ? 3.325 -11.525 21.520 1.00 84.75 387 ALA A O 1
ATOM 3040 N N . GLY A 1 388 ? 2.082 -13.370 21.693 1.00 84.19 388 GLY A N 1
ATOM 3041 C CA . GLY A 1 388 ? 1.114 -12.801 22.613 1.00 84.19 388 GLY A CA 1
ATOM 3042 C C . GLY A 1 388 ? 0.670 -13.837 23.625 1.00 84.19 388 GLY A C 1
ATOM 3043 O O . GLY A 1 388 ? 0.199 -14.903 23.235 1.00 84.19 388 GLY A O 1
ATOM 3044 N N . ASP A 1 389 ? 0.779 -13.500 24.904 1.00 81.50 389 ASP A N 1
ATOM 3045 C CA . ASP A 1 389 ? 0.229 -14.284 26.001 1.00 81.50 389 ASP A CA 1
ATOM 3046 C C . ASP A 1 389 ? -0.902 -13.497 26.663 1.00 81.50 389 ASP A C 1
ATOM 3048 O O . ASP A 1 389 ? -0.753 -12.325 27.012 1.00 81.50 389 ASP A O 1
ATOM 3052 N N . VAL A 1 390 ? -2.039 -14.154 26.848 1.00 76.88 390 VAL A N 1
ATOM 3053 C CA . VAL A 1 390 ? -3.178 -13.651 27.610 1.00 76.88 390 VAL A CA 1
ATOM 3054 C C . VAL A 1 390 ? -3.374 -14.577 28.800 1.00 76.88 390 VAL A C 1
ATOM 3056 O O . VAL A 1 390 ? -3.669 -15.759 28.626 1.00 76.88 390 VAL A O 1
ATOM 3059 N N . GLU A 1 391 ? -3.209 -14.040 30.003 1.00 76.38 391 GLU A N 1
ATOM 3060 C CA . GLU A 1 391 ? -3.441 -14.748 31.264 1.00 76.38 391 GLU A CA 1
ATOM 3061 C C . GLU A 1 391 ? -4.629 -14.110 31.985 1.00 76.38 391 GLU A C 1
ATOM 3063 O O . GLU A 1 391 ? -4.715 -12.881 32.106 1.00 76.38 391 GLU A O 1
ATOM 3068 N N . MET A 1 392 ? -5.560 -14.946 32.440 1.00 62.88 392 MET A N 1
ATOM 3069 C CA . MET A 1 392 ? -6.759 -14.529 33.158 1.00 62.88 392 MET A CA 1
ATOM 3070 C C . MET A 1 392 ? -6.784 -15.200 34.531 1.00 62.88 392 MET A C 1
ATOM 3072 O O . MET A 1 392 ? -7.004 -16.405 34.632 1.00 62.88 392 MET A O 1
ATOM 3076 N N . ASP A 1 393 ? -6.588 -14.394 35.574 1.00 68.12 393 ASP A N 1
ATOM 3077 C CA . ASP A 1 393 ? -6.593 -14.827 36.971 1.00 68.12 393 ASP A CA 1
ATOM 3078 C C . ASP A 1 393 ? -7.860 -14.328 37.687 1.00 68.12 393 ASP A C 1
ATOM 3080 O O . ASP A 1 393 ? -8.585 -13.462 37.195 1.00 68.12 393 ASP A O 1
ATOM 3084 N N . SER A 1 394 ? -8.104 -14.803 38.913 1.00 59.69 394 SER A N 1
ATOM 3085 C CA . SER A 1 394 ? -9.237 -14.364 39.749 1.00 59.69 394 SER A CA 1
ATOM 3086 C C . SER A 1 394 ? -9.222 -12.869 40.112 1.00 59.69 394 SER A C 1
ATOM 3088 O O . SER A 1 394 ? -10.248 -12.337 40.525 1.00 59.69 394 SER A O 1
ATOM 3090 N N . ASN A 1 395 ? -8.078 -12.188 39.966 1.00 57.22 395 ASN A N 1
ATOM 3091 C CA . ASN A 1 395 ? -7.871 -10.790 40.374 1.00 57.22 395 ASN A CA 1
ATOM 3092 C C . ASN A 1 395 ? -7.636 -9.820 39.199 1.00 57.22 395 ASN A C 1
ATOM 3094 O O . ASN A 1 395 ? -7.358 -8.636 39.424 1.00 57.22 395 ASN A O 1
ATOM 3098 N N . GLY A 1 396 ? -7.718 -10.283 37.949 1.00 61.66 396 GLY A N 1
ATOM 3099 C CA . GLY A 1 396 ? -7.515 -9.432 36.780 1.00 61.66 396 GLY A CA 1
ATOM 3100 C C . GLY A 1 396 ? -7.088 -10.187 35.528 1.00 61.66 396 GLY A C 1
ATOM 3101 O O . GLY A 1 396 ? -6.966 -11.409 35.523 1.00 61.66 396 GLY A O 1
ATOM 3102 N N . PHE A 1 397 ? -6.830 -9.434 34.462 1.00 71.38 397 PHE A N 1
ATOM 3103 C CA . PHE A 1 397 ? -6.300 -9.976 33.215 1.00 71.38 397 PHE A CA 1
ATOM 3104 C C . PHE A 1 397 ? -4.935 -9.344 32.915 1.00 71.38 397 PHE A C 1
ATOM 3106 O O . PHE A 1 397 ? -4.678 -8.172 33.233 1.00 71.38 397 PHE A O 1
ATOM 3113 N N . SER A 1 398 ? -4.050 -10.119 32.295 1.00 72.69 398 SER A N 1
ATOM 3114 C CA . SER A 1 398 ? -2.788 -9.616 31.770 1.00 72.69 398 SER A CA 1
ATOM 3115 C C . SER A 1 398 ? -2.603 -10.008 30.310 1.00 72.69 398 SER A C 1
ATOM 3117 O O . SER A 1 398 ? -2.872 -11.140 29.914 1.00 72.69 398 SER A O 1
ATOM 3119 N N . VAL A 1 399 ? -2.186 -9.036 29.503 1.00 76.81 399 VAL A N 1
ATOM 3120 C CA . VAL A 1 399 ? -1.857 -9.216 28.089 1.00 76.81 399 VAL A CA 1
ATOM 3121 C C . VAL A 1 399 ? -0.396 -8.852 27.920 1.00 76.81 399 VAL A C 1
ATOM 3123 O O . VAL A 1 399 ? -0.001 -7.704 28.133 1.00 76.81 399 VAL A O 1
ATOM 3126 N N . LYS A 1 400 ? 0.410 -9.832 27.541 1.00 80.50 400 LYS A N 1
ATOM 3127 C CA . LYS A 1 400 ? 1.819 -9.667 27.219 1.00 80.50 400 LYS A CA 1
ATOM 3128 C C . LYS A 1 400 ? 1.977 -9.791 25.714 1.00 80.50 400 LYS A C 1
ATOM 3130 O O . LYS A 1 400 ? 1.620 -10.816 25.150 1.00 80.50 400 LYS A O 1
ATOM 3135 N N . MET A 1 401 ? 2.499 -8.759 25.067 1.00 79.06 401 MET A N 1
ATOM 3136 C CA . MET A 1 401 ? 2.818 -8.785 23.639 1.00 79.06 401 MET A CA 1
ATOM 3137 C C . MET A 1 401 ? 4.320 -8.674 23.462 1.00 79.06 401 MET A C 1
ATOM 3139 O O . MET A 1 401 ? 4.926 -7.731 23.966 1.00 79.06 401 MET A O 1
ATOM 3143 N N . ASP A 1 402 ? 4.911 -9.608 22.733 1.00 80.88 402 ASP A N 1
ATOM 3144 C CA . ASP A 1 402 ? 6.337 -9.664 22.470 1.00 80.88 402 ASP A CA 1
ATOM 3145 C C . ASP A 1 402 ? 6.635 -9.740 20.966 1.00 80.88 402 ASP A C 1
ATOM 3147 O O . ASP A 1 402 ? 5.864 -10.283 20.180 1.00 80.88 402 ASP A O 1
ATOM 3151 N N . PHE A 1 403 ? 7.778 -9.199 20.562 1.00 79.62 403 PHE A N 1
ATOM 3152 C CA . PHE A 1 403 ? 8.300 -9.259 19.198 1.00 79.62 403 PHE A CA 1
ATOM 3153 C C . PHE A 1 403 ? 9.634 -10.013 19.261 1.00 79.62 403 PHE A C 1
ATOM 3155 O O . PHE A 1 403 ? 10.671 -9.396 19.517 1.00 79.62 403 PHE A O 1
ATOM 3162 N N . PRO A 1 404 ? 9.614 -11.355 19.156 1.00 63.12 404 PRO A N 1
ATOM 3163 C CA . PRO A 1 404 ? 10.780 -12.185 19.465 1.00 63.12 404 PRO A CA 1
ATOM 3164 C C . PRO A 1 404 ? 11.889 -12.076 18.412 1.00 63.12 404 PRO A C 1
ATOM 3166 O O . PRO A 1 404 ? 13.054 -12.306 18.724 1.00 63.12 404 PRO A O 1
ATOM 3169 N N . GLU A 1 405 ? 11.542 -11.698 17.181 1.00 74.00 405 GLU A N 1
ATOM 3170 C CA . GLU A 1 405 ? 12.494 -11.441 16.102 1.00 74.00 405 GLU A CA 1
ATOM 3171 C C . GLU A 1 405 ? 12.421 -9.981 15.653 1.00 74.00 405 GLU A C 1
ATOM 3173 O O . GLU A 1 405 ? 11.420 -9.291 15.856 1.00 74.00 405 GLU A O 1
ATOM 3178 N N . GLU A 1 406 ? 13.494 -9.509 15.018 1.00 76.62 406 GLU A N 1
ATOM 3179 C CA . GLU A 1 406 ? 13.526 -8.179 14.421 1.00 76.62 406 GLU A CA 1
ATOM 3180 C C . GLU A 1 406 ? 12.596 -8.144 13.202 1.00 76.62 406 GLU A C 1
ATOM 3182 O O . GLU A 1 406 ? 12.874 -8.744 12.158 1.00 76.62 406 GLU A O 1
ATOM 3187 N N . ASN A 1 407 ? 11.496 -7.402 13.321 1.00 81.06 407 ASN A N 1
ATOM 3188 C CA . ASN A 1 407 ? 10.647 -7.121 12.174 1.00 81.06 407 ASN A CA 1
ATOM 3189 C C . ASN A 1 407 ? 11.448 -6.264 11.194 1.00 81.06 407 ASN A C 1
ATOM 3191 O O . ASN A 1 407 ? 12.134 -5.320 11.604 1.00 81.06 407 ASN A O 1
ATOM 3195 N N . ALA A 1 408 ? 11.369 -6.567 9.905 1.00 85.00 408 ALA A N 1
ATOM 3196 C CA . ALA A 1 408 ? 12.102 -5.824 8.899 1.00 85.00 408 ALA A CA 1
ATOM 3197 C C . ALA A 1 408 ? 11.382 -5.804 7.552 1.00 85.00 408 ALA A C 1
ATOM 3199 O O . ALA A 1 408 ? 10.765 -6.782 7.138 1.00 85.00 408 ALA A O 1
ATOM 3200 N N . PHE A 1 409 ? 11.536 -4.690 6.843 1.00 84.50 409 PHE A N 1
ATOM 3201 C CA . PHE A 1 409 ? 11.376 -4.620 5.396 1.00 84.50 409 PHE A CA 1
ATOM 3202 C C . PHE A 1 409 ? 12.741 -4.365 4.778 1.00 84.50 409 PHE A C 1
ATOM 3204 O O . PHE A 1 409 ? 13.456 -3.446 5.178 1.00 84.50 409 PHE A O 1
ATOM 3211 N N . GLU A 1 410 ? 13.100 -5.166 3.786 1.00 87.75 410 GLU A N 1
ATOM 3212 C CA . GLU A 1 410 ? 14.354 -5.053 3.059 1.00 87.75 410 GLU A CA 1
ATOM 3213 C C . GLU A 1 410 ? 14.074 -4.917 1.562 1.00 87.75 410 GLU A C 1
ATOM 3215 O O . GLU A 1 410 ? 13.540 -5.822 0.928 1.00 87.75 410 GLU A O 1
ATOM 3220 N N . LEU A 1 411 ? 14.454 -3.779 0.992 1.00 84.62 411 LEU A N 1
ATOM 3221 C CA . LEU A 1 411 ? 14.495 -3.538 -0.442 1.00 84.62 411 LEU A CA 1
ATOM 3222 C C . LEU A 1 411 ? 15.946 -3.660 -0.904 1.00 84.62 411 LEU A C 1
ATOM 3224 O O . LEU A 1 411 ? 16.803 -2.884 -0.489 1.00 84.62 411 LEU A O 1
ATOM 3228 N N . LYS A 1 412 ? 16.226 -4.605 -1.792 1.00 88.19 412 LYS A N 1
ATOM 3229 C CA . LYS A 1 412 ? 17.545 -4.815 -2.388 1.00 88.19 412 LYS A CA 1
ATOM 3230 C C . LYS A 1 412 ? 17.427 -4.733 -3.905 1.00 88.19 412 LYS A C 1
ATOM 3232 O O . LYS A 1 412 ? 16.521 -5.313 -4.488 1.00 88.19 412 LYS A O 1
ATOM 3237 N N . SER A 1 413 ? 18.341 -4.029 -4.552 1.00 85.50 413 SER A N 1
ATOM 3238 C CA . SER A 1 413 ? 18.504 -4.018 -6.002 1.00 85.50 413 SER A CA 1
ATOM 3239 C C . SER A 1 413 ? 19.964 -4.244 -6.328 1.00 85.50 413 SER A C 1
ATOM 3241 O O . SER A 1 413 ? 20.823 -3.593 -5.741 1.00 85.50 413 SER A O 1
ATOM 3243 N N . GLU A 1 414 ? 20.252 -5.165 -7.235 1.00 87.50 414 GLU A N 1
ATOM 3244 C CA . GLU A 1 414 ? 21.607 -5.491 -7.660 1.00 87.50 414 GLU A CA 1
ATOM 3245 C C . GLU A 1 414 ? 21.673 -5.750 -9.164 1.00 87.50 414 GLU A C 1
ATOM 3247 O O . GLU A 1 414 ? 20.698 -6.160 -9.795 1.00 87.50 414 GLU A O 1
ATOM 3252 N N . ILE A 1 415 ? 22.850 -5.495 -9.731 1.00 86.44 415 ILE A N 1
ATOM 3253 C CA . ILE A 1 415 ? 23.167 -5.784 -11.125 1.00 86.44 415 ILE A CA 1
ATOM 3254 C C . ILE A 1 415 ? 24.232 -6.875 -11.114 1.00 86.44 415 ILE A C 1
ATOM 3256 O O . ILE A 1 415 ? 25.232 -6.769 -10.404 1.00 86.44 415 ILE A O 1
ATOM 3260 N N . LEU A 1 416 ? 23.992 -7.926 -11.882 1.00 88.44 416 LEU A N 1
ATOM 3261 C CA . LEU A 1 416 ? 24.819 -9.116 -11.986 1.00 88.44 416 LEU A CA 1
ATOM 3262 C C . LEU A 1 416 ? 25.241 -9.282 -13.445 1.00 88.44 416 LEU A C 1
ATOM 3264 O O . LEU A 1 416 ? 24.438 -9.101 -14.360 1.00 88.44 416 LEU A O 1
ATOM 3268 N N . SER A 1 417 ? 26.499 -9.630 -13.664 1.00 88.06 417 SER A N 1
ATOM 3269 C CA . SER A 1 417 ? 26.991 -10.080 -14.957 1.00 88.06 417 SER A CA 1
ATOM 3270 C C . SER A 1 417 ? 26.578 -11.533 -15.170 1.00 88.06 417 SER A C 1
ATOM 3272 O O . SER A 1 417 ? 26.653 -12.354 -14.253 1.00 88.06 417 SER A O 1
ATOM 3274 N N . VAL A 1 418 ? 26.111 -11.843 -16.373 1.00 86.94 418 VAL A N 1
ATOM 3275 C CA . VAL A 1 418 ? 25.724 -13.190 -16.788 1.00 86.94 418 VAL A CA 1
ATOM 3276 C C . VAL A 1 418 ? 26.788 -13.685 -17.748 1.00 86.94 418 VAL A C 1
ATOM 3278 O O . VAL A 1 418 ? 26.938 -13.108 -18.820 1.00 86.94 418 VAL A O 1
ATOM 3281 N N . ASN A 1 419 ? 27.483 -14.764 -17.402 1.00 83.81 419 ASN A N 1
ATOM 3282 C CA . ASN A 1 419 ? 28.361 -15.465 -18.335 1.00 83.81 419 ASN A CA 1
ATOM 3283 C C . ASN A 1 419 ? 28.071 -16.961 -18.261 1.00 83.81 419 ASN A C 1
ATOM 3285 O O . ASN A 1 419 ? 28.019 -17.544 -17.181 1.00 83.81 419 ASN A O 1
ATOM 3289 N N . GLN A 1 420 ? 27.853 -17.580 -19.414 1.00 80.38 420 GLN A N 1
ATOM 3290 C CA . GLN A 1 420 ? 27.531 -18.997 -19.519 1.00 80.38 420 GLN A CA 1
ATOM 3291 C C . GLN A 1 420 ? 28.234 -19.582 -20.745 1.00 80.38 420 GLN A C 1
ATOM 3293 O O . GLN A 1 420 ? 27.965 -19.172 -21.876 1.00 80.38 420 GLN A O 1
ATOM 3298 N N . ALA A 1 421 ? 29.125 -20.547 -20.521 1.00 79.94 421 ALA A N 1
ATOM 3299 C CA . ALA A 1 421 ? 29.681 -21.372 -21.588 1.00 79.94 421 ALA A CA 1
ATOM 3300 C C . ALA A 1 421 ? 28.653 -22.427 -22.033 1.00 79.94 421 ALA A C 1
ATOM 3302 O O . ALA A 1 421 ? 27.782 -22.833 -21.259 1.00 79.94 421 ALA A O 1
ATOM 3303 N N . ALA A 1 422 ? 28.727 -22.867 -23.288 1.00 72.25 422 ALA A N 1
ATOM 3304 C CA . ALA A 1 422 ? 27.837 -23.902 -23.806 1.00 72.25 422 ALA A CA 1
ATOM 3305 C C . ALA A 1 422 ? 27.947 -25.204 -22.983 1.00 72.25 422 ALA A C 1
ATOM 3307 O O . ALA A 1 422 ? 29.021 -25.786 -22.887 1.00 72.25 422 ALA A O 1
ATOM 3308 N N . GLY A 1 423 ? 26.826 -25.660 -22.411 1.00 69.94 423 GLY A N 1
ATOM 3309 C CA . GLY A 1 423 ? 26.754 -26.873 -21.581 1.00 69.94 423 GLY A CA 1
ATOM 3310 C C . GLY A 1 423 ? 26.895 -26.646 -20.070 1.00 69.94 423 GLY A C 1
ATOM 3311 O O . GLY A 1 423 ? 26.603 -27.560 -19.307 1.00 69.94 423 GLY A O 1
ATOM 3312 N N . GLU A 1 424 ? 27.256 -25.437 -19.632 1.00 78.38 424 GLU A N 1
ATOM 3313 C CA . GLU A 1 424 ? 27.418 -25.082 -18.214 1.00 78.38 424 GLU A CA 1
ATOM 3314 C C . GLU A 1 424 ? 26.157 -24.406 -17.636 1.00 78.38 424 GLU A C 1
ATOM 3316 O O . GLU A 1 424 ? 25.390 -23.773 -18.380 1.00 78.38 424 GLU A O 1
ATOM 3321 N N . PRO A 1 425 ? 25.906 -24.491 -16.313 1.00 75.00 425 PRO A N 1
ATOM 3322 C CA . PRO A 1 425 ? 24.841 -23.734 -15.668 1.00 75.00 425 PRO A CA 1
ATOM 3323 C C . PRO A 1 425 ? 25.103 -22.224 -15.762 1.00 75.00 425 PRO A C 1
ATOM 3325 O O . PRO A 1 425 ? 26.232 -21.760 -15.914 1.00 75.00 425 PRO A O 1
ATOM 3328 N N . LEU A 1 426 ? 24.034 -21.432 -15.681 1.00 73.81 426 LEU A N 1
ATOM 3329 C CA . LEU A 1 426 ? 24.124 -19.978 -15.766 1.00 73.81 426 LEU A CA 1
ATOM 3330 C C . LEU A 1 426 ? 24.864 -19.426 -14.537 1.00 73.81 426 LEU A C 1
ATOM 3332 O O . LEU A 1 426 ? 24.341 -19.491 -13.425 1.00 73.81 426 LEU A O 1
ATOM 3336 N N . ALA A 1 427 ? 26.061 -18.872 -14.741 1.00 76.56 427 ALA A N 1
ATOM 3337 C CA . ALA A 1 427 ? 26.842 -18.251 -13.679 1.00 76.56 427 ALA A CA 1
ATOM 3338 C C . ALA A 1 427 ? 26.543 -16.745 -13.599 1.00 76.56 427 ALA A C 1
ATOM 3340 O O . ALA A 1 427 ? 26.611 -16.013 -14.593 1.00 76.56 427 ALA A O 1
ATOM 3341 N N . LEU A 1 428 ? 26.178 -16.299 -12.394 1.00 80.25 428 LEU A N 1
ATOM 3342 C CA . LEU A 1 428 ? 25.929 -14.901 -12.058 1.00 80.25 428 LEU A CA 1
ATOM 3343 C C . LEU A 1 428 ? 27.117 -14.366 -11.266 1.00 80.25 428 LEU A C 1
ATOM 3345 O O . LEU A 1 428 ? 27.423 -14.873 -10.189 1.00 80.25 428 LEU A O 1
ATOM 3349 N N . TYR A 1 429 ? 27.750 -13.317 -11.774 1.00 79.69 429 TYR A N 1
ATOM 3350 C CA . TYR A 1 429 ? 28.866 -12.653 -11.114 1.00 79.69 429 TYR A CA 1
ATOM 3351 C C . TYR A 1 429 ? 28.412 -11.277 -10.640 1.00 79.69 429 TYR A C 1
ATOM 3353 O O . TYR A 1 429 ? 27.841 -10.507 -11.412 1.00 79.69 429 TYR A O 1
ATOM 3361 N N . GLN A 1 430 ? 28.656 -10.940 -9.375 1.00 74.38 430 GLN A N 1
ATOM 3362 C CA . GLN A 1 430 ? 28.559 -9.542 -8.959 1.00 74.38 430 GLN A CA 1
ATOM 3363 C C . GLN A 1 430 ? 29.680 -8.768 -9.651 1.00 74.38 430 GLN A C 1
ATOM 3365 O O . GLN A 1 430 ? 30.805 -9.254 -9.725 1.00 74.38 430 GLN A O 1
ATOM 3370 N N . PHE A 1 431 ? 29.380 -7.577 -10.171 1.00 70.31 431 PHE A N 1
ATOM 3371 C CA . PHE A 1 431 ? 30.437 -6.689 -10.647 1.00 70.31 431 PHE A CA 1
ATOM 3372 C C . PHE A 1 431 ? 31.374 -6.394 -9.468 1.00 70.31 431 PHE A C 1
ATOM 3374 O O . PHE A 1 431 ? 30.921 -5.850 -8.454 1.00 70.31 431 PHE A O 1
ATOM 3381 N N . GLU A 1 432 ? 32.642 -6.808 -9.575 1.00 54.38 432 GLU A N 1
ATOM 3382 C CA . GLU A 1 432 ? 33.668 -6.493 -8.581 1.00 54.38 432 GLU A CA 1
ATOM 3383 C C . GLU A 1 432 ? 33.711 -4.977 -8.404 1.00 54.38 432 GLU A C 1
ATOM 3385 O O . GLU A 1 432 ? 33.848 -4.215 -9.363 1.00 54.38 432 GLU A O 1
ATOM 3390 N N . LYS A 1 433 ? 33.510 -4.535 -7.163 1.00 54.59 433 LYS A N 1
ATOM 3391 C CA . LYS A 1 433 ? 33.610 -3.123 -6.823 1.00 54.59 433 LYS A CA 1
ATOM 3392 C C . LYS A 1 433 ? 35.095 -2.797 -6.661 1.00 54.59 433 LYS A C 1
ATOM 3394 O O . LYS A 1 433 ? 35.744 -3.471 -5.863 1.00 54.59 433 LYS A O 1
ATOM 3399 N N . PRO A 1 434 ? 35.623 -1.748 -7.313 1.00 50.78 434 PRO A N 1
ATOM 3400 C CA . PRO A 1 434 ? 36.748 -1.026 -6.739 1.00 50.78 434 PRO A CA 1
ATOM 3401 C C . PRO A 1 434 ? 36.345 -0.623 -5.315 1.00 50.78 434 PRO A C 1
ATOM 3403 O O . PRO A 1 434 ? 35.197 -0.232 -5.095 1.00 50.78 434 PRO A O 1
ATOM 3406 N N . ASP A 1 435 ? 37.255 -0.744 -4.355 1.00 48.72 435 ASP A N 1
ATOM 3407 C CA . ASP A 1 435 ? 37.030 -0.563 -2.909 1.00 48.72 435 ASP A CA 1
ATOM 3408 C C . ASP A 1 435 ? 36.547 0.853 -2.505 1.00 48.72 435 ASP A C 1
ATOM 3410 O O . ASP A 1 435 ? 36.381 1.185 -1.332 1.00 48.72 435 ASP A O 1
ATOM 3414 N N . GLU A 1 436 ? 36.283 1.723 -3.474 1.00 48.28 436 GLU A N 1
ATOM 3415 C CA . GLU A 1 436 ? 35.902 3.099 -3.241 1.00 48.28 436 GLU A CA 1
ATOM 3416 C C . GLU A 1 436 ? 34.380 3.254 -3.161 1.00 48.28 436 GLU A C 1
ATOM 3418 O O . GLU A 1 436 ? 33.638 3.300 -4.143 1.00 48.28 436 GLU A O 1
ATOM 3423 N N . GLN A 1 437 ? 33.959 3.453 -1.908 1.00 56.50 437 GLN A N 1
ATOM 3424 C CA . GLN A 1 437 ? 32.851 4.320 -1.518 1.00 56.50 437 GLN A CA 1
ATOM 3425 C C . GLN A 1 437 ? 31.432 3.713 -1.644 1.00 56.50 437 GLN A C 1
ATOM 3427 O O . GLN A 1 437 ? 30.580 4.100 -2.445 1.00 56.50 437 GLN A O 1
ATOM 3432 N N . LYS A 1 438 ? 31.120 2.784 -0.729 1.00 63.03 438 LYS A N 1
ATOM 3433 C CA . LYS A 1 438 ? 29.731 2.524 -0.308 1.00 63.03 438 LYS A CA 1
ATOM 3434 C C . LYS A 1 438 ? 29.331 3.585 0.719 1.00 63.03 438 LYS A C 1
ATOM 3436 O O . LYS A 1 438 ? 29.910 3.628 1.802 1.00 63.03 438 LYS A O 1
ATOM 3441 N N . SER A 1 439 ? 28.337 4.413 0.409 1.00 62.84 439 SER A N 1
ATOM 3442 C CA . SER A 1 439 ? 27.741 5.292 1.417 1.00 62.84 439 SER A CA 1
ATOM 3443 C C . SER A 1 439 ? 26.729 4.486 2.225 1.00 62.84 439 SER A C 1
ATOM 3445 O O . SER A 1 439 ? 25.814 3.883 1.654 1.00 62.84 439 SER A O 1
ATOM 3447 N N . THR A 1 440 ? 26.925 4.433 3.543 1.00 76.12 440 THR A N 1
ATOM 3448 C CA . THR A 1 440 ? 26.018 3.754 4.474 1.00 76.12 440 THR A CA 1
ATOM 3449 C C . THR A 1 440 ? 25.393 4.791 5.391 1.00 76.12 440 THR A C 1
ATOM 3451 O O . THR A 1 440 ? 26.099 5.479 6.124 1.00 76.12 440 THR A O 1
ATOM 3454 N N . VAL A 1 441 ? 24.066 4.896 5.370 1.00 75.75 441 VAL A N 1
ATOM 3455 C CA . VAL A 1 441 ? 23.313 5.730 6.313 1.00 75.75 441 VAL A CA 1
ATOM 3456 C C . VAL A 1 441 ? 22.577 4.807 7.271 1.00 75.75 441 VAL A C 1
ATOM 3458 O O . VAL A 1 441 ? 21.731 4.025 6.843 1.00 75.75 441 VAL A O 1
ATOM 3461 N N . ASP A 1 442 ? 22.891 4.910 8.559 1.00 85.44 442 ASP A N 1
ATOM 3462 C CA . ASP A 1 442 ? 22.202 4.207 9.643 1.00 85.44 442 ASP A CA 1
ATOM 3463 C C . ASP A 1 442 ? 21.585 5.255 10.576 1.00 85.44 442 ASP A C 1
ATOM 3465 O O . ASP A 1 442 ? 22.286 6.122 11.103 1.00 85.44 442 ASP A O 1
ATOM 3469 N N . LYS A 1 443 ? 20.259 5.249 10.720 1.00 85.62 443 LYS A N 1
ATOM 3470 C CA . LYS A 1 443 ? 19.541 6.197 11.5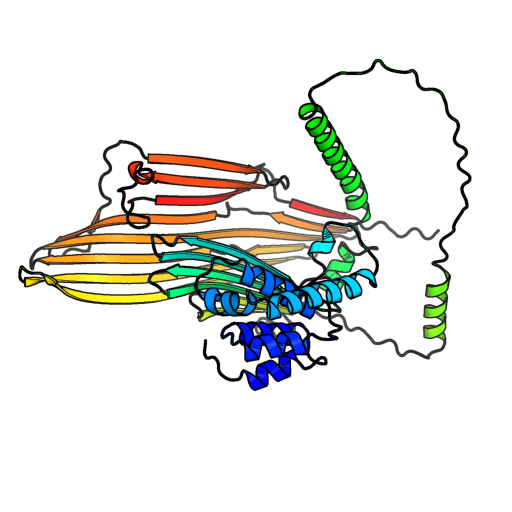79 1.00 85.62 443 LYS A CA 1
ATOM 3471 C C . LYS A 1 443 ? 18.375 5.505 12.259 1.00 85.62 443 LYS A C 1
ATOM 3473 O O . LYS A 1 443 ? 17.558 4.889 11.583 1.00 85.62 443 LYS A O 1
ATOM 3478 N N . CYS A 1 444 ? 18.267 5.670 13.573 1.00 84.81 444 CYS A N 1
ATOM 3479 C CA . CYS A 1 444 ? 17.149 5.162 14.359 1.00 84.81 444 CYS A CA 1
ATOM 3480 C C . CYS A 1 444 ? 16.322 6.310 14.948 1.00 84.81 444 CYS A C 1
ATOM 3482 O O . CYS A 1 444 ? 16.862 7.349 15.334 1.00 84.81 444 CYS A O 1
ATOM 3484 N N . TRP A 1 445 ? 15.011 6.106 15.022 1.00 82.88 445 TRP A N 1
ATOM 3485 C CA . TRP A 1 445 ? 14.052 6.988 15.677 1.00 82.88 445 TRP A CA 1
ATOM 3486 C C . TRP A 1 445 ? 13.343 6.197 16.778 1.00 82.88 445 TRP A C 1
ATOM 3488 O O . TRP A 1 445 ? 12.684 5.198 16.482 1.00 82.88 445 TRP A O 1
ATOM 3498 N N . SER A 1 446 ? 13.471 6.631 18.035 1.00 76.94 446 SER A N 1
ATOM 3499 C CA . SER A 1 446 ? 12.712 6.032 19.139 1.00 76.94 446 SER A CA 1
ATOM 3500 C C . SER A 1 446 ? 11.255 6.481 19.069 1.00 76.94 446 SER A C 1
ATOM 3502 O O . SER A 1 446 ? 10.967 7.656 18.829 1.00 76.94 446 SER A O 1
ATOM 3504 N N . THR A 1 447 ? 10.335 5.543 19.279 1.00 69.19 447 THR A N 1
ATOM 3505 C CA . THR A 1 447 ? 8.889 5.814 19.283 1.00 69.19 447 THR A CA 1
ATOM 3506 C C . THR A 1 447 ? 8.358 6.216 20.662 1.00 69.19 447 THR A C 1
ATOM 3508 O O . THR A 1 447 ? 7.182 6.545 20.786 1.00 69.19 447 THR A O 1
ATOM 3511 N N . GLY A 1 448 ? 9.190 6.172 21.711 1.00 66.62 448 GLY A N 1
ATOM 3512 C CA . GLY A 1 448 ? 8.767 6.394 23.100 1.00 66.62 448 GLY A CA 1
ATOM 3513 C C . GLY A 1 448 ? 7.970 5.235 23.718 1.00 66.62 448 GLY A C 1
ATOM 3514 O O . GLY A 1 448 ? 7.675 5.275 24.908 1.00 66.62 448 GLY A O 1
ATOM 3515 N N . LEU A 1 449 ? 7.662 4.191 22.939 1.00 67.00 449 LEU A N 1
ATOM 3516 C CA . LEU A 1 449 ? 6.936 2.985 23.360 1.00 67.00 449 LEU A CA 1
ATOM 3517 C C . LEU A 1 449 ? 7.871 1.779 23.595 1.00 67.00 449 LEU A C 1
ATOM 3519 O O . LEU A 1 449 ? 7.425 0.635 23.553 1.00 67.00 449 LEU A O 1
ATOM 3523 N N . GLY A 1 450 ? 9.173 2.017 23.795 1.00 69.62 450 GLY A N 1
ATOM 3524 C CA . GLY A 1 450 ? 10.180 0.960 23.981 1.00 69.62 450 GLY A CA 1
ATOM 3525 C C . GLY A 1 450 ? 10.591 0.234 22.693 1.00 69.62 450 GLY A C 1
ATOM 3526 O O . GLY A 1 450 ? 11.213 -0.828 22.751 1.00 69.62 450 GLY A O 1
ATOM 3527 N N . VAL A 1 451 ? 10.243 0.790 21.528 1.00 76.88 451 VAL A N 1
ATOM 3528 C CA . VAL A 1 451 ? 10.630 0.294 20.201 1.00 76.88 451 VAL A CA 1
ATOM 3529 C C . VAL A 1 451 ? 11.239 1.441 19.395 1.00 76.88 451 VAL A C 1
ATOM 3531 O O . VAL A 1 451 ? 10.654 2.522 19.286 1.00 76.88 451 VAL A O 1
ATOM 3534 N N . SER A 1 452 ? 12.378 1.192 18.765 1.00 81.25 452 SER A N 1
ATOM 3535 C CA . SER A 1 452 ? 13.020 2.086 17.810 1.00 81.25 452 SER A CA 1
ATOM 3536 C C . SER A 1 452 ? 12.846 1.578 16.387 1.00 81.25 452 SER A C 1
ATOM 3538 O O . SER A 1 452 ? 13.028 0.396 16.093 1.00 81.25 452 SER A O 1
ATOM 3540 N N . VAL A 1 453 ? 12.538 2.495 15.476 1.00 82.06 453 VAL A N 1
ATOM 3541 C CA . VAL A 1 453 ? 12.543 2.230 14.036 1.00 82.06 453 VAL A CA 1
ATOM 3542 C C . VAL A 1 453 ? 13.905 2.634 13.494 1.00 82.06 453 VAL A C 1
ATOM 3544 O O . VAL A 1 453 ? 14.280 3.799 13.588 1.00 82.06 453 VAL A O 1
ATOM 3547 N N . CYS A 1 454 ? 14.645 1.693 12.925 1.00 85.75 454 CYS A N 1
ATOM 3548 C CA . CYS A 1 454 ? 15.960 1.912 12.341 1.00 85.75 454 CYS A CA 1
ATOM 3549 C C . CYS A 1 454 ? 15.904 1.806 10.819 1.00 85.75 454 CYS A C 1
ATOM 3551 O O . CYS A 1 454 ? 15.296 0.896 10.261 1.00 85.75 454 CYS A O 1
ATOM 3553 N N . ARG A 1 455 ? 16.575 2.730 10.135 1.00 85.94 455 ARG A N 1
ATOM 3554 C CA . ARG A 1 455 ? 16.788 2.707 8.691 1.00 85.94 455 ARG A CA 1
ATOM 3555 C C . ARG A 1 455 ? 18.271 2.556 8.411 1.00 85.94 455 ARG A C 1
ATOM 3557 O O . ARG A 1 455 ? 19.039 3.461 8.725 1.00 85.94 455 ARG A O 1
ATOM 3564 N N . LYS A 1 456 ? 18.629 1.465 7.740 1.00 88.81 456 LYS A N 1
ATOM 3565 C CA . LYS A 1 456 ? 19.948 1.235 7.150 1.00 88.81 456 LYS A CA 1
ATOM 3566 C C . LYS A 1 456 ? 19.839 1.319 5.644 1.00 88.81 456 LYS A C 1
ATOM 3568 O O . LYS A 1 456 ? 18.994 0.648 5.057 1.00 88.81 456 LYS A O 1
ATOM 3573 N N . SER A 1 457 ? 20.674 2.122 5.012 1.00 84.19 457 SER A N 1
ATOM 3574 C CA . SER A 1 457 ? 20.694 2.230 3.561 1.00 84.19 457 SER A CA 1
ATOM 3575 C C . SER A 1 457 ? 22.120 2.211 3.032 1.00 84.19 457 SER A C 1
ATOM 3577 O O . SER A 1 457 ? 22.932 3.037 3.439 1.00 84.19 457 SER A O 1
ATOM 3579 N N . GLU A 1 458 ? 22.405 1.278 2.132 1.00 84.88 458 GLU A N 1
ATOM 3580 C CA . GLU A 1 458 ? 23.667 1.115 1.420 1.00 84.88 458 GLU A CA 1
ATOM 3581 C C . GLU A 1 458 ? 23.444 1.459 -0.052 1.00 84.88 458 GLU A C 1
ATOM 3583 O O . GLU A 1 458 ? 22.626 0.829 -0.731 1.00 84.88 458 GLU A O 1
ATOM 3588 N N . HIS A 1 459 ? 24.185 2.442 -0.553 1.00 79.00 459 HIS A N 1
ATOM 3589 C CA . HIS A 1 459 ? 24.114 2.878 -1.946 1.00 79.00 459 HIS A CA 1
ATOM 3590 C C . HIS A 1 459 ? 25.526 3.101 -2.509 1.00 79.00 459 HIS A C 1
ATOM 3592 O O . HIS A 1 459 ? 26.460 3.377 -1.747 1.00 79.00 459 HIS A O 1
ATOM 3598 N N . PRO A 1 460 ? 25.719 2.974 -3.831 1.00 71.56 460 PRO A N 1
ATOM 3599 C CA . PRO A 1 460 ? 26.979 3.341 -4.463 1.00 71.56 460 PRO A CA 1
ATOM 3600 C C . PRO A 1 460 ? 27.092 4.871 -4.531 1.00 71.56 460 PRO A C 1
ATOM 3602 O O . PRO A 1 460 ? 26.099 5.540 -4.792 1.00 71.56 460 PRO A O 1
ATOM 3605 N N . THR A 1 461 ? 28.279 5.442 -4.329 1.00 58.00 461 THR A N 1
ATOM 3606 C CA . THR A 1 461 ? 28.502 6.901 -4.406 1.00 58.00 461 THR A CA 1
ATOM 3607 C C . THR A 1 461 ? 28.071 7.609 -5.688 1.00 58.00 461 THR A C 1
ATOM 3609 O O . THR A 1 461 ? 27.638 8.756 -5.573 1.00 58.00 461 THR A O 1
ATOM 3612 N N . PRO A 1 462 ? 28.072 6.998 -6.892 1.00 56.12 462 PRO A N 1
ATOM 3613 C CA . PRO A 1 462 ? 27.444 7.636 -8.046 1.0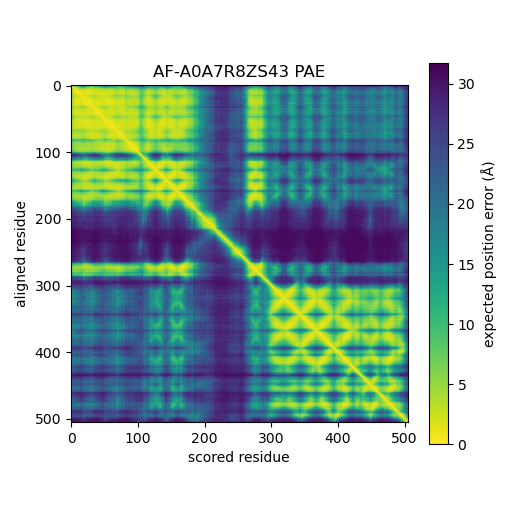0 56.12 462 PRO A CA 1
ATOM 3614 C C . PRO A 1 462 ? 25.943 7.931 -7.867 1.00 56.12 462 PRO A C 1
ATOM 3616 O O . PRO A 1 462 ? 25.401 8.663 -8.681 1.00 56.12 462 PRO A O 1
ATOM 3619 N N . PHE A 1 463 ? 25.267 7.454 -6.809 1.00 51.66 463 PHE A N 1
ATOM 3620 C CA . PHE A 1 463 ? 23.889 7.847 -6.469 1.00 51.66 463 PHE A CA 1
ATOM 3621 C C . PHE A 1 463 ? 23.680 9.372 -6.422 1.00 51.66 463 PHE A C 1
ATOM 3623 O O . PHE A 1 463 ? 22.606 9.841 -6.793 1.00 51.66 463 PHE A O 1
ATOM 3630 N N . ASP A 1 464 ? 24.705 10.132 -6.022 1.00 54.22 464 ASP A N 1
ATOM 3631 C CA . ASP A 1 464 ? 24.645 11.594 -5.894 1.00 54.22 464 ASP A CA 1
ATOM 3632 C C . ASP A 1 464 ? 25.082 12.338 -7.173 1.00 54.22 464 ASP A C 1
ATOM 3634 O O . ASP A 1 464 ? 25.098 13.571 -7.208 1.00 54.22 464 ASP A O 1
ATOM 3638 N N . GLN A 1 465 ? 25.431 11.616 -8.246 1.00 61.34 465 GLN A N 1
ATOM 3639 C CA . GLN A 1 465 ? 25.789 12.223 -9.527 1.00 61.34 465 GLN A CA 1
ATOM 3640 C C . GLN A 1 465 ? 24.546 12.409 -10.415 1.00 61.34 465 GLN A C 1
ATOM 3642 O O . GLN A 1 465 ? 23.831 11.441 -10.678 1.00 61.34 465 GLN A O 1
ATOM 3647 N N . PRO A 1 466 ? 24.309 13.612 -10.976 1.00 60.19 466 PRO A N 1
ATOM 3648 C CA . PRO A 1 466 ? 23.166 13.877 -11.859 1.00 60.19 466 PRO A CA 1
ATOM 3649 C C . PRO A 1 466 ? 23.111 12.994 -13.116 1.00 60.19 466 PRO A C 1
ATOM 3651 O O . PRO A 1 466 ? 22.056 12.858 -13.728 1.00 60.19 466 PRO A O 1
ATOM 3654 N N . THR A 1 467 ? 24.250 12.430 -13.521 1.00 66.50 467 THR A N 1
ATOM 3655 C CA . THR A 1 467 ? 24.422 11.595 -14.717 1.00 66.50 467 THR A CA 1
ATOM 3656 C C . THR A 1 467 ? 24.335 10.096 -14.436 1.00 66.50 467 THR A C 1
ATOM 3658 O O . THR A 1 467 ? 24.402 9.302 -15.376 1.00 66.50 467 THR A O 1
ATOM 3661 N N . ALA A 1 468 ? 24.205 9.680 -13.173 1.00 64.50 468 ALA A N 1
ATOM 3662 C CA . ALA A 1 468 ? 24.129 8.267 -12.845 1.00 64.50 468 ALA A CA 1
ATOM 3663 C C . ALA A 1 468 ? 22.784 7.660 -13.278 1.00 64.50 468 ALA A C 1
ATOM 3665 O O . ALA A 1 468 ? 21.741 8.318 -13.188 1.00 64.50 468 ALA A O 1
ATOM 3666 N N . PRO A 1 469 ? 22.770 6.388 -13.722 1.00 65.50 469 PRO A N 1
ATOM 3667 C CA . PRO A 1 469 ? 21.524 5.679 -13.974 1.00 65.50 469 PRO A CA 1
ATOM 3668 C C . PRO A 1 469 ? 20.647 5.697 -12.721 1.00 65.50 469 PRO A C 1
ATOM 3670 O O . PRO A 1 469 ? 21.142 5.492 -11.618 1.00 65.50 469 PRO A O 1
ATOM 3673 N N . TYR A 1 470 ? 19.340 5.908 -12.871 1.00 66.56 470 TYR A N 1
ATOM 3674 C CA . TYR A 1 470 ? 18.420 5.855 -11.736 1.00 66.56 470 TYR A CA 1
ATOM 3675 C C . TYR A 1 470 ? 18.251 4.422 -11.222 1.00 66.56 470 TYR A C 1
ATOM 3677 O O . TYR A 1 470 ? 18.318 3.458 -11.988 1.00 66.56 470 TYR A O 1
ATOM 3685 N N . PHE A 1 471 ? 17.935 4.275 -9.931 1.00 63.75 471 PHE A N 1
ATOM 3686 C CA . PHE A 1 471 ? 17.430 3.016 -9.372 1.00 63.75 471 PHE A CA 1
ATOM 3687 C C . PHE A 1 471 ? 16.354 2.408 -10.291 1.00 63.75 471 PHE A C 1
ATOM 3689 O O . PHE A 1 471 ? 15.521 3.168 -10.784 1.00 63.75 471 PHE A O 1
ATOM 3696 N N . PRO A 1 472 ? 16.304 1.086 -10.546 1.00 65.19 472 PRO A N 1
ATOM 3697 C CA . PRO A 1 472 ? 17.169 0.025 -10.012 1.00 65.19 472 PRO A CA 1
ATOM 3698 C C . PRO A 1 472 ? 18.489 -0.190 -10.783 1.00 65.19 472 PRO A C 1
ATOM 3700 O O . PRO A 1 472 ? 19.219 -1.130 -10.484 1.00 65.19 472 PRO A O 1
ATOM 3703 N N . LEU A 1 473 ? 18.808 0.652 -11.773 1.00 71.69 473 LEU A N 1
ATOM 3704 C CA . LEU A 1 473 ? 19.988 0.518 -12.645 1.00 71.69 473 LEU A CA 1
ATOM 3705 C C . LEU A 1 473 ? 21.253 1.184 -12.084 1.00 71.69 473 LEU A C 1
ATOM 3707 O O . LEU A 1 473 ? 22.296 1.183 -12.729 1.00 71.69 473 LEU A O 1
ATOM 3711 N N . ASN A 1 474 ? 21.178 1.741 -10.880 1.00 68.75 474 ASN A N 1
ATOM 3712 C CA . ASN A 1 474 ? 22.260 2.466 -10.222 1.00 68.75 474 ASN A CA 1
ATOM 3713 C C . ASN A 1 474 ? 23.283 1.556 -9.513 1.00 68.75 474 ASN A C 1
ATOM 3715 O O . ASN A 1 474 ? 24.124 2.059 -8.779 1.00 68.75 474 ASN A O 1
ATOM 3719 N N . GLY A 1 475 ? 23.215 0.233 -9.689 1.00 74.38 475 GLY A N 1
ATOM 3720 C CA . GLY A 1 475 ? 24.073 -0.738 -9.001 1.00 74.38 475 GLY A CA 1
ATOM 3721 C C . GLY A 1 475 ? 23.467 -1.264 -7.694 1.00 74.38 475 GLY A C 1
ATOM 3722 O O . GLY A 1 475 ? 22.252 -1.243 -7.506 1.00 74.38 475 GLY A O 1
ATOM 3723 N N . LEU A 1 476 ? 24.314 -1.781 -6.791 1.00 82.38 476 LEU A N 1
ATOM 3724 C CA . LEU A 1 476 ? 23.855 -2.373 -5.528 1.00 82.38 476 LEU A CA 1
ATOM 3725 C C . LEU A 1 476 ? 23.279 -1.302 -4.595 1.00 82.38 476 LEU A C 1
ATOM 3727 O O . LEU A 1 476 ? 24.035 -0.550 -3.984 1.00 82.38 476 LEU A O 1
ATOM 3731 N N . THR A 1 477 ? 21.960 -1.302 -4.451 1.00 80.94 477 THR A N 1
ATOM 3732 C CA . THR A 1 477 ? 21.207 -0.501 -3.486 1.00 80.94 477 THR A CA 1
ATOM 3733 C C . THR A 1 477 ? 20.522 -1.434 -2.495 1.00 80.94 477 THR A C 1
ATOM 3735 O O . THR A 1 477 ? 19.761 -2.307 -2.908 1.00 80.94 477 THR A O 1
ATOM 3738 N N . LYS A 1 478 ? 20.744 -1.244 -1.194 1.00 88.00 478 LYS A N 1
ATOM 3739 C CA . LYS A 1 478 ? 20.072 -1.997 -0.130 1.00 88.00 478 LYS A CA 1
ATOM 3740 C C . LYS A 1 478 ? 19.482 -1.033 0.889 1.00 88.00 478 LYS A C 1
ATOM 3742 O O . LYS A 1 478 ? 20.214 -0.272 1.499 1.00 88.00 478 LYS A O 1
ATOM 3747 N N . VAL A 1 479 ? 18.174 -1.073 1.100 1.00 85.75 479 VAL A N 1
ATOM 3748 C CA . VAL A 1 479 ? 17.471 -0.289 2.120 1.00 85.75 479 VAL A CA 1
ATOM 3749 C C . VAL A 1 479 ? 16.753 -1.254 3.047 1.00 85.75 479 VAL A C 1
ATOM 3751 O O . VAL A 1 479 ? 15.904 -2.021 2.607 1.00 85.75 479 VAL A O 1
ATOM 3754 N N . ARG A 1 480 ? 17.084 -1.214 4.333 1.00 89.69 480 ARG A N 1
ATOM 3755 C CA . ARG A 1 480 ? 16.467 -2.023 5.379 1.00 89.69 480 ARG A CA 1
ATOM 3756 C C . ARG A 1 480 ? 15.835 -1.107 6.418 1.00 89.69 480 ARG A C 1
ATOM 3758 O O . ARG A 1 480 ? 16.523 -0.296 7.035 1.00 89.69 480 ARG A O 1
ATOM 3765 N N . LEU A 1 481 ? 14.530 -1.242 6.594 1.00 86.25 481 LEU A N 1
ATOM 3766 C CA . LEU A 1 481 ? 13.770 -0.654 7.688 1.00 86.25 481 LEU A CA 1
ATOM 3767 C C . LEU A 1 481 ? 13.519 -1.753 8.707 1.00 86.25 481 LEU A C 1
ATOM 3769 O O . LEU A 1 481 ? 12.983 -2.793 8.337 1.00 86.25 481 LEU A O 1
ATOM 3773 N N . SER A 1 482 ? 13.913 -1.553 9.956 1.00 87.25 482 SER A N 1
ATOM 3774 C CA . SER A 1 482 ? 13.722 -2.551 10.998 1.00 87.25 482 SER A CA 1
ATOM 3775 C C . SER A 1 482 ? 13.193 -1.961 12.293 1.00 87.25 482 SER A C 1
ATOM 3777 O O . SER A 1 482 ? 13.460 -0.806 12.623 1.00 87.25 482 SER A O 1
ATOM 3779 N N . TRP A 1 483 ? 12.420 -2.760 13.020 1.00 84.44 483 TRP A N 1
ATOM 3780 C CA . TRP A 1 483 ? 11.907 -2.411 14.340 1.00 84.44 483 TRP A CA 1
ATOM 3781 C C . TRP A 1 483 ? 12.718 -3.168 15.375 1.00 84.44 483 TRP A C 1
ATOM 3783 O O . TRP A 1 483 ? 12.681 -4.398 15.428 1.00 84.44 483 TRP A O 1
ATOM 3793 N N . LYS A 1 484 ? 13.456 -2.426 16.193 1.00 79.88 484 LYS A N 1
ATOM 3794 C CA . LYS A 1 484 ? 14.265 -2.965 17.281 1.00 79.88 484 LYS A CA 1
ATOM 3795 C C . LYS A 1 484 ? 13.649 -2.573 18.607 1.00 79.88 484 LYS A C 1
ATOM 3797 O O . LYS A 1 484 ? 13.234 -1.432 18.775 1.00 79.88 484 LYS A O 1
ATOM 3802 N N . LYS A 1 485 ? 13.626 -3.497 19.564 1.00 78.94 485 LYS A N 1
ATOM 3803 C CA . LYS A 1 485 ? 13.340 -3.140 20.955 1.00 78.94 485 LYS A CA 1
ATOM 3804 C C . LYS A 1 485 ? 14.434 -2.205 21.466 1.00 78.94 485 LYS A C 1
ATOM 3806 O O . LYS A 1 485 ? 15.608 -2.422 21.165 1.00 78.94 485 LYS A O 1
ATOM 3811 N N . ASP A 1 486 ? 14.041 -1.202 22.241 1.00 76.31 486 ASP A N 1
ATOM 3812 C CA . ASP A 1 486 ? 14.988 -0.295 22.898 1.00 76.31 486 ASP A CA 1
ATOM 3813 C C . ASP A 1 486 ? 15.788 -1.039 23.981 1.00 76.31 486 ASP A C 1
ATOM 3815 O O . ASP A 1 486 ? 16.983 -0.802 24.142 1.00 76.31 486 ASP A O 1
ATOM 3819 N N . ASP A 1 487 ? 15.145 -1.994 24.663 1.00 75.81 487 ASP A N 1
ATOM 3820 C CA . ASP A 1 487 ? 15.776 -2.921 25.604 1.00 75.81 487 ASP A CA 1
ATOM 3821 C C . ASP A 1 487 ? 15.692 -4.372 25.077 1.00 75.81 487 ASP A C 1
ATOM 3823 O O . ASP A 1 487 ? 14.597 -4.950 25.037 1.00 75.81 487 ASP A O 1
ATOM 3827 N N . PRO A 1 488 ? 16.824 -4.992 24.690 1.00 68.44 488 PRO A N 1
ATOM 3828 C CA . PRO A 1 488 ? 16.877 -6.382 24.236 1.00 68.44 488 PRO A CA 1
ATOM 3829 C C . PRO A 1 488 ? 16.435 -7.404 25.292 1.00 68.44 488 PRO A C 1
ATOM 3831 O O . PRO A 1 488 ? 15.983 -8.488 24.926 1.00 68.44 488 PRO A O 1
ATOM 3834 N N . ALA A 1 489 ? 16.560 -7.078 26.585 1.00 66.25 489 ALA A N 1
ATOM 3835 C CA . ALA A 1 489 ? 16.149 -7.943 27.692 1.00 66.25 489 ALA A CA 1
ATOM 3836 C C . ALA A 1 489 ? 14.649 -7.822 28.011 1.00 66.25 489 ALA A C 1
ATOM 3838 O O . ALA A 1 489 ? 14.106 -8.624 28.777 1.00 66.25 489 ALA A O 1
ATOM 3839 N N . SER A 1 490 ? 13.956 -6.846 27.415 1.00 65.81 490 SER A N 1
ATOM 3840 C CA . SER A 1 490 ? 12.526 -6.665 27.635 1.00 65.81 490 SER A CA 1
ATOM 3841 C C . SER A 1 490 ? 11.723 -7.795 26.985 1.00 65.81 490 SER A C 1
ATOM 3843 O O . SER A 1 490 ? 11.782 -8.061 25.779 1.00 65.81 490 SER A O 1
ATOM 3845 N N . SER A 1 491 ? 10.919 -8.466 27.810 1.00 59.31 491 SER A N 1
ATOM 3846 C CA . SER A 1 491 ? 10.053 -9.571 27.381 1.00 59.31 491 SER A CA 1
ATOM 3847 C C . SER A 1 491 ? 8.759 -9.106 26.693 1.00 59.31 491 SER A C 1
ATOM 3849 O O . SER A 1 491 ? 7.763 -9.821 26.703 1.00 59.31 491 SER A O 1
ATOM 3851 N N . GLY A 1 492 ? 8.758 -7.900 26.120 1.00 68.25 492 GLY A N 1
ATOM 3852 C CA . GLY A 1 492 ? 7.596 -7.298 25.475 1.00 68.25 492 GLY A CA 1
ATOM 3853 C C . GLY A 1 492 ? 6.835 -6.301 26.353 1.00 68.25 492 GLY A C 1
ATOM 3854 O O . GLY A 1 492 ? 7.254 -5.955 27.459 1.00 68.25 492 GLY A O 1
ATOM 3855 N N . ILE A 1 493 ? 5.710 -5.815 25.834 1.00 70.38 493 ILE A N 1
ATOM 3856 C CA . ILE A 1 493 ? 4.831 -4.855 26.502 1.00 70.38 493 ILE A CA 1
ATOM 3857 C C . ILE A 1 493 ? 3.805 -5.639 27.324 1.00 70.38 493 ILE A C 1
ATOM 3859 O O . ILE A 1 493 ? 3.025 -6.418 26.773 1.00 70.38 493 ILE A O 1
ATOM 3863 N N . LEU A 1 494 ? 3.813 -5.433 28.643 1.00 71.38 494 LEU A N 1
ATOM 3864 C CA . LEU A 1 494 ? 2.864 -6.045 29.569 1.00 71.38 494 LEU A CA 1
ATOM 3865 C C . LEU A 1 494 ? 1.784 -5.038 29.956 1.00 71.38 494 LEU A C 1
ATOM 3867 O O . LEU A 1 494 ? 2.047 -4.061 30.656 1.00 71.38 494 LEU A O 1
ATOM 3871 N N . PHE A 1 495 ? 0.550 -5.329 29.571 1.00 71.12 495 PHE A N 1
ATOM 3872 C CA . PHE A 1 495 ? -0.630 -4.656 30.084 1.00 71.12 495 PHE A CA 1
ATOM 3873 C C . PHE A 1 495 ? -1.218 -5.508 31.199 1.00 71.12 495 PHE A C 1
ATOM 3875 O O . PHE A 1 495 ? -1.607 -6.652 30.974 1.00 71.12 495 PHE A O 1
ATOM 3882 N N . ARG A 1 496 ? -1.281 -4.960 32.412 1.00 70.56 496 ARG A N 1
ATOM 3883 C CA . ARG A 1 496 ? -1.916 -5.617 33.555 1.00 70.56 496 ARG A CA 1
ATOM 3884 C C . ARG A 1 496 ? -3.035 -4.731 34.060 1.00 70.56 496 ARG A C 1
ATOM 3886 O O . ARG A 1 496 ? -2.795 -3.568 34.375 1.00 70.56 496 ARG A O 1
ATOM 3893 N N . ALA A 1 497 ? -4.225 -5.296 34.187 1.00 66.50 497 ALA A N 1
ATOM 3894 C CA . ALA A 1 497 ? -5.338 -4.607 34.810 1.00 66.50 497 ALA A CA 1
ATOM 3895 C C . ALA A 1 497 ? -5.849 -5.426 35.994 1.00 66.50 497 ALA A C 1
ATOM 3897 O O . ALA A 1 497 ? -6.076 -6.630 35.879 1.00 66.50 497 ALA A O 1
ATOM 3898 N N . LYS A 1 498 ? -5.987 -4.771 37.150 1.00 63.59 498 LYS A N 1
ATOM 3899 C CA . LYS A 1 498 ? -6.509 -5.383 38.374 1.00 63.59 498 LYS A CA 1
ATOM 3900 C C . LYS A 1 498 ? -7.998 -5.089 38.490 1.00 63.59 498 LYS A C 1
ATOM 3902 O O . LYS A 1 498 ? -8.416 -3.946 38.310 1.00 63.59 498 LYS A O 1
ATOM 3907 N N . MET A 1 499 ? -8.784 -6.105 38.819 1.00 46.78 499 MET A N 1
ATOM 3908 C CA . MET A 1 499 ? -10.182 -5.926 39.195 1.00 46.78 499 MET A CA 1
ATOM 3909 C C . MET A 1 499 ? -10.228 -5.603 40.690 1.00 46.78 499 MET A C 1
ATOM 3911 O O . MET A 1 499 ? -9.836 -6.428 41.511 1.00 46.78 499 MET A O 1
ATOM 3915 N N . HIS A 1 500 ? -10.654 -4.392 41.051 1.00 44.72 500 HIS A N 1
ATOM 3916 C CA . HIS A 1 500 ? -10.937 -4.074 42.450 1.00 44.72 500 HIS A CA 1
ATOM 3917 C C . HIS A 1 500 ? -12.309 -4.648 42.833 1.00 44.72 500 HIS A C 1
ATOM 3919 O O . HIS A 1 500 ? -13.259 -4.471 42.063 1.00 44.72 500 HIS A O 1
ATOM 3925 N N . PRO A 1 501 ? -12.434 -5.328 43.989 1.00 40.41 501 PRO A N 1
ATOM 3926 C CA . PRO A 1 501 ? -13.731 -5.709 44.527 1.00 40.41 501 PRO A CA 1
ATOM 3927 C C . PRO A 1 501 ? -14.597 -4.460 44.689 1.00 40.41 501 PRO A C 1
ATOM 3929 O O . PRO A 1 501 ? -14.132 -3.435 45.181 1.00 40.41 501 PRO A O 1
ATOM 3932 N N . TRP A 1 502 ? -15.848 -4.548 44.251 1.00 35.22 502 TRP A N 1
ATOM 3933 C CA . TRP A 1 502 ? -16.853 -3.525 44.506 1.00 35.22 502 TRP A CA 1
ATOM 3934 C C . TRP A 1 502 ? -17.186 -3.569 46.007 1.00 35.22 502 TRP A C 1
ATOM 3936 O O . TRP A 1 502 ? -17.935 -4.444 46.443 1.00 35.22 502 TRP A O 1
ATOM 3946 N N . GLU A 1 503 ? -16.595 -2.684 46.812 1.00 36.66 503 GLU A N 1
ATOM 3947 C CA . GLU A 1 503 ? -17.118 -2.406 48.152 1.00 36.66 503 GLU A CA 1
ATOM 3948 C C . GLU A 1 503 ? -18.452 -1.675 47.972 1.00 36.66 503 GLU A C 1
ATOM 3950 O O . GLU A 1 503 ? -18.530 -0.618 47.347 1.00 36.66 503 GLU A O 1
ATOM 3955 N N . LYS A 1 504 ? -19.528 -2.327 48.422 1.00 37.44 504 LYS A N 1
ATOM 3956 C CA . LYS A 1 504 ? -20.837 -1.701 48.585 1.00 37.44 504 LYS A CA 1
ATOM 3957 C C . LYS A 1 504 ? -20.759 -0.835 49.840 1.00 37.44 504 LYS A C 1
ATOM 3959 O O . LYS A 1 504 ? -20.826 -1.399 50.930 1.00 37.44 504 LYS A O 1
ATOM 3964 N N . ASP A 1 505 ? -20.642 0.473 49.659 1.00 36.69 505 ASP A N 1
ATOM 3965 C CA . ASP A 1 505 ? -21.029 1.462 50.670 1.00 36.69 505 ASP A CA 1
ATOM 3966 C C . ASP A 1 505 ? -22.419 2.018 50.344 1.00 36.69 505 ASP A C 1
ATOM 3968 O O . ASP A 1 505 ? -22.648 2.390 49.165 1.00 36.69 505 ASP A O 1
#

Radius of gyration: 29.65 Å; Cα contacts (8 Å, |Δi|>4): 881; chains: 1; bounding box: 81×72×87 Å

Solvent-accessible surface area (backbone atoms only — not comparable to full-atom values): 28198 Å² total; per-residue (Å²): 131,85,80,68,64,55,70,60,33,48,51,49,43,58,39,82,88,53,55,53,65,61,24,48,52,27,46,54,58,51,56,73,58,54,43,71,66,57,54,50,50,53,60,55,56,52,63,85,62,80,58,59,35,49,52,40,26,53,52,35,40,54,53,42,43,58,72,47,45,37,72,85,44,42,69,46,22,61,54,50,67,36,70,74,44,45,60,52,51,54,52,49,53,55,50,49,51,55,58,56,68,72,63,77,80,88,86,60,88,64,64,76,60,69,54,10,35,42,46,71,52,49,44,57,45,77,95,78,50,35,33,38,32,41,36,40,39,40,36,34,47,95,92,44,81,54,66,32,31,42,36,38,39,34,33,40,31,50,89,90,44,72,44,49,56,37,36,43,37,35,39,47,46,46,53,61,67,66,48,37,60,44,62,26,98,90,22,53,43,53,74,58,51,57,60,50,52,58,53,50,53,51,57,51,53,53,48,53,51,57,52,51,56,69,71,52,83,77,86,85,77,80,88,75,78,88,75,87,74,84,74,84,78,83,77,79,85,78,78,78,81,67,67,64,66,54,55,56,52,53,51,44,52,72,68,66,78,49,81,81,78,79,76,71,82,58,65,59,28,35,38,40,37,37,26,47,68,81,40,79,76,46,76,48,65,46,46,98,84,30,94,71,79,69,78,93,67,75,48,72,48,72,51,75,51,74,46,76,83,39,82,48,76,49,77,46,73,42,100,85,67,40,42,35,36,39,38,37,42,27,39,38,36,41,34,44,40,33,39,46,43,80,52,97,54,35,41,38,36,38,42,41,42,34,36,39,36,38,40,34,42,33,40,34,40,52,45,96,61,42,34,40,37,43,30,41,39,40,35,42,36,41,39,39,36,41,35,40,40,40,39,55,56,100,55,32,46,35,42,33,40,28,58,87,47,74,28,33,41,36,42,38,21,34,51,28,39,33,48,26,50,71,95,53,74,84,42,76,40,71,71,83,71,72,93,76,51,74,48,72,49,76,54,71,46,74,68,85,77,58,39,24,46,32,40,40,36,38,34,41,58,57,76,80,41,95,84,44,57,59,83,68,68,50,38,58,35,38,39,37,41,33,47,40,59,68,51,84,85,57,83,47,55,74,50,74,37,62,60,76,82,84,80,88,127

pLDDT: mean 71.72, std 19.03, range [25.66, 95.81]

InterPro domains:
  IPR001747 Vitellogenin, N-terminal [PF01347] (9-62)
  IPR011030 Lipovitellin-phosvitin complex, superhelical domain [G3DSA:1.25.10.20] (1-83)
  IPR011030 Lipovitellin-phosvitin complex, superhelical domain [SSF48431] (7-80)
  IPR015255 Vitellinogen, open beta-sheet [PF09172] (114-406)
  IPR015255 Vitellinogen, open beta-sheet [SM01169] (114-428)
  IPR015817 Vitellinogen, open beta-sheet, subdomain 1 [G3DSA:2.20.50.20] (113-196)
  IPR015819 Lipid transport protein, beta-sheet shell [SSF56968] (113-492)
  IPR050733 Vitellogenin/Apolipophorin [PTHR23345] (6-416)